Protein AF-A0A4Y7PSQ2-F1 (afdb_monomer)

Radius of gyration: 41.27 Å; Cα contacts (8 Å, |Δi|>4): 452; chains: 1; bounding box: 144×88×102 Å

Solvent-accessible surface area (backbone atoms only — not comparable to full-atom values): 38102 Å² total; per-residue (Å²): 118,73,95,74,64,55,73,76,58,60,77,71,49,57,69,68,60,55,51,53,49,52,57,55,49,79,69,58,77,57,81,48,98,82,81,48,46,51,44,61,45,79,44,64,47,100,85,70,47,84,40,72,46,73,46,81,52,76,74,52,62,64,61,56,50,34,54,52,29,48,74,69,72,35,56,67,62,32,47,49,54,52,52,51,34,64,67,33,85,92,51,58,57,50,63,66,56,49,46,49,51,35,50,49,30,48,76,69,71,32,56,71,57,26,49,49,53,51,54,50,34,53,73,69,71,47,76,66,60,64,46,59,51,41,50,49,50,42,53,49,39,57,70,66,72,47,56,71,69,54,40,47,51,50,44,48,52,39,62,68,69,39,62,70,85,62,56,45,72,67,57,50,52,51,48,51,47,52,50,44,71,76,32,76,81,60,56,62,65,57,57,50,50,46,49,51,52,52,49,55,66,41,46,80,77,43,93,72,75,86,51,52,69,58,42,32,50,52,26,50,50,25,31,76,70,69,34,58,68,61,17,47,49,43,46,50,55,48,47,54,55,50,56,71,43,97,54,83,68,55,85,62,65,31,48,34,57,33,46,46,51,41,46,58,63,67,54,82,88,58,58,93,80,65,62,77,53,59,61,62,53,49,52,48,29,55,75,39,63,34,67,82,39,39,69,34,52,40,41,52,32,46,43,29,33,77,69,64,36,41,35,60,25,28,45,54,46,50,52,45,64,74,62,55,45,101,74,24,52,84,47,71,64,41,52,45,41,50,49,51,21,53,64,76,43,63,71,72,91,78,73,74,84,51,88,46,53,83,47,53,68,51,74,66,55,50,54,51,46,56,53,51,50,32,53,50,52,65,54,65,70,63,64,78,72,78,88,72,76,88,75,76,84,78,76,60,73,65,63,59,52,52,56,55,53,58,70,59,51,76,56,67,68,48,50,47,51,49,33,48,41,22,45,72,70,68,34,59,71,55,27,50,53,44,54,47,49,33,59,77,64,70,47,82,80,50,73,68,50,52,51,46,53,52,57,34,53,51,52,48,53,52,50,53,52,63,68,29,67,68,55,45,52,64,68,67,51,60,89,86,71,60,51,73,67,54,47,51,49,53,48,53,55,42,55,70,55,32,72,58,54,64,47,44,69,69,56,52,84,40,64,66,50,51,59,69,69,65,64,53,67,68,57,52,51,49,47,53,50,50,52,52,50,48,52,52,49,56,48,52,55,45,53,52,55,65,55,49,47,59,57,51,49,58,61,56,67,77,69,74,82,88,80,90,81,89,83,89,82,90,82,83,88,83,92,84,88,87,86,82,80,83,62,75,66,63,60,54,54,55,55,53,60,63,67,71,72,63,82,83,78,93,76,91,83,85,90,82,89,85,87,83,88,82,88,82,88,84,85,86,86,90,85,84,91,81,81,92,85,88,88,81,85,92,126

pLDDT: mean 73.3, std 22.78, range [29.64, 97.75]

InterPro domains:
  IPR011990 Tetratricopeptide-like helical domain superfamily [G3DSA:1.25.40.10] (219-352)

Structure (mmCIF, N/CA/C/O backbone):
data_AF-A0A4Y7PSQ2-F1
#
_entry.id   AF-A0A4Y7PSQ2-F1
#
loop_
_atom_site.group_PDB
_atom_site.id
_atom_site.type_symbol
_atom_site.label_atom_id
_atom_site.label_alt_id
_atom_site.label_comp_id
_atom_site.label_asym_id
_atom_site.label_entity_id
_atom_site.label_seq_id
_atom_site.pdbx_PDB_ins_code
_atom_site.Cartn_x
_atom_site.Cartn_y
_atom_site.Cartn_z
_atom_site.occupancy
_atom_site.B_iso_or_equiv
_atom_site.auth_seq_id
_atom_site.auth_comp_id
_atom_site.auth_asym_id
_atom_site.auth_atom_id
_atom_site.pdbx_PDB_model_num
ATOM 1 N N . MET A 1 1 ? -46.893 2.521 0.129 1.00 34.84 1 MET A N 1
ATOM 2 C CA . MET A 1 1 ? -48.243 2.500 0.737 1.00 34.84 1 MET A CA 1
ATOM 3 C C . MET A 1 1 ? -48.960 3.846 0.637 1.00 34.84 1 MET A C 1
ATOM 5 O O . MET A 1 1 ? -50.059 3.857 0.112 1.00 34.84 1 MET A O 1
ATOM 9 N N . ILE A 1 2 ? -48.353 4.973 1.037 1.00 39.97 2 ILE A N 1
ATOM 10 C CA . ILE A 1 2 ? -49.036 6.288 1.113 1.00 39.97 2 ILE A CA 1
ATOM 11 C C . ILE A 1 2 ? -49.472 6.859 -0.253 1.00 39.97 2 ILE A C 1
ATOM 13 O O . ILE A 1 2 ? -50.573 7.380 -0.359 1.00 39.97 2 ILE A O 1
ATOM 17 N N . ARG A 1 3 ? -48.705 6.657 -1.338 1.00 35.41 3 ARG A N 1
ATOM 18 C CA . ARG A 1 3 ? -49.096 7.101 -2.700 1.00 35.41 3 ARG A CA 1
ATOM 19 C C . ARG A 1 3 ? -50.411 6.499 -3.238 1.00 35.41 3 ARG A C 1
ATOM 21 O O . ARG A 1 3 ? -50.864 6.920 -4.291 1.00 35.41 3 ARG A O 1
ATOM 28 N N . ARG A 1 4 ? -51.000 5.505 -2.559 1.00 41.00 4 ARG A N 1
ATOM 29 C CA . ARG A 1 4 ? -52.281 4.877 -2.936 1.00 41.00 4 ARG A CA 1
ATOM 30 C C . ARG A 1 4 ? -53.463 5.292 -2.048 1.00 41.00 4 ARG A C 1
ATOM 32 O O . ARG A 1 4 ? -54.566 4.809 -2.279 1.00 41.00 4 ARG A O 1
ATOM 39 N N . PHE A 1 5 ? -53.267 6.153 -1.048 1.00 49.16 5 PHE A N 1
ATOM 40 C CA . PHE A 1 5 ? -54.367 6.638 -0.212 1.00 49.16 5 PHE A CA 1
ATOM 41 C C . PHE A 1 5 ? -55.050 7.836 -0.885 1.00 49.16 5 PHE A C 1
ATOM 43 O O . PHE A 1 5 ? -54.455 8.900 -1.020 1.00 49.16 5 PHE A O 1
ATOM 50 N N . SER A 1 6 ? -56.293 7.645 -1.332 1.00 47.59 6 SER A N 1
ATOM 51 C CA . SER A 1 6 ? -57.113 8.712 -1.918 1.00 47.59 6 SER A CA 1
ATOM 52 C C . SER A 1 6 ? -57.469 9.771 -0.857 1.00 47.59 6 SER A C 1
ATOM 54 O O . SER A 1 6 ? -57.898 9.384 0.237 1.00 47.59 6 SER A O 1
ATOM 56 N N . PRO A 1 7 ? -57.374 11.082 -1.165 1.00 54.84 7 PRO A N 1
ATOM 57 C CA . PRO A 1 7 ? -57.793 12.165 -0.266 1.00 54.84 7 PRO A CA 1
ATOM 58 C C . PRO A 1 7 ? -59.223 11.990 0.273 1.00 54.84 7 PRO A C 1
ATOM 60 O O . PRO A 1 7 ? -59.501 12.282 1.436 1.00 54.84 7 PRO A O 1
ATOM 63 N N . ALA A 1 8 ? -60.117 11.395 -0.525 1.00 60.62 8 ALA A N 1
ATOM 64 C CA . ALA A 1 8 ? -61.506 11.146 -0.142 1.00 60.62 8 ALA A CA 1
ATOM 65 C C . ALA A 1 8 ? -61.660 10.145 1.022 1.00 60.62 8 ALA A C 1
ATOM 67 O O . ALA A 1 8 ? -62.637 10.206 1.768 1.00 60.62 8 ALA A O 1
ATOM 68 N N . LEU A 1 9 ? -60.706 9.225 1.204 1.00 63.91 9 LEU A N 1
ATOM 69 C CA . LEU A 1 9 ? -60.714 8.263 2.313 1.00 63.91 9 LEU A CA 1
ATOM 70 C C . LEU A 1 9 ? -60.176 8.868 3.614 1.00 63.91 9 LEU A C 1
ATOM 72 O O . LEU A 1 9 ? -60.579 8.438 4.692 1.00 63.91 9 LEU A O 1
ATOM 76 N N . TRP A 1 10 ? -59.318 9.890 3.538 1.00 72.06 10 TRP A N 1
ATOM 77 C CA . TRP A 1 10 ? -58.746 10.535 4.722 1.00 72.06 10 TRP A CA 1
ATOM 78 C C . TRP A 1 10 ? -59.802 11.288 5.537 1.00 72.06 10 TRP A C 1
ATOM 80 O O . TRP A 1 10 ? -59.862 11.148 6.758 1.00 72.06 10 TRP A O 1
ATOM 90 N N . HIS A 1 11 ? -60.695 12.028 4.873 1.00 71.00 11 HIS A N 1
ATOM 91 C CA . HIS A 1 11 ? -61.767 12.764 5.554 1.00 71.00 11 HIS A CA 1
ATOM 92 C C . HIS A 1 11 ? -62.831 11.853 6.179 1.00 71.00 11 HIS A C 1
ATOM 94 O O . HIS A 1 11 ? -63.487 12.262 7.136 1.00 71.00 11 HIS A O 1
ATOM 100 N N . LYS A 1 12 ? -62.953 10.608 5.696 1.00 70.88 12 LYS A N 1
ATOM 101 C CA . LYS A 1 12 ? -63.848 9.590 6.266 1.00 70.88 12 LYS A CA 1
ATOM 102 C C . LYS A 1 12 ? -63.277 8.900 7.509 1.00 70.88 12 LYS A C 1
ATOM 104 O O . LYS A 1 12 ? -64.013 8.188 8.187 1.00 70.88 12 LYS A O 1
ATOM 109 N N . LEU A 1 13 ? -61.997 9.099 7.839 1.00 74.69 13 LEU A N 1
ATOM 110 C CA . LEU A 1 13 ? -61.417 8.523 9.050 1.00 74.69 13 LEU A CA 1
ATOM 111 C C . LEU A 1 13 ? -61.869 9.288 10.309 1.00 74.69 13 LEU A C 1
ATOM 113 O O . LEU A 1 13 ? -61.881 10.529 10.313 1.00 74.69 13 LEU A O 1
ATOM 117 N N . PRO A 1 14 ? -62.160 8.577 11.414 1.00 84.94 14 PRO A N 1
ATOM 118 C CA . PRO A 1 14 ? -62.391 9.187 12.719 1.00 84.94 14 PRO A CA 1
ATOM 119 C C . PRO A 1 14 ? -61.250 10.130 13.125 1.00 84.94 14 PRO A C 1
ATOM 121 O O . PRO A 1 14 ? -60.072 9.859 12.873 1.00 84.94 14 PRO A O 1
ATOM 124 N N . GLN A 1 15 ? -61.596 11.250 13.765 1.00 73.12 15 GLN A N 1
ATOM 125 C CA . GLN A 1 15 ? -60.645 12.308 14.131 1.00 73.12 15 GLN A CA 1
ATOM 126 C C . GLN A 1 15 ? -59.513 11.801 15.040 1.00 73.12 15 GLN A C 1
ATOM 128 O O . GLN A 1 15 ? -58.373 12.242 14.895 1.00 73.12 15 GLN A O 1
ATOM 133 N N . SER A 1 16 ? -59.793 10.818 15.900 1.00 72.31 16 SER A N 1
ATOM 134 C CA . SER A 1 16 ? -58.803 10.156 16.757 1.00 72.31 16 SER A CA 1
ATOM 135 C C . SER A 1 16 ? -57.710 9.445 15.952 1.00 72.31 16 SER A C 1
ATOM 137 O O . SER A 1 16 ? -56.528 9.631 16.227 1.00 72.31 16 SER A O 1
ATOM 139 N N . ILE A 1 17 ? -58.076 8.711 14.896 1.00 73.38 17 ILE A N 1
ATOM 140 C CA . ILE A 1 17 ? -57.121 8.005 14.027 1.00 73.38 17 ILE A CA 1
ATOM 141 C C . ILE A 1 17 ? -56.274 9.007 13.240 1.00 73.38 17 ILE A C 1
ATOM 143 O O . ILE A 1 17 ? -55.057 8.842 13.141 1.00 73.38 17 ILE A O 1
ATOM 147 N N . ARG A 1 18 ? -56.891 10.088 12.742 1.00 79.25 18 ARG A N 1
ATOM 148 C CA . ARG A 1 18 ? -56.166 11.172 12.061 1.00 79.25 18 ARG A CA 1
ATOM 149 C C . ARG A 1 18 ? -55.150 11.850 12.983 1.00 79.25 18 ARG A C 1
ATOM 151 O O . ARG A 1 18 ? -54.035 12.127 12.546 1.00 79.25 18 ARG A O 1
ATOM 158 N N . GLN A 1 19 ? -55.492 12.080 14.252 1.00 71.25 19 GLN A N 1
ATOM 159 C CA . GLN A 1 19 ? -54.574 12.656 15.241 1.00 71.25 19 GLN A CA 1
ATOM 160 C C . GLN A 1 19 ? -53.450 11.690 15.640 1.00 71.25 19 GLN A C 1
ATOM 162 O O . GLN A 1 19 ? -52.295 12.109 15.719 1.00 71.25 19 GLN A O 1
ATOM 167 N N . SER A 1 20 ? -53.744 10.398 15.820 1.00 69.62 20 SER A N 1
ATOM 168 C CA . SER A 1 20 ? -52.719 9.378 16.077 1.00 69.62 20 SER A CA 1
ATOM 169 C C . SER A 1 20 ? -51.739 9.254 14.913 1.00 69.62 20 SER A C 1
ATOM 171 O O . SER A 1 20 ? -50.533 9.210 15.140 1.00 69.62 20 SER A O 1
ATOM 173 N N . TRP A 1 21 ? -52.229 9.273 13.670 1.00 72.12 21 TRP A N 1
ATOM 174 C CA . TRP A 1 21 ? -51.368 9.267 12.487 1.00 72.12 21 TRP A CA 1
ATOM 175 C C . TRP A 1 21 ? -50.530 10.547 12.407 1.00 72.12 21 TRP A C 1
ATOM 177 O O . TRP A 1 21 ? -49.313 10.440 12.299 1.00 72.12 21 TRP A O 1
ATOM 187 N N . LYS A 1 22 ? -51.117 11.743 12.580 1.00 64.62 22 LYS A N 1
ATOM 188 C CA . LYS A 1 22 ? -50.345 13.003 12.644 1.00 64.62 22 LYS A CA 1
ATOM 189 C C . LYS A 1 22 ? -49.212 12.944 13.676 1.00 64.62 22 LYS A C 1
ATOM 191 O O . LYS A 1 22 ? -48.108 13.379 13.375 1.00 64.62 22 LYS A O 1
ATOM 196 N N . LYS A 1 23 ? -49.457 12.350 14.849 1.00 65.06 23 LYS A N 1
ATOM 197 C CA . LYS A 1 23 ? -48.454 12.189 15.915 1.00 65.06 23 LYS A CA 1
ATOM 198 C C . LYS A 1 23 ? -47.340 11.195 15.556 1.00 65.06 23 LYS A C 1
ATOM 200 O O . LYS A 1 23 ? -46.196 11.406 15.946 1.00 65.06 23 LYS A O 1
ATOM 205 N N . ILE A 1 24 ? -47.662 10.135 14.812 1.00 63.91 24 ILE A N 1
ATOM 206 C CA . ILE A 1 24 ? -46.686 9.149 14.319 1.00 63.91 24 ILE A CA 1
ATOM 207 C C . ILE A 1 24 ? -45.799 9.762 13.223 1.00 63.91 24 ILE A C 1
ATOM 209 O O . ILE A 1 24 ? -44.593 9.535 13.227 1.00 63.91 24 ILE A O 1
ATOM 213 N N . PHE A 1 25 ? -46.360 10.568 12.314 1.00 57.16 25 PHE A N 1
ATOM 214 C CA . PHE A 1 25 ? -45.588 11.145 11.205 1.00 57.16 25 PHE A CA 1
ATOM 215 C C . PHE A 1 25 ? -44.775 12.379 11.590 1.00 57.16 25 PHE A C 1
ATOM 217 O O . PHE A 1 25 ? -43.663 12.526 11.087 1.00 57.16 25 PHE A O 1
ATOM 224 N N . SER A 1 26 ? -45.250 13.211 12.523 1.00 50.28 26 SER A N 1
ATOM 225 C CA . SER A 1 26 ? -44.472 14.355 13.026 1.00 50.28 26 SER A CA 1
ATOM 226 C C . SER A 1 26 ? -43.214 13.947 13.805 1.00 50.28 26 SER A C 1
ATOM 228 O O . SER A 1 26 ? -42.357 14.783 14.077 1.00 50.28 26 SER A O 1
ATOM 230 N N . SER A 1 27 ? -43.075 12.663 14.154 1.00 44.56 27 SER A N 1
ATOM 231 C CA . SER A 1 27 ? -41.938 12.124 14.907 1.00 44.56 27 SER A CA 1
ATOM 232 C C . SER A 1 27 ? -41.027 11.180 14.105 1.00 44.56 27 SER A C 1
ATOM 234 O O . SER A 1 27 ? -39.998 10.741 14.620 1.00 44.56 27 SER A O 1
ATOM 236 N N . SER A 1 28 ? -41.323 10.905 12.829 1.00 39.31 28 SER A N 1
ATOM 237 C CA . SER A 1 28 ? -40.512 10.014 11.988 1.00 39.31 28 SER A CA 1
ATOM 238 C C . SER A 1 28 ? -39.591 10.782 11.031 1.00 39.31 28 SER A C 1
ATOM 240 O O . SER A 1 28 ? -40.048 11.357 10.048 1.00 39.31 28 SER A O 1
ATOM 242 N N . SER A 1 29 ? -38.277 10.736 11.276 1.00 41.53 29 SER A N 1
ATOM 243 C CA . SER A 1 29 ? -37.246 11.157 10.314 1.00 41.53 29 SER A CA 1
ATOM 244 C C . SER A 1 29 ? -36.746 9.940 9.527 1.00 41.53 29 SER A C 1
ATOM 246 O O . SER A 1 29 ? -36.438 8.900 10.110 1.00 41.53 29 SER A O 1
ATOM 248 N N . VAL A 1 30 ? -36.688 10.035 8.195 1.00 43.31 30 VAL A N 1
ATOM 249 C CA . VAL A 1 30 ? -36.228 8.936 7.326 1.00 43.31 30 VAL A CA 1
ATOM 250 C C . VAL A 1 30 ? -34.866 9.293 6.734 1.00 43.31 30 VAL A C 1
ATOM 252 O O . VAL A 1 30 ? -34.723 10.267 6.000 1.00 43.31 30 VAL A O 1
ATOM 255 N N . LEU A 1 31 ? -33.854 8.485 7.052 1.00 34.06 31 LEU A N 1
ATOM 256 C CA . LEU A 1 31 ? -32.493 8.601 6.526 1.00 34.06 31 LEU A CA 1
ATOM 257 C C . LEU A 1 31 ? -32.436 8.080 5.083 1.00 34.06 31 LEU A C 1
ATOM 259 O O . LEU A 1 31 ? -32.600 6.882 4.846 1.00 34.06 31 LEU A O 1
ATOM 263 N N . TRP A 1 32 ? -32.164 8.961 4.117 1.00 33.78 32 TRP A N 1
ATOM 264 C CA . TRP A 1 32 ? -31.814 8.545 2.758 1.00 33.78 32 TRP A CA 1
ATOM 265 C C . TRP A 1 32 ? -30.307 8.290 2.632 1.00 33.78 32 TRP A C 1
ATOM 267 O O . TRP A 1 32 ? -29.471 8.951 3.251 1.00 33.78 32 TRP A O 1
ATOM 277 N N . LYS A 1 33 ? -29.935 7.288 1.824 1.00 39.91 33 LYS A N 1
ATOM 278 C CA . LYS A 1 33 ? -28.529 6.967 1.531 1.00 39.91 33 LYS A CA 1
ATOM 279 C C . LYS A 1 33 ? -27.855 8.175 0.856 1.00 39.91 33 LYS A C 1
ATOM 281 O O . LYS A 1 33 ? -28.259 8.549 -0.239 1.00 39.91 33 LYS A O 1
ATOM 286 N N . ARG A 1 34 ? -26.767 8.656 1.484 1.00 40.12 34 ARG A N 1
ATOM 287 C CA . ARG A 1 34 ? -25.940 9.865 1.214 1.00 40.12 34 ARG A CA 1
ATOM 288 C C . ARG A 1 34 ? -26.318 11.130 2.009 1.00 40.12 34 ARG A C 1
ATOM 290 O O . ARG A 1 34 ? -26.511 12.185 1.418 1.00 40.12 34 ARG A O 1
ATOM 297 N N . GLY A 1 35 ? -26.335 11.035 3.341 1.00 47.91 35 GLY A N 1
ATOM 298 C CA . GLY A 1 35 ? -26.101 12.180 4.249 1.00 47.91 35 GLY A CA 1
ATOM 299 C C . GLY A 1 35 ? -27.217 13.225 4.364 1.00 47.91 35 GLY A C 1
ATOM 300 O O . GLY A 1 35 ? -27.275 13.960 5.339 1.00 47.91 35 GLY A O 1
ATOM 301 N N . THR A 1 36 ? -28.173 13.243 3.442 1.00 41.03 36 THR A N 1
ATOM 302 C CA . THR A 1 36 ? -29.324 14.144 3.487 1.00 41.03 36 THR A CA 1
ATOM 303 C C . THR A 1 36 ? -30.451 13.520 4.306 1.00 41.03 36 THR A C 1
ATOM 305 O O . THR A 1 36 ? -31.150 12.605 3.867 1.00 41.03 36 THR A O 1
ATOM 308 N N . THR A 1 37 ? -30.649 14.017 5.527 1.00 45.00 37 THR A N 1
ATOM 309 C CA . THR A 1 37 ? -31.934 13.868 6.222 1.00 45.00 37 THR A CA 1
ATOM 310 C C . THR A 1 37 ? -32.905 14.888 5.655 1.00 45.00 37 THR A C 1
ATOM 312 O O . THR A 1 37 ? -32.788 16.080 5.934 1.00 45.00 37 THR A O 1
ATOM 315 N N . VAL A 1 38 ? -33.859 14.408 4.863 1.00 48.38 38 VAL A N 1
ATOM 316 C CA . VAL A 1 38 ? -35.015 15.199 4.449 1.00 48.38 38 VAL A CA 1
ATOM 317 C C . VAL A 1 38 ? -36.065 15.063 5.544 1.00 48.38 38 VAL A C 1
ATOM 319 O O . VAL A 1 38 ? -36.583 13.968 5.774 1.00 48.38 38 VAL A O 1
ATOM 322 N N . ASN A 1 39 ? -36.346 16.157 6.248 1.00 46.81 39 ASN A N 1
ATOM 323 C CA . ASN A 1 39 ? -37.501 16.208 7.132 1.00 46.81 39 ASN A CA 1
ATOM 324 C C . ASN A 1 39 ? -38.714 16.571 6.280 1.00 46.81 39 ASN A C 1
ATOM 326 O O . ASN A 1 39 ? -38.720 17.600 5.605 1.00 46.81 39 ASN A O 1
ATOM 330 N N . TYR A 1 40 ? -39.711 15.694 6.299 1.00 50.62 40 TYR A N 1
ATOM 331 C CA . TYR A 1 40 ? -41.007 15.954 5.697 1.00 50.62 40 TYR A CA 1
ATOM 332 C C . TYR A 1 40 ? -41.922 16.450 6.803 1.00 50.62 40 TYR A C 1
ATOM 334 O O . TYR A 1 40 ? -42.282 15.665 7.681 1.00 50.62 40 TYR A O 1
ATOM 342 N N . ASP A 1 41 ? -42.276 17.730 6.760 1.00 52.94 41 ASP A N 1
ATOM 343 C CA . ASP A 1 41 ? -43.457 18.195 7.477 1.00 52.94 41 ASP A CA 1
ATOM 344 C C . ASP A 1 41 ? -44.640 18.099 6.515 1.00 52.94 41 ASP A C 1
ATOM 346 O O . ASP A 1 41 ? -44.504 18.417 5.336 1.00 52.94 41 ASP A O 1
ATOM 350 N N . TRP A 1 42 ? -45.769 17.564 6.958 1.00 65.12 42 TRP A N 1
ATOM 351 C CA . TRP A 1 42 ? -46.918 17.350 6.076 1.00 65.12 42 TRP A CA 1
ATOM 352 C C . TRP A 1 42 ? -47.999 18.3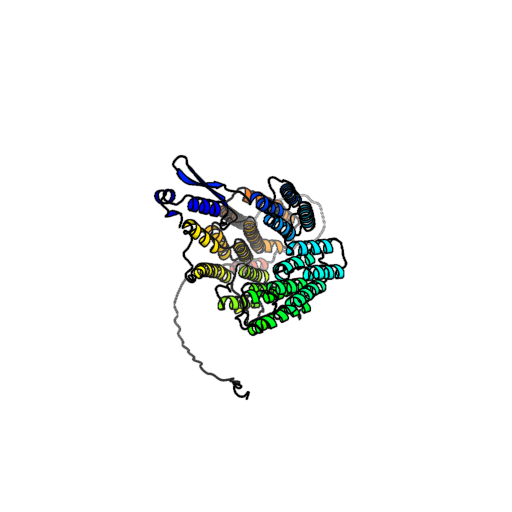44 6.447 1.00 65.12 42 TRP A C 1
ATOM 354 O O . TRP A 1 42 ? -48.679 18.162 7.459 1.00 65.12 42 TRP A O 1
ATOM 364 N N . ASP A 1 43 ? -48.168 19.355 5.603 1.00 60.66 43 ASP A N 1
ATOM 365 C CA . ASP A 1 43 ? -49.218 20.349 5.764 1.00 60.66 43 ASP A CA 1
ATOM 366 C C . ASP A 1 43 ? -50.340 20.123 4.761 1.00 60.66 43 ASP A C 1
ATOM 368 O O . ASP A 1 43 ? -50.164 19.515 3.702 1.00 60.66 43 ASP A O 1
ATOM 372 N N . PHE A 1 44 ? -51.530 20.579 5.129 1.00 61.94 44 PHE A N 1
ATOM 373 C CA . PHE A 1 44 ? -52.642 20.642 4.196 1.00 61.94 44 PHE A CA 1
ATOM 374 C C . PHE A 1 44 ? -52.614 22.009 3.529 1.00 61.94 44 PHE A C 1
ATOM 376 O O . PHE A 1 44 ? -52.608 23.023 4.224 1.00 61.94 44 PHE A O 1
ATOM 383 N N . ASP A 1 45 ? -52.590 22.032 2.198 1.00 70.06 45 ASP A N 1
ATOM 384 C CA . ASP A 1 45 ? -52.789 23.282 1.472 1.00 70.06 45 ASP A CA 1
ATOM 385 C C . ASP A 1 45 ? -54.215 23.817 1.686 1.00 70.06 45 ASP A C 1
ATOM 387 O O . ASP A 1 45 ? -55.081 23.156 2.269 1.00 70.06 45 ASP A O 1
ATOM 391 N N . GLU A 1 46 ? -54.468 25.033 1.209 1.00 57.47 46 GLU A N 1
ATOM 392 C CA . GLU A 1 46 ? -55.756 25.726 1.352 1.00 57.47 46 GLU A CA 1
ATOM 393 C C . GLU A 1 46 ? -56.935 24.937 0.747 1.00 57.47 46 GLU A C 1
ATOM 395 O O . GLU A 1 46 ? -58.087 25.153 1.118 1.00 57.47 46 GLU A O 1
ATOM 400 N N . ASN A 1 47 ? -56.649 23.963 -0.124 1.00 67.56 47 ASN A N 1
ATOM 401 C CA . ASN A 1 47 ? -57.631 23.081 -0.750 1.00 67.56 47 ASN A CA 1
ATOM 402 C C . ASN A 1 47 ? -57.790 21.736 -0.017 1.00 67.56 47 ASN A C 1
ATOM 404 O O . ASN A 1 47 ? -58.513 20.856 -0.486 1.00 67.56 47 ASN A O 1
ATOM 408 N N . GLY A 1 48 ? -57.119 21.546 1.121 1.00 68.00 48 GLY A N 1
ATOM 409 C CA . GLY A 1 48 ? -57.173 20.315 1.902 1.00 68.00 48 GLY A CA 1
ATOM 410 C C . GLY A 1 48 ? -56.366 19.159 1.307 1.00 68.00 48 GLY A C 1
ATOM 411 O O . GLY A 1 48 ? -56.592 18.008 1.694 1.00 68.00 48 GLY A O 1
ATOM 412 N N . ASN A 1 49 ? -55.408 19.420 0.410 1.00 69.25 49 ASN A N 1
ATOM 413 C CA . ASN A 1 49 ? -54.498 18.389 -0.088 1.00 69.25 49 ASN A CA 1
ATOM 414 C C . ASN A 1 49 ? -53.245 18.302 0.783 1.00 69.25 49 ASN A C 1
ATOM 416 O O . ASN A 1 49 ? -52.625 19.309 1.114 1.00 69.25 49 ASN A O 1
ATOM 420 N N . LEU A 1 50 ? -52.855 17.076 1.137 1.00 56.88 50 LEU A N 1
ATOM 421 C CA . LEU A 1 50 ? -51.660 16.813 1.934 1.00 56.88 50 LEU A CA 1
ATOM 422 C C . LEU A 1 50 ? -50.406 17.040 1.070 1.00 56.88 50 LEU A C 1
ATOM 424 O O . LEU A 1 50 ? -50.099 16.215 0.204 1.00 56.88 50 LEU A O 1
ATOM 428 N N . GLN A 1 51 ? -49.679 18.130 1.306 1.00 58.47 51 GLN A N 1
ATOM 429 C CA . GLN A 1 51 ? -48.424 18.434 0.627 1.00 58.47 51 GLN A CA 1
ATOM 430 C C . GLN A 1 51 ? -47.228 18.234 1.571 1.00 58.47 51 GLN A C 1
ATOM 432 O O . GLN A 1 51 ? -47.261 18.666 2.724 1.00 58.47 51 GLN A O 1
ATOM 437 N N . PRO A 1 52 ? -46.154 17.566 1.115 1.00 60.31 52 PRO A N 1
ATOM 438 C CA . PRO A 1 52 ? -44.922 17.498 1.879 1.00 60.31 52 PRO A CA 1
ATOM 439 C C . PRO A 1 52 ? -44.196 18.844 1.789 1.00 60.31 52 PRO A C 1
ATOM 441 O O . PRO A 1 52 ? -43.650 19.190 0.742 1.00 60.31 52 PRO A O 1
ATOM 444 N N . ASN A 1 53 ? -44.124 19.568 2.900 1.00 53.78 53 ASN A N 1
ATOM 445 C CA . ASN A 1 53 ? -43.141 20.620 3.094 1.00 53.78 53 ASN A CA 1
ATOM 446 C C . ASN A 1 53 ? -41.767 19.961 3.264 1.00 53.78 53 ASN A C 1
ATOM 448 O O . ASN A 1 53 ? -41.420 19.387 4.301 1.00 53.78 53 ASN A O 1
ATOM 452 N N . VAL A 1 54 ? -41.004 19.986 2.174 1.00 50.72 54 VAL A N 1
ATOM 453 C CA . VAL A 1 54 ? -39.651 19.443 2.107 1.00 50.72 54 VAL A CA 1
ATOM 454 C C . VAL A 1 54 ? -38.687 20.519 2.582 1.00 50.72 54 VAL A C 1
ATOM 456 O O . VAL A 1 54 ? -38.308 21.404 1.818 1.00 50.72 54 VAL A O 1
ATOM 459 N N . TYR A 1 55 ? -38.252 20.429 3.835 1.00 50.44 55 TYR A N 1
ATOM 460 C CA . TYR A 1 55 ? -37.142 21.249 4.308 1.00 50.44 55 TYR A CA 1
ATOM 461 C C . TYR A 1 55 ? -35.841 20.471 4.116 1.00 50.44 55 TYR A C 1
ATOM 463 O O . TYR A 1 55 ? -35.578 19.469 4.790 1.00 50.44 55 TYR A O 1
ATOM 471 N N . GLU A 1 56 ? -35.006 20.932 3.183 1.00 44.22 56 GLU A N 1
ATOM 472 C CA . GLU A 1 56 ? -33.648 20.421 3.023 1.00 44.22 56 GLU A CA 1
ATOM 473 C C . GLU A 1 56 ? -32.784 20.952 4.176 1.00 44.22 56 GLU A C 1
ATOM 475 O O . GLU A 1 56 ? -32.168 22.016 4.105 1.00 44.22 56 GLU A O 1
ATOM 480 N N . VAL A 1 57 ? -32.747 20.219 5.289 1.00 49.50 57 VAL A N 1
ATOM 481 C CA . VAL A 1 57 ? -31.823 20.532 6.379 1.00 49.50 57 VAL A CA 1
ATOM 482 C C . VAL A 1 57 ? -30.426 20.112 5.924 1.00 49.50 57 VAL A C 1
ATOM 484 O O . VAL A 1 57 ? -30.046 18.947 6.054 1.00 49.50 57 VAL A O 1
ATOM 487 N N . ARG A 1 58 ? -29.645 21.055 5.378 1.00 48.81 58 ARG A N 1
ATOM 488 C CA . ARG A 1 58 ? -28.208 20.880 5.087 1.00 48.81 58 ARG A CA 1
ATOM 489 C C . ARG A 1 58 ? -27.423 20.651 6.389 1.00 48.81 58 ARG A C 1
ATOM 491 O O . ARG A 1 58 ? -26.762 21.556 6.891 1.00 48.81 58 ARG A O 1
ATOM 498 N N . ARG A 1 59 ? -27.478 19.433 6.937 1.00 54.81 59 ARG A N 1
ATOM 499 C CA . ARG A 1 59 ? -26.687 19.013 8.110 1.00 54.81 59 ARG A CA 1
ATOM 500 C C . ARG A 1 59 ? -25.186 18.872 7.799 1.00 54.81 59 ARG A C 1
ATOM 502 O O . ARG A 1 59 ? -24.364 19.024 8.693 1.00 54.81 59 ARG A O 1
ATOM 509 N N . ASP A 1 60 ? -24.814 18.704 6.528 1.00 60.84 60 ASP A N 1
ATOM 510 C CA . ASP A 1 60 ? -23.442 18.358 6.109 1.00 60.84 60 ASP A CA 1
ATOM 511 C C . ASP A 1 60 ? -22.480 19.544 5.912 1.00 60.84 60 ASP A C 1
ATOM 513 O O . ASP A 1 60 ? -21.278 19.338 5.699 1.00 60.84 60 ASP A O 1
ATOM 517 N N . ALA A 1 61 ? -22.971 20.788 5.941 1.00 65.62 61 ALA A N 1
ATOM 518 C CA . ALA A 1 61 ? -22.152 21.961 5.625 1.00 65.62 61 ALA A CA 1
ATOM 519 C C . ALA A 1 61 ? -20.869 22.068 6.483 1.00 65.62 61 ALA A C 1
ATOM 521 O O . ALA A 1 61 ? -19.797 22.249 5.899 1.00 65.62 61 ALA A O 1
ATOM 522 N N . PRO A 1 62 ? -20.902 21.890 7.821 1.00 78.00 62 PRO A N 1
ATOM 523 C CA . PRO A 1 62 ? -19.685 22.007 8.617 1.00 78.00 62 PRO A CA 1
ATOM 524 C C . PRO A 1 62 ? -18.729 20.821 8.421 1.00 78.00 62 PRO A C 1
ATOM 526 O O . PRO A 1 62 ? -17.538 21.042 8.217 1.00 78.00 62 PRO A O 1
ATOM 529 N N . LEU A 1 63 ? -19.203 19.568 8.420 1.00 84.69 63 LEU A N 1
ATOM 530 C CA . LEU A 1 63 ? -18.329 18.382 8.334 1.00 84.69 63 LEU A CA 1
ATOM 531 C C . LEU A 1 63 ? -17.636 18.240 6.976 1.00 84.69 63 LEU A C 1
ATOM 533 O O . LEU A 1 63 ? -16.448 17.912 6.918 1.00 84.69 63 LEU A O 1
ATOM 537 N N . SER A 1 64 ? -18.341 18.516 5.877 1.00 86.81 64 SER A N 1
ATOM 538 C CA . SER A 1 64 ? -17.732 18.524 4.539 1.00 86.81 64 SER A CA 1
ATOM 539 C C . SER A 1 64 ? -16.659 19.612 4.416 1.00 86.81 64 SER A C 1
ATOM 541 O O . SER A 1 64 ? -15.563 19.355 3.907 1.00 86.81 64 SER A O 1
ATOM 543 N N . GLN A 1 65 ? -16.925 20.798 4.972 1.00 89.94 65 GLN A N 1
ATOM 544 C CA . GLN A 1 65 ? -15.969 21.897 5.029 1.00 89.94 65 GLN A CA 1
ATOM 545 C C . GLN A 1 65 ? -14.752 21.555 5.902 1.00 89.94 65 GLN A C 1
ATOM 547 O O . GLN A 1 65 ? -13.625 21.830 5.499 1.00 89.94 65 GLN A O 1
ATOM 552 N N . ILE A 1 66 ? -14.941 20.895 7.048 1.00 87.19 66 ILE A N 1
ATOM 553 C CA . ILE A 1 66 ? -13.851 20.423 7.919 1.00 87.19 66 ILE A CA 1
ATOM 554 C C . ILE A 1 66 ? -12.959 19.416 7.183 1.00 87.19 66 ILE A C 1
ATOM 556 O O . ILE A 1 66 ? -11.737 19.564 7.203 1.00 87.19 66 ILE A O 1
ATOM 560 N N . LYS A 1 67 ? -13.545 18.433 6.482 1.00 88.44 67 LYS A N 1
ATOM 561 C CA . LYS A 1 67 ? -12.793 17.450 5.677 1.00 88.44 67 LYS A CA 1
ATOM 562 C C . LYS A 1 67 ? -11.977 18.130 4.576 1.00 88.44 67 LYS A C 1
ATOM 564 O O . LYS A 1 67 ? -10.800 17.812 4.397 1.00 88.44 67 LYS A O 1
ATOM 569 N N . SER A 1 68 ? -12.573 19.095 3.875 1.00 91.12 68 SER A N 1
ATOM 570 C CA . SER A 1 68 ? -11.881 19.893 2.856 1.00 91.12 68 SER A CA 1
ATOM 571 C C . SER A 1 68 ? -10.728 20.707 3.457 1.00 91.12 68 SER A C 1
ATOM 573 O O . SER A 1 68 ? -9.605 20.654 2.961 1.00 91.12 68 SER A O 1
ATOM 575 N N . LEU A 1 69 ? -10.963 21.398 4.574 1.00 90.56 69 LEU A N 1
ATOM 576 C CA . LEU A 1 69 ? -9.950 22.221 5.236 1.00 90.56 69 LEU A CA 1
ATOM 577 C C . LEU A 1 69 ? -8.782 21.400 5.784 1.00 90.56 69 LEU A C 1
ATOM 579 O O . LEU A 1 69 ? -7.637 21.832 5.670 1.00 90.56 69 LEU A O 1
ATOM 583 N N . LEU A 1 70 ? -9.042 20.218 6.344 1.00 85.56 70 LEU A N 1
ATOM 584 C CA . LEU A 1 70 ? -7.984 19.326 6.820 1.00 85.56 70 LEU A CA 1
ATOM 585 C C . LEU A 1 70 ? -7.191 18.700 5.674 1.00 85.56 70 LEU A C 1
ATOM 587 O O . LEU A 1 70 ? -5.975 18.558 5.798 1.00 85.56 70 LEU A O 1
ATOM 591 N N . SER A 1 71 ? -7.845 18.406 4.548 1.00 86.94 71 SER A N 1
ATOM 592 C CA . SER A 1 71 ? -7.162 17.981 3.319 1.00 86.94 71 SER A CA 1
ATOM 593 C C . SER A 1 71 ? -6.245 19.085 2.779 1.00 86.94 71 SER A C 1
ATOM 595 O O . SER A 1 71 ? -5.123 18.808 2.369 1.00 86.94 71 SER A O 1
ATOM 597 N N . ASN A 1 72 ? -6.669 20.347 2.895 1.00 89.69 72 ASN A N 1
ATOM 598 C CA . ASN A 1 72 ? -5.887 21.534 2.534 1.00 89.69 72 ASN A CA 1
ATOM 599 C C . ASN A 1 72 ? -4.903 21.984 3.633 1.00 89.69 72 ASN A C 1
ATOM 601 O O . ASN A 1 72 ? -4.458 23.127 3.621 1.00 89.69 72 ASN A O 1
ATOM 605 N N . GLN A 1 73 ? -4.601 21.124 4.613 1.00 88.50 73 GLN A N 1
ATOM 606 C CA . GLN A 1 73 ? -3.667 21.392 5.714 1.00 88.50 73 GLN A CA 1
ATOM 607 C C . GLN A 1 73 ? -3.975 22.653 6.551 1.00 88.50 73 GLN A C 1
ATOM 609 O O . GLN A 1 73 ? -3.072 23.229 7.151 1.00 88.50 73 GLN A O 1
ATOM 614 N N . ASN A 1 74 ? -5.250 23.041 6.688 1.00 93.75 74 ASN A N 1
ATOM 615 C CA . ASN A 1 74 ? -5.700 24.189 7.489 1.00 93.75 74 ASN A CA 1
ATOM 616 C C . ASN A 1 74 ? -6.438 23.762 8.782 1.00 93.75 74 ASN A C 1
ATOM 618 O O . ASN A 1 74 ? -7.631 24.048 8.946 1.00 93.75 74 ASN A O 1
ATOM 622 N N . PRO A 1 75 ? -5.766 23.086 9.740 1.00 91.38 75 PRO A N 1
ATOM 623 C CA . PRO A 1 75 ? -6.414 22.523 10.925 1.00 91.38 75 PRO A CA 1
ATOM 624 C C . PRO A 1 75 ? -6.940 23.587 11.891 1.00 91.38 75 PRO A C 1
ATOM 626 O O . PRO A 1 75 ? -7.928 23.340 12.574 1.00 91.38 75 PRO A O 1
ATOM 629 N N . HIS A 1 76 ? -6.326 24.774 11.937 1.00 93.81 76 HIS A N 1
ATOM 630 C CA . HIS A 1 76 ? -6.762 25.864 12.814 1.00 93.81 76 HIS A CA 1
ATOM 631 C C . HIS A 1 76 ? -8.141 26.393 12.428 1.00 93.81 76 HIS A C 1
ATOM 633 O O . HIS A 1 76 ? -9.010 26.512 13.287 1.00 93.81 76 HIS A O 1
ATOM 639 N N . ARG A 1 77 ? -8.369 26.627 11.131 1.00 94.25 77 ARG A N 1
ATOM 640 C CA . ARG A 1 77 ? -9.667 27.077 10.618 1.00 94.25 77 ARG A CA 1
ATOM 641 C C . ARG A 1 77 ? -10.733 25.995 10.775 1.00 94.25 77 ARG A C 1
ATOM 643 O O . ARG A 1 77 ? -11.860 26.298 11.150 1.00 94.25 77 ARG A O 1
ATOM 650 N N . ALA A 1 78 ? -10.369 24.732 10.537 1.00 94.25 78 ALA A N 1
ATOM 651 C CA . ALA A 1 78 ? -11.256 23.602 10.800 1.00 94.25 78 ALA A CA 1
ATOM 652 C C . ALA A 1 78 ? -11.651 23.530 12.287 1.00 94.25 78 ALA A C 1
ATOM 654 O O . ALA A 1 78 ? -12.829 23.380 12.602 1.00 94.25 78 ALA A O 1
ATOM 655 N N . LEU A 1 79 ? -10.684 23.687 13.201 1.00 95.12 79 LEU A N 1
ATOM 656 C CA . LEU A 1 79 ? -10.926 23.715 14.645 1.00 95.12 79 LEU A CA 1
ATOM 657 C C . LEU A 1 79 ? -11.838 24.880 15.029 1.00 95.12 79 LEU A C 1
ATOM 659 O O . LEU A 1 79 ? -12.777 24.685 15.789 1.00 95.12 79 LEU A O 1
ATOM 663 N N . GLU A 1 80 ? -11.581 26.073 14.504 1.00 95.69 80 GLU A N 1
ATOM 664 C CA . GLU A 1 80 ? -12.379 27.260 14.793 1.00 95.69 80 GLU A CA 1
ATOM 665 C C . GLU A 1 80 ? -13.839 27.090 14.361 1.00 95.69 80 GLU A C 1
ATOM 667 O O . GLU A 1 80 ? -14.740 27.411 15.131 1.00 95.69 80 GLU A O 1
ATOM 672 N N . ILE A 1 81 ? -14.085 26.526 13.175 1.00 94.19 81 ILE A N 1
ATOM 673 C CA . ILE A 1 81 ? -15.443 26.232 12.697 1.00 94.19 81 ILE A CA 1
ATOM 674 C C . ILE A 1 81 ? -16.147 25.251 13.637 1.00 94.19 81 ILE A C 1
ATOM 676 O O . ILE A 1 81 ? -17.293 25.489 14.013 1.00 94.19 81 ILE A O 1
ATOM 680 N N . VAL A 1 82 ? -15.459 24.184 14.058 1.00 94.75 82 VAL A N 1
ATOM 681 C CA . VAL A 1 82 ? -16.014 23.196 14.996 1.00 94.75 82 VAL A CA 1
ATOM 682 C C . VAL A 1 82 ? -16.321 23.828 16.347 1.00 94.75 82 VAL A C 1
ATOM 684 O O . VAL A 1 82 ? -17.418 23.649 16.861 1.00 94.75 82 VAL A O 1
ATOM 687 N N . LEU A 1 83 ? -15.388 24.591 16.918 1.00 95.25 83 LEU A N 1
ATOM 688 C CA . LEU A 1 83 ? -15.584 25.230 18.219 1.00 95.25 83 LEU A CA 1
ATOM 689 C C . LEU A 1 83 ? -16.714 26.265 18.175 1.00 95.25 83 LEU A C 1
ATOM 691 O O . LEU A 1 83 ? -17.561 26.259 19.062 1.00 95.25 83 LEU A O 1
ATOM 695 N N . ARG A 1 84 ? -16.791 27.085 17.119 1.00 94.50 84 ARG A N 1
ATOM 696 C CA . ARG A 1 84 ? -17.904 28.027 16.923 1.00 94.50 84 ARG A CA 1
ATOM 697 C C . ARG A 1 84 ? -19.245 27.304 16.837 1.00 94.50 84 ARG A C 1
ATOM 699 O O . ARG A 1 84 ? -20.211 27.755 17.434 1.00 94.50 84 ARG A O 1
ATOM 706 N N . ALA A 1 85 ? -19.305 26.181 16.127 1.00 93.56 85 ALA A N 1
ATOM 707 C CA . ALA A 1 85 ? -20.538 25.416 15.980 1.00 93.56 85 ALA A CA 1
ATOM 708 C C . ALA A 1 85 ? -20.921 24.630 17.255 1.00 93.56 85 ALA A C 1
ATOM 710 O O . ALA A 1 85 ? -22.093 24.360 17.490 1.00 93.56 85 ALA A O 1
ATOM 711 N N . ILE A 1 86 ? -19.951 24.300 18.113 1.00 94.06 86 ILE A N 1
ATOM 712 C CA . ILE A 1 86 ? -20.205 23.740 19.450 1.00 94.06 86 ILE A CA 1
ATOM 713 C C . ILE A 1 86 ? -20.738 24.811 20.414 1.00 94.06 86 ILE A C 1
ATOM 715 O O . ILE A 1 86 ? -21.548 24.495 21.286 1.00 94.06 86 ILE A O 1
ATOM 719 N N . ASP A 1 87 ? -20.282 26.054 20.264 1.00 93.94 87 ASP A N 1
ATOM 720 C CA . ASP A 1 87 ? -20.623 27.169 21.152 1.00 93.94 87 ASP A CA 1
ATOM 721 C C . ASP A 1 87 ? -21.921 27.881 20.773 1.00 93.94 87 ASP A C 1
ATOM 723 O O . ASP A 1 87 ? -22.570 28.467 21.638 1.00 93.94 87 ASP A O 1
ATOM 727 N N . ASP A 1 88 ? -22.311 27.825 19.501 1.00 92.50 88 ASP A N 1
ATOM 728 C CA . ASP A 1 88 ? -23.534 28.441 19.003 1.00 92.50 88 ASP A CA 1
ATOM 729 C C . ASP A 1 88 ? -24.773 27.638 19.460 1.00 92.50 88 ASP A C 1
ATOM 731 O O . ASP A 1 88 ? -25.011 26.525 18.973 1.00 92.50 88 ASP A O 1
ATOM 735 N N . PRO A 1 89 ? -25.613 28.179 20.366 1.00 86.25 89 PRO A N 1
ATOM 736 C CA . PRO A 1 89 ? -26.798 27.478 20.850 1.00 86.25 89 PRO A CA 1
ATOM 737 C C . PRO A 1 89 ? -27.842 27.263 19.747 1.00 86.25 89 PRO A C 1
ATOM 739 O O . PRO A 1 89 ? -28.664 26.356 19.871 1.00 86.25 89 PRO A O 1
ATOM 742 N N . THR A 1 90 ? -27.804 28.062 18.675 1.00 88.50 90 THR A N 1
ATOM 743 C CA . THR A 1 90 ? -28.724 27.953 17.534 1.00 88.50 90 THR A CA 1
ATOM 744 C C . THR A 1 90 ? -28.286 26.887 16.531 1.00 88.50 90 THR A C 1
ATOM 746 O O . THR A 1 90 ? -29.111 26.370 15.780 1.00 88.50 90 THR A O 1
ATOM 749 N N . LYS A 1 91 ? -27.001 26.510 16.548 1.00 84.38 91 LYS A N 1
ATOM 750 C CA . LYS A 1 91 ? -26.389 25.538 15.630 1.00 84.38 91 LYS A CA 1
ATOM 751 C C . LYS A 1 91 ? -25.702 24.400 16.372 1.00 84.38 91 LYS A C 1
ATOM 753 O O . LYS A 1 91 ? -24.656 23.931 15.927 1.00 84.38 91 LYS A O 1
ATOM 758 N N . ARG A 1 92 ? -26.284 23.953 17.490 1.00 79.38 92 ARG A N 1
ATOM 759 C CA . ARG A 1 92 ? -25.729 22.850 18.283 1.00 79.38 92 ARG A CA 1
ATOM 760 C C . ARG A 1 92 ? -25.409 21.668 17.374 1.00 79.38 92 ARG A C 1
ATOM 762 O O . ARG A 1 92 ? -26.320 21.061 16.808 1.00 79.38 92 ARG A O 1
ATOM 769 N N . LEU A 1 93 ? -24.120 21.341 17.263 1.00 87.69 93 LEU A N 1
ATOM 770 C CA . LEU A 1 93 ? -23.701 20.086 16.651 1.00 87.69 93 LEU A CA 1
ATOM 771 C C . LEU A 1 93 ? -24.433 18.940 17.345 1.00 87.69 93 LEU A C 1
ATOM 773 O O . LEU A 1 93 ? -24.501 18.898 18.579 1.00 87.69 93 LEU A O 1
ATOM 777 N N . SER A 1 94 ? -24.949 17.995 16.563 1.00 89.56 94 SER A N 1
ATOM 778 C CA . SER A 1 94 ? -25.413 16.749 17.157 1.00 89.56 94 SER A CA 1
ATOM 779 C C . SER A 1 94 ? -24.226 16.036 17.815 1.00 89.56 94 SER A C 1
ATOM 781 O O . SER A 1 94 ? -23.075 16.214 17.406 1.00 89.56 94 SER A O 1
ATOM 783 N N . ALA A 1 95 ? -24.488 15.207 18.829 1.00 87.00 95 ALA A N 1
ATOM 784 C CA . ALA A 1 95 ? -23.435 14.402 19.450 1.00 87.00 95 ALA A CA 1
ATOM 785 C C . ALA A 1 95 ? -22.685 13.558 18.399 1.00 87.00 95 ALA A C 1
ATOM 787 O O . ALA A 1 95 ? -21.467 13.451 18.451 1.00 87.00 95 ALA A O 1
ATOM 788 N N . ILE A 1 96 ? -23.399 13.058 17.385 1.00 88.38 96 ILE A N 1
ATOM 789 C CA . ILE A 1 96 ? -22.835 12.282 16.274 1.00 88.38 96 ILE A CA 1
ATOM 790 C C . ILE A 1 96 ? -21.882 13.136 15.426 1.00 88.38 96 ILE A C 1
ATOM 792 O O . ILE A 1 96 ? -20.772 12.699 15.130 1.00 88.38 96 ILE A O 1
ATOM 796 N N . ASP A 1 97 ? -22.268 14.365 15.078 1.00 89.88 97 ASP A N 1
ATOM 797 C CA . ASP A 1 97 ? -21.405 15.263 14.297 1.00 89.88 97 ASP A CA 1
ATOM 798 C C . ASP A 1 97 ? -20.163 15.666 15.098 1.00 89.88 97 ASP A C 1
ATOM 800 O O . ASP A 1 97 ? -19.071 15.824 14.550 1.00 89.88 97 ASP A O 1
ATOM 804 N N . ALA A 1 98 ? -20.321 15.837 16.411 1.00 91.06 98 ALA A N 1
ATOM 805 C CA . ALA A 1 98 ? -19.235 16.182 17.314 1.00 91.06 98 ALA A CA 1
ATOM 806 C C . ALA A 1 98 ? -18.233 15.025 17.445 1.00 91.06 98 ALA A C 1
ATOM 808 O O . ALA A 1 98 ? -17.019 15.242 17.398 1.00 91.06 98 ALA A O 1
ATOM 809 N N . GLU A 1 99 ? -18.739 13.795 17.546 1.00 90.31 99 GLU A N 1
ATOM 810 C CA . GLU A 1 99 ? -17.944 12.571 17.487 1.00 90.31 99 GLU A CA 1
ATOM 811 C C . GLU A 1 99 ? -17.198 12.441 16.160 1.00 90.31 99 GLU A C 1
ATOM 813 O O . GLU A 1 99 ? -15.995 12.171 16.159 1.00 90.31 99 GLU A O 1
ATOM 818 N N . GLU A 1 100 ? -17.878 12.681 15.036 1.00 91.38 100 GLU A N 1
ATOM 819 C CA . GLU A 1 100 ? -17.257 12.633 13.715 1.00 91.38 100 GLU A CA 1
ATOM 820 C C . GLU A 1 100 ? -16.181 13.716 13.566 1.00 91.38 100 GLU A C 1
ATOM 822 O O . GLU A 1 100 ? -15.100 13.434 13.055 1.00 91.38 100 GLU A O 1
ATOM 827 N N . ALA A 1 101 ? -16.407 14.931 14.070 1.00 92.38 101 ALA A N 1
ATOM 828 C CA . ALA A 1 101 ? -15.402 15.990 14.056 1.00 92.38 101 ALA A CA 1
ATOM 829 C C . ALA A 1 101 ? -14.145 15.596 14.851 1.00 92.38 101 ALA A C 1
ATOM 831 O O . ALA A 1 101 ? -13.025 15.767 14.362 1.00 92.38 101 ALA A O 1
ATOM 832 N N . VAL A 1 102 ? -14.316 15.033 16.053 1.00 93.19 102 VAL A N 1
ATOM 833 C CA . VAL A 1 102 ? -13.205 14.513 16.864 1.00 93.19 102 VAL A CA 1
ATOM 834 C C . VAL A 1 102 ? -12.462 13.409 16.111 1.00 93.19 102 VAL A C 1
ATOM 836 O O . VAL A 1 102 ? -11.244 13.499 15.965 1.00 93.19 102 VAL A O 1
ATOM 839 N N . ASP A 1 103 ? -13.175 12.409 15.593 1.00 88.69 103 ASP A N 1
ATOM 840 C CA . ASP A 1 103 ? -12.609 11.300 14.818 1.00 88.69 103 ASP A CA 1
ATOM 841 C C . ASP A 1 103 ? -11.858 11.790 13.566 1.00 88.69 103 ASP A C 1
ATOM 843 O O . ASP A 1 103 ? -10.768 11.310 13.261 1.00 88.69 103 ASP A O 1
ATOM 847 N N . ILE A 1 104 ? -12.362 12.815 12.878 1.00 90.44 104 ILE A N 1
ATOM 848 C CA . ILE A 1 104 ? -11.677 13.439 11.744 1.00 90.44 104 ILE A CA 1
ATOM 849 C C . ILE A 1 104 ? -10.342 14.071 12.185 1.00 90.44 104 ILE A C 1
ATOM 851 O O . ILE A 1 104 ? -9.310 13.775 11.580 1.00 90.44 104 ILE A O 1
ATOM 855 N N . PHE A 1 105 ? -10.307 14.898 13.239 1.00 92.12 105 PHE A N 1
ATOM 856 C CA . PHE A 1 105 ? -9.036 15.473 13.724 1.00 92.12 105 PHE A CA 1
ATOM 857 C C . PHE A 1 105 ? -8.033 14.384 14.099 1.00 92.12 105 PHE A C 1
ATOM 859 O O . PHE A 1 105 ? -6.851 14.456 13.761 1.00 92.12 105 PHE A O 1
ATOM 866 N N . LEU A 1 106 ? -8.529 13.351 14.762 1.00 87.31 106 LEU A N 1
ATOM 867 C CA . LEU A 1 106 ? -7.780 12.179 15.168 1.00 87.31 106 LEU A CA 1
ATOM 868 C C . LEU A 1 106 ? -7.193 11.399 13.978 1.00 87.31 106 LEU A C 1
ATOM 870 O O . LEU A 1 106 ? -6.013 11.057 14.006 1.00 87.31 106 LEU A O 1
ATOM 874 N N . ARG A 1 107 ? -7.956 11.185 12.898 1.00 85.31 107 ARG A N 1
ATOM 875 C CA . ARG A 1 107 ? -7.477 10.564 11.644 1.00 85.31 107 ARG A CA 1
ATOM 876 C C . ARG A 1 107 ? -6.427 11.396 10.911 1.00 85.31 107 ARG A C 1
ATOM 878 O O . ARG A 1 107 ? -5.581 10.831 10.230 1.00 85.31 107 ARG A O 1
ATOM 885 N N . HIS A 1 108 ? -6.468 12.718 11.058 1.00 87.44 108 HIS A N 1
ATOM 886 C CA . HIS A 1 108 ? -5.456 13.635 10.522 1.00 87.44 108 HIS A CA 1
ATOM 887 C C . HIS A 1 108 ? -4.289 13.881 11.496 1.00 87.44 108 HIS A C 1
ATOM 889 O O . HIS A 1 108 ? -3.526 14.833 11.316 1.00 87.44 108 HIS A O 1
ATOM 895 N N . TYR A 1 109 ? -4.145 13.054 12.540 1.00 86.81 109 TYR A N 1
ATOM 896 C CA . TYR A 1 109 ? -3.071 13.151 13.535 1.00 86.81 109 TYR A CA 1
ATOM 897 C C . TYR A 1 109 ? -3.027 14.500 14.274 1.00 86.81 109 TYR A C 1
ATOM 899 O O . TYR A 1 109 ? -1.995 14.934 14.785 1.00 86.81 109 TYR A O 1
ATOM 907 N N . ARG A 1 110 ? -4.172 15.184 14.361 1.00 90.31 110 ARG A N 1
ATOM 908 C CA . ARG A 1 110 ? -4.363 16.466 15.053 1.00 90.31 110 ARG A CA 1
ATOM 909 C C . ARG A 1 110 ? -4.881 16.229 16.469 1.00 90.31 110 ARG A C 1
ATOM 911 O O . ARG A 1 110 ? -5.983 16.618 16.852 1.00 90.31 110 ARG A O 1
ATOM 918 N N . VAL A 1 111 ? -4.060 15.540 17.264 1.00 89.19 111 VAL A N 1
ATOM 919 C CA . VAL A 1 111 ? -4.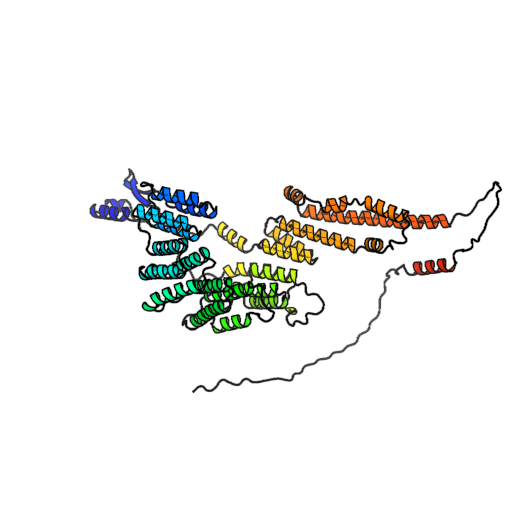395 15.140 18.642 1.00 89.19 111 VAL A CA 1
ATOM 920 C C . VAL A 1 111 ? -4.672 16.357 19.533 1.00 89.19 111 VAL A C 1
ATOM 922 O O . VAL A 1 111 ? -5.559 16.315 20.386 1.00 89.19 111 VAL A O 1
ATOM 925 N N . LYS A 1 112 ? -3.941 17.467 19.345 1.00 91.31 112 LYS A N 1
ATOM 926 C CA . LYS A 1 112 ? -4.101 18.677 20.170 1.00 91.31 112 LYS A CA 1
ATOM 927 C C . LYS A 1 112 ? -5.484 19.299 19.974 1.00 91.31 112 LYS A C 1
ATOM 929 O O . LYS A 1 112 ? -6.127 19.690 20.946 1.00 91.31 112 LYS A O 1
ATOM 934 N N . GLU A 1 113 ? -5.917 19.367 18.726 1.00 94.31 113 GLU A N 1
ATOM 935 C CA . GLU A 1 113 ? -7.197 19.887 18.267 1.00 94.31 113 GLU A CA 1
ATOM 936 C C . GLU A 1 113 ? -8.331 18.984 18.756 1.00 94.31 113 GLU A C 1
ATOM 938 O O . GLU A 1 113 ? -9.250 19.475 19.404 1.00 94.31 113 GLU A O 1
ATOM 943 N N . ALA A 1 114 ? -8.209 17.663 18.582 1.00 93.94 114 ALA A N 1
ATOM 944 C CA . ALA A 1 114 ? -9.183 16.694 19.085 1.00 93.94 114 ALA A CA 1
ATOM 945 C C . ALA A 1 114 ? -9.391 16.800 20.607 1.00 93.94 114 ALA A C 1
ATOM 947 O O . ALA A 1 114 ? -10.523 16.810 21.091 1.00 93.94 114 ALA A O 1
ATOM 948 N N . ILE A 1 115 ? -8.306 16.960 21.377 1.00 93.56 115 ILE A N 1
ATOM 949 C CA . ILE A 1 115 ? -8.377 17.172 22.831 1.00 93.56 115 ILE A CA 1
ATOM 950 C C . ILE A 1 115 ? -9.123 18.471 23.171 1.00 93.56 115 ILE A C 1
ATOM 952 O O . ILE A 1 115 ? -9.902 18.484 24.127 1.00 93.56 115 ILE A O 1
ATOM 956 N N . ARG A 1 116 ? -8.890 19.557 22.418 1.00 95.06 116 ARG A N 1
ATOM 957 C CA . ARG A 1 116 ? -9.581 20.844 22.617 1.00 95.06 116 ARG A CA 1
ATOM 958 C C . ARG A 1 116 ? -11.072 20.728 22.319 1.00 95.06 116 ARG A C 1
ATOM 960 O O . ARG A 1 116 ? -11.865 21.159 23.150 1.00 95.06 116 ARG A O 1
ATOM 967 N N . VAL A 1 117 ? -11.435 20.104 21.197 1.00 94.88 117 VAL A N 1
ATOM 968 C CA . VAL A 1 117 ? -12.834 19.842 20.827 1.00 94.88 117 VAL A CA 1
ATOM 969 C C . VAL A 1 117 ? -13.521 19.033 21.923 1.00 94.88 117 VAL A C 1
ATOM 971 O O . VAL A 1 117 ? -14.537 19.465 22.453 1.00 94.88 117 VAL A O 1
ATOM 974 N N . ASN A 1 118 ? -12.915 17.932 22.373 1.00 95.06 118 ASN A N 1
ATOM 975 C CA . ASN A 1 118 ? -13.473 17.123 23.455 1.00 95.06 118 ASN A CA 1
ATOM 976 C C . ASN A 1 118 ? -13.598 17.886 24.780 1.00 95.06 118 ASN A C 1
ATOM 978 O O . ASN A 1 118 ? -14.602 17.756 25.472 1.00 95.06 118 ASN A O 1
ATOM 982 N N . LYS A 1 119 ? -12.608 18.711 25.147 1.00 95.44 119 LYS A N 1
ATOM 983 C CA . LYS A 1 119 ? -12.710 19.560 26.343 1.00 95.44 119 LYS A CA 1
ATOM 984 C C . LYS A 1 119 ? -13.905 20.513 26.235 1.00 95.44 119 LYS A C 1
ATOM 986 O O . LYS A 1 119 ? -14.600 20.703 27.228 1.00 95.44 119 LYS A O 1
ATOM 991 N N . ARG A 1 120 ? -14.145 21.086 25.052 1.00 95.69 120 ARG A N 1
ATOM 992 C CA . ARG A 1 120 ? -15.268 22.001 24.820 1.00 95.69 120 ARG A CA 1
ATOM 993 C C . ARG A 1 120 ? -16.619 21.286 24.843 1.00 95.69 120 ARG A C 1
ATOM 995 O O . ARG A 1 120 ? -17.550 21.786 25.460 1.00 95.69 120 ARG A O 1
ATOM 1002 N N . LEU A 1 121 ? -16.701 20.088 24.268 1.00 94.62 121 LEU A N 1
ATOM 1003 C CA . LEU A 1 121 ? -17.903 19.246 24.321 1.00 94.62 121 LEU A CA 1
ATOM 1004 C C . LEU A 1 121 ? -18.284 18.891 25.762 1.00 94.62 121 LEU A C 1
ATOM 1006 O O . LEU A 1 121 ? -19.432 19.086 26.153 1.00 94.62 121 LEU A O 1
ATOM 1010 N N . LEU A 1 122 ? -17.304 18.494 26.581 1.00 93.94 122 LEU A N 1
ATOM 1011 C CA . LEU A 1 122 ? -17.522 18.227 28.005 1.00 93.94 122 LEU A CA 1
ATOM 1012 C C . LEU A 1 122 ? -17.983 19.479 28.773 1.00 93.94 122 LEU A C 1
ATOM 1014 O O . LEU A 1 122 ? -18.847 19.375 29.640 1.00 93.94 122 LEU A O 1
ATOM 1018 N N . GLN A 1 123 ? -17.461 20.668 28.442 1.00 95.62 123 GLN A N 1
ATOM 1019 C CA . GLN A 1 123 ? -17.926 21.937 29.030 1.00 95.62 123 GLN A CA 1
ATOM 1020 C C . GLN A 1 123 ? -19.394 22.229 28.694 1.00 95.62 123 GLN A C 1
ATOM 1022 O O . GLN A 1 123 ? -20.127 22.720 29.550 1.00 95.62 123 GLN A O 1
ATOM 1027 N N . ASN A 1 124 ? -19.836 21.867 27.489 1.00 94.62 124 ASN A N 1
ATOM 1028 C CA . ASN A 1 124 ? -21.218 22.038 27.039 1.00 94.62 124 ASN A CA 1
ATOM 1029 C C . ASN A 1 124 ? -22.127 20.855 27.420 1.00 94.62 124 ASN A C 1
ATOM 1031 O O . ASN A 1 124 ? -23.251 20.769 26.929 1.00 94.62 124 ASN A O 1
ATOM 1035 N N . LYS A 1 125 ? -21.664 19.960 28.310 1.00 95.06 125 LYS A N 1
ATOM 1036 C CA . LYS A 1 125 ? -22.383 18.755 28.766 1.00 95.06 125 LYS A CA 1
ATOM 1037 C C . LYS A 1 125 ? -22.796 17.818 27.619 1.00 95.06 125 LYS A C 1
ATOM 1039 O O . LYS A 1 125 ? -23.788 17.104 27.730 1.00 95.06 125 LYS A O 1
ATOM 1044 N N . VAL A 1 126 ? -22.045 17.824 26.518 1.00 93.88 126 VAL A N 1
ATOM 1045 C CA . VAL A 1 126 ? -22.217 16.872 25.417 1.00 93.88 126 VAL A CA 1
ATOM 1046 C C . VAL A 1 126 ? -21.313 15.678 25.693 1.00 93.88 126 VAL A C 1
ATOM 1048 O O . VAL A 1 126 ? -20.086 15.777 25.616 1.00 93.88 126 VAL A O 1
ATOM 1051 N N . GLU A 1 127 ? -21.921 14.551 26.050 1.00 91.25 127 GLU A N 1
ATOM 1052 C CA . GLU A 1 127 ? -21.199 13.301 26.255 1.00 91.25 127 GLU A CA 1
ATOM 1053 C C . GLU A 1 127 ? -20.805 12.691 24.906 1.00 91.25 127 GLU A C 1
ATOM 1055 O O . GLU A 1 127 ? -21.631 12.527 24.011 1.00 91.25 127 GLU A O 1
ATOM 1060 N N . ILE A 1 128 ? -19.520 12.371 24.765 1.00 92.00 128 ILE A N 1
ATOM 1061 C CA . ILE A 1 128 ? -18.966 11.641 23.617 1.00 92.00 128 ILE A CA 1
ATOM 1062 C C . ILE A 1 128 ? -18.955 10.150 23.961 1.00 92.00 128 ILE A C 1
ATOM 1064 O O . ILE A 1 1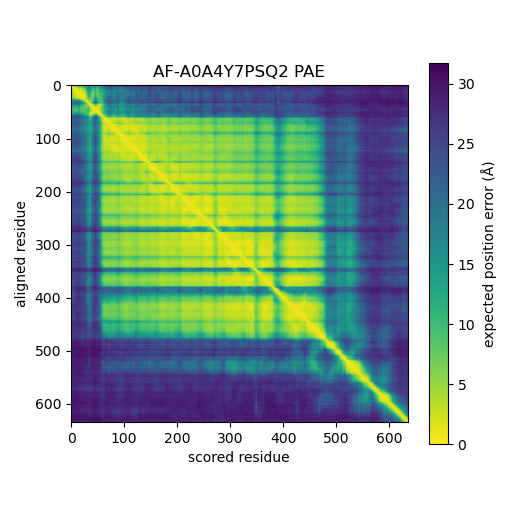28 ? -18.710 9.810 25.122 1.00 92.00 128 ILE A O 1
ATOM 1068 N N . CYS A 1 129 ? -19.136 9.260 22.984 1.00 89.31 129 CYS A N 1
ATOM 1069 C CA . CYS A 1 129 ? -19.039 7.821 23.197 1.00 89.31 129 CYS A CA 1
ATOM 1070 C C . CYS A 1 129 ? -17.748 7.405 23.929 1.00 89.31 129 CYS A C 1
ATOM 1072 O O . CYS A 1 129 ? -16.651 7.929 23.691 1.00 89.31 129 CYS A O 1
ATOM 1074 N N . SER A 1 130 ? -17.889 6.414 24.814 1.00 83.88 130 SER A N 1
ATOM 1075 C CA . SER A 1 130 ? -16.827 5.825 25.649 1.00 83.88 130 SER A CA 1
ATOM 1076 C C . SER A 1 130 ? -15.559 5.505 24.846 1.00 83.88 130 SER A C 1
ATOM 1078 O O . SER A 1 130 ? -14.445 5.792 25.278 1.00 83.88 130 SER A O 1
ATOM 1080 N N . ARG A 1 131 ? -15.736 5.006 23.621 1.00 85.94 131 ARG A N 1
ATOM 1081 C CA . ARG A 1 131 ? -14.692 4.719 22.630 1.00 85.94 131 ARG A CA 1
ATOM 1082 C C . ARG A 1 131 ? -13.806 5.919 22.290 1.00 85.94 131 ARG A C 1
ATOM 1084 O O . ARG A 1 131 ? -12.583 5.799 22.289 1.00 85.94 131 ARG A O 1
ATOM 1091 N N . LEU A 1 132 ? -14.398 7.076 21.994 1.00 87.62 132 LEU A N 1
ATOM 1092 C CA . LEU A 1 132 ? -13.640 8.286 21.666 1.00 87.62 132 LEU A CA 1
ATOM 1093 C C . LEU A 1 132 ? -13.031 8.918 22.917 1.00 87.62 132 LEU A C 1
ATOM 1095 O O . LEU A 1 132 ? -11.905 9.409 22.861 1.00 87.62 132 LEU A O 1
ATOM 1099 N N . GLN A 1 133 ? -13.719 8.848 24.059 1.00 87.88 133 GLN A N 1
ATOM 1100 C CA . GLN A 1 133 ? -13.152 9.286 25.336 1.00 87.88 133 GLN A CA 1
ATOM 1101 C C . GLN A 1 133 ? -11.899 8.483 25.703 1.00 87.88 133 GLN A C 1
ATOM 1103 O O . GLN A 1 133 ? -10.881 9.069 26.071 1.00 87.88 133 GLN A O 1
ATOM 1108 N N . ALA A 1 134 ? -11.954 7.160 25.538 1.00 82.69 134 ALA A N 1
ATOM 1109 C CA . ALA A 1 134 ? -10.842 6.234 25.709 1.00 82.69 134 ALA A CA 1
ATOM 1110 C C . ALA A 1 134 ? -9.640 6.636 24.846 1.00 82.69 134 ALA A C 1
ATOM 1112 O O . ALA A 1 134 ? -8.534 6.873 25.331 1.00 82.69 134 ALA A O 1
ATOM 1113 N N . ILE A 1 135 ? -9.895 6.794 23.555 1.00 84.88 135 ILE A N 1
ATOM 1114 C CA . ILE A 1 135 ? -8.934 7.234 22.552 1.00 84.88 135 ILE A CA 1
ATOM 1115 C C . ILE A 1 135 ? -8.283 8.578 22.928 1.00 84.88 135 ILE A C 1
ATOM 1117 O O . ILE A 1 135 ? -7.057 8.701 22.923 1.00 84.88 135 ILE A O 1
ATOM 1121 N N . ILE A 1 136 ? -9.083 9.580 23.296 1.00 89.50 136 ILE A N 1
ATOM 1122 C CA . ILE A 1 136 ? -8.597 10.908 23.688 1.00 89.50 136 ILE A CA 1
ATOM 1123 C C . ILE A 1 136 ? -7.812 10.839 25.000 1.00 89.50 136 ILE A C 1
ATOM 1125 O O . ILE A 1 136 ? -6.832 11.566 25.159 1.00 89.50 136 ILE A O 1
ATOM 1129 N N . GLY A 1 137 ? -8.214 9.975 25.933 1.00 87.44 137 GLY A N 1
ATOM 1130 C CA . GLY A 1 137 ? -7.497 9.713 27.178 1.00 87.44 137 GLY A CA 1
ATOM 1131 C C . GLY A 1 137 ? -6.082 9.205 26.918 1.00 87.44 137 GLY A C 1
ATOM 1132 O O . GLY A 1 137 ? -5.119 9.783 27.420 1.00 87.44 137 GLY A O 1
ATOM 1133 N N . VAL A 1 138 ? -5.941 8.203 26.050 1.00 83.06 138 VAL A N 1
ATOM 1134 C CA . VAL A 1 138 ? -4.627 7.683 25.645 1.00 83.06 138 VAL A CA 1
ATOM 1135 C C . VAL A 1 138 ? -3.825 8.742 24.895 1.00 83.06 138 VAL A C 1
ATOM 1137 O O . VAL A 1 138 ? -2.652 8.949 25.185 1.00 83.06 138 VAL A O 1
ATOM 1140 N N . ALA A 1 139 ? -4.455 9.482 23.983 1.00 85.12 139 ALA A N 1
ATOM 1141 C CA . ALA A 1 139 ? -3.782 10.536 23.234 1.00 85.12 139 ALA A CA 1
ATOM 1142 C C . ALA A 1 139 ? -3.276 11.676 24.148 1.00 85.12 139 ALA A C 1
ATOM 1144 O O . ALA A 1 139 ? -2.199 12.229 23.919 1.00 85.12 139 ALA A O 1
ATOM 1145 N N . LYS A 1 140 ? -4.011 11.995 25.226 1.00 88.75 140 LYS A N 1
ATOM 1146 C CA . LYS A 1 140 ? -3.554 12.896 26.298 1.00 88.75 140 LYS A CA 1
ATOM 1147 C C . LYS A 1 140 ? -2.360 12.314 27.053 1.00 88.75 140 LYS A C 1
ATOM 1149 O O . LYS A 1 140 ? -1.401 13.048 27.269 1.00 88.75 140 LYS A O 1
ATOM 1154 N N . ALA A 1 141 ? -2.413 11.035 27.431 1.00 85.19 141 ALA A N 1
ATOM 1155 C CA . ALA A 1 141 ? -1.332 10.364 28.157 1.00 85.19 141 ALA A CA 1
ATOM 1156 C C . ALA A 1 141 ? -0.032 10.341 27.341 1.00 85.19 141 ALA A C 1
ATOM 1158 O O . ALA A 1 141 ? 1.023 10.695 27.860 1.00 85.19 141 ALA A O 1
ATOM 1159 N N . ILE A 1 142 ? -0.122 10.027 26.043 1.00 82.94 142 ILE A N 1
ATOM 1160 C CA . ILE A 1 142 ? 1.032 10.053 25.138 1.00 82.94 142 ILE A CA 1
ATOM 1161 C C . ILE A 1 142 ? 1.596 11.473 25.016 1.00 82.94 142 ILE A C 1
ATOM 1163 O O . ILE A 1 142 ? 2.804 11.672 25.094 1.00 82.94 142 ILE A O 1
ATOM 1167 N N . ARG A 1 143 ? 0.729 12.482 24.857 1.00 84.56 143 ARG A N 1
ATOM 1168 C CA . ARG A 1 143 ? 1.162 13.880 24.726 1.00 84.56 143 ARG A CA 1
ATOM 1169 C C . ARG A 1 143 ? 1.790 14.439 26.004 1.00 84.56 143 ARG A C 1
ATOM 1171 O O . ARG A 1 143 ? 2.602 15.350 25.915 1.00 84.56 143 ARG A O 1
ATOM 1178 N N . ALA A 1 144 ? 1.412 13.932 27.172 1.00 87.12 144 ALA A N 1
ATOM 1179 C CA . ALA A 1 144 ? 1.979 14.345 28.453 1.00 87.12 144 ALA A CA 1
ATOM 1180 C C . ALA A 1 144 ? 3.391 13.772 28.708 1.00 87.12 144 ALA A C 1
ATOM 1182 O O . ALA A 1 144 ? 3.818 13.745 29.858 1.00 87.12 144 ALA A O 1
ATOM 1183 N N . GLU A 1 145 ? 4.079 13.286 27.662 1.00 76.56 145 GLU A N 1
ATOM 1184 C CA . GLU A 1 145 ? 5.433 12.704 27.705 1.00 76.56 145 GLU A CA 1
ATOM 1185 C C . GLU A 1 145 ? 5.589 11.644 28.799 1.00 76.56 145 GLU A C 1
ATOM 1187 O O . GLU A 1 145 ? 6.634 11.476 29.429 1.00 76.56 145 GLU A O 1
ATOM 1192 N N . GLN A 1 146 ? 4.510 10.907 29.056 1.00 75.38 146 GLN A N 1
ATOM 1193 C CA . GLN A 1 146 ? 4.552 9.858 30.048 1.00 75.38 146 GLN A CA 1
ATOM 1194 C C . GLN A 1 146 ? 5.474 8.731 29.586 1.00 75.38 146 GLN A C 1
ATOM 1196 O O . GLN A 1 146 ? 5.555 8.401 28.401 1.00 75.38 146 GLN A O 1
ATOM 1201 N N . THR A 1 147 ? 6.127 8.079 30.549 1.00 86.44 147 THR A N 1
ATOM 1202 C CA . THR A 1 147 ? 6.915 6.881 30.263 1.00 86.44 147 THR A CA 1
ATOM 1203 C C . THR A 1 147 ? 6.041 5.839 29.549 1.00 86.44 147 THR A C 1
ATOM 1205 O O . THR A 1 147 ? 4.871 5.679 29.912 1.00 86.44 147 THR A O 1
ATOM 1208 N N . PRO A 1 148 ? 6.573 5.076 28.574 1.00 85.00 148 PRO A N 1
ATOM 1209 C CA . PRO A 1 148 ? 5.787 4.096 27.822 1.00 85.00 148 PRO A CA 1
ATOM 1210 C C . PRO A 1 148 ? 4.979 3.142 28.712 1.00 85.00 148 PRO A C 1
ATOM 1212 O O . PRO A 1 148 ? 3.825 2.846 28.425 1.00 85.00 148 PRO A O 1
ATOM 1215 N N . ARG A 1 149 ? 5.537 2.732 29.860 1.00 87.81 149 ARG A N 1
ATOM 1216 C CA . ARG A 1 149 ? 4.837 1.909 30.861 1.00 87.81 149 ARG A CA 1
ATOM 1217 C C . ARG A 1 149 ? 3.568 2.570 31.407 1.00 87.81 149 ARG A C 1
ATOM 1219 O O . ARG A 1 149 ? 2.565 1.885 31.585 1.00 87.81 149 ARG A O 1
ATOM 1226 N N . ARG A 1 150 ? 3.595 3.880 31.675 1.00 87.69 150 ARG A N 1
ATOM 1227 C CA . ARG A 1 150 ? 2.411 4.624 32.130 1.00 87.69 150 ARG A CA 1
ATOM 1228 C C . ARG A 1 150 ? 1.350 4.685 31.038 1.00 87.69 150 ARG A C 1
ATOM 1230 O O . ARG A 1 150 ? 0.202 4.390 31.339 1.00 87.69 150 ARG A O 1
ATOM 1237 N N . VAL A 1 151 ? 1.745 4.920 29.783 1.00 86.00 151 VAL A N 1
ATOM 1238 C CA . VAL A 1 151 ? 0.816 4.877 28.641 1.00 86.00 151 VAL A CA 1
ATOM 1239 C C . VAL A 1 151 ? 0.125 3.514 28.554 1.00 86.00 151 VAL A C 1
ATOM 1241 O O . VAL A 1 151 ? -1.095 3.462 28.468 1.00 86.00 151 VAL A O 1
ATOM 1244 N N . VAL A 1 152 ? 0.868 2.405 28.644 1.00 88.19 152 VAL A N 1
ATOM 1245 C CA . VAL A 1 152 ? 0.281 1.050 28.600 1.00 88.19 152 VAL A CA 1
ATOM 1246 C C . VAL A 1 152 ? -0.672 0.798 29.781 1.00 88.19 152 VAL A C 1
ATOM 1248 O O . VAL A 1 152 ? -1.728 0.191 29.597 1.00 88.19 152 VAL A O 1
ATOM 1251 N N . ASN A 1 153 ? -0.344 1.287 30.981 1.00 90.06 153 ASN A N 1
ATOM 1252 C CA . ASN A 1 153 ? -1.215 1.170 32.156 1.00 90.06 153 ASN A CA 1
ATOM 1253 C C . ASN A 1 153 ? -2.483 2.031 32.034 1.00 90.06 153 ASN A C 1
ATOM 1255 O O . ASN A 1 153 ? -3.561 1.592 32.425 1.00 90.06 153 ASN A O 1
ATOM 1259 N N . ASP A 1 154 ? -2.384 3.235 31.476 1.00 87.25 154 ASP A N 1
ATOM 1260 C CA . ASP A 1 154 ? -3.541 4.104 31.257 1.00 87.25 154 ASP A CA 1
ATOM 1261 C C . ASP A 1 154 ? -4.444 3.548 30.152 1.00 87.25 154 ASP A C 1
ATOM 1263 O O . ASP A 1 154 ? -5.663 3.516 30.315 1.00 87.25 154 ASP A O 1
ATOM 1267 N N . VAL A 1 155 ? -3.859 3.003 29.079 1.00 85.88 155 VAL A N 1
ATOM 1268 C CA . VAL A 1 155 ? -4.595 2.238 28.065 1.00 85.88 155 VAL A CA 1
ATOM 1269 C C . VAL A 1 155 ? -5.316 1.056 28.714 1.00 85.88 155 VAL A C 1
ATOM 1271 O O . VAL A 1 155 ? -6.494 0.850 28.457 1.00 85.88 155 VAL A O 1
ATOM 1274 N N . GLU A 1 156 ? -4.662 0.298 29.595 1.00 88.56 156 GLU A N 1
ATOM 1275 C CA . GLU A 1 156 ? -5.297 -0.819 30.303 1.00 88.56 156 GLU A CA 1
ATOM 1276 C C . GLU A 1 156 ? -6.471 -0.369 31.179 1.00 88.56 156 GLU A C 1
ATOM 1278 O O . GLU A 1 156 ? -7.543 -0.972 31.113 1.00 88.56 156 GLU A O 1
ATOM 1283 N N . LYS A 1 157 ? -6.317 0.713 31.949 1.00 90.44 157 LYS A N 1
ATOM 1284 C CA . LYS A 1 157 ? -7.417 1.288 32.742 1.00 90.44 157 LYS A CA 1
ATOM 1285 C C . LYS A 1 157 ? -8.597 1.675 31.858 1.00 90.44 157 LYS A C 1
ATOM 1287 O O . LYS A 1 157 ? -9.744 1.424 32.202 1.00 90.44 157 LYS A O 1
ATOM 1292 N N . ILE A 1 158 ? -8.311 2.252 30.699 1.00 87.12 158 ILE A N 1
ATOM 1293 C CA . ILE A 1 158 ? -9.318 2.663 29.724 1.00 87.12 158 ILE A CA 1
ATOM 1294 C C . ILE A 1 158 ? -10.025 1.451 29.098 1.00 87.12 158 ILE A C 1
ATOM 1296 O O . ILE A 1 158 ? -11.247 1.445 28.947 1.00 87.12 158 ILE A O 1
ATOM 1300 N N . LEU A 1 159 ? -9.273 0.403 28.759 1.00 86.19 159 LEU A N 1
ATOM 1301 C CA . LEU A 1 159 ? -9.816 -0.837 28.204 1.00 86.19 159 LEU A CA 1
ATOM 1302 C C . LEU A 1 159 ? -10.624 -1.643 29.229 1.00 86.19 159 LEU A C 1
ATOM 1304 O O . LEU A 1 159 ? -11.542 -2.362 28.846 1.00 86.19 159 LEU A O 1
ATOM 1308 N N . THR A 1 160 ? -10.280 -1.542 30.512 1.00 89.88 160 THR A N 1
ATOM 1309 C CA . THR A 1 160 ? -10.999 -2.204 31.613 1.00 89.88 160 THR A CA 1
ATOM 1310 C C . THR A 1 160 ? -12.243 -1.436 32.052 1.00 89.88 160 THR A C 1
ATOM 1312 O O . THR A 1 160 ? -13.216 -2.071 32.451 1.00 89.88 160 THR A O 1
ATOM 1315 N N . SER A 1 161 ? -12.244 -0.101 31.959 1.00 89.69 161 SER A N 1
ATOM 1316 C CA . SER A 1 161 ? -13.403 0.734 32.302 1.00 89.69 161 SER A CA 1
ATOM 1317 C C . SER A 1 161 ? -14.459 0.797 31.197 1.00 89.69 161 SER A C 1
ATOM 1319 O O . SER A 1 161 ? -15.647 0.932 31.488 1.00 89.69 161 SER A O 1
ATOM 1321 N N . SER A 1 162 ? -14.051 0.687 29.931 1.00 86.06 162 SER A N 1
ATOM 1322 C CA . SER A 1 162 ? -14.971 0.723 28.792 1.00 86.06 162 SER A CA 1
ATOM 1323 C C . SER A 1 162 ? -15.750 -0.586 28.672 1.00 86.06 162 SER A C 1
ATOM 1325 O O . SER A 1 162 ? -15.190 -1.672 28.849 1.00 86.06 162 SER A O 1
ATOM 1327 N N . LYS A 1 163 ? -17.036 -0.516 28.296 1.00 85.69 163 LYS A N 1
ATOM 1328 C CA . LYS A 1 163 ? -17.770 -1.728 27.915 1.00 85.69 163 LYS A CA 1
ATOM 1329 C C . LYS A 1 163 ? -17.056 -2.346 26.710 1.00 85.69 163 LYS A C 1
ATOM 1331 O O . LYS A 1 163 ? -16.803 -1.649 25.730 1.00 85.69 163 LYS A O 1
ATOM 1336 N N . PRO A 1 164 ? -16.736 -3.648 26.728 1.00 80.81 164 PRO A N 1
ATOM 1337 C CA . PRO A 1 164 ? -16.022 -4.267 25.615 1.00 80.81 164 PRO A CA 1
ATOM 1338 C C . PRO A 1 164 ? -16.751 -4.187 24.278 1.00 80.81 164 PRO A C 1
ATOM 1340 O O . PRO A 1 164 ? -16.104 -4.229 23.244 1.00 80.81 164 PRO A O 1
ATOM 1343 N N . GLU A 1 165 ? -18.072 -4.051 24.254 1.00 83.75 165 GLU A N 1
ATOM 1344 C CA . GLU A 1 165 ? -18.822 -3.834 23.008 1.00 83.75 165 GLU A CA 1
ATOM 1345 C C . GLU A 1 165 ? -18.472 -2.499 22.336 1.00 83.75 165 GLU A C 1
ATOM 1347 O O . GLU A 1 165 ? -18.437 -2.429 21.110 1.00 83.75 165 GLU A O 1
ATOM 1352 N N . ASP A 1 166 ? -18.090 -1.488 23.118 1.00 84.00 166 ASP A N 1
ATOM 1353 C CA . ASP A 1 166 ? -17.824 -0.138 22.621 1.00 84.00 166 ASP A CA 1
ATOM 1354 C C . ASP A 1 166 ? -16.424 -0.001 22.000 1.00 84.00 166 ASP A C 1
ATOM 1356 O O . ASP A 1 166 ? -16.186 0.881 21.173 1.00 84.00 166 ASP A O 1
ATOM 1360 N N . PHE A 1 167 ? -15.475 -0.862 22.391 1.00 87.31 167 PHE A N 1
ATOM 1361 C CA . PHE A 1 167 ? -14.076 -0.778 21.958 1.00 87.31 167 PHE A CA 1
ATOM 1362 C C . PHE A 1 167 ? -13.698 -1.905 20.988 1.00 87.31 167 PHE A C 1
ATOM 1364 O O . PHE A 1 167 ? -13.089 -2.916 21.361 1.00 87.31 167 PHE A O 1
ATOM 1371 N N . ASP A 1 168 ? -14.093 -1.740 19.728 1.00 89.62 168 ASP A N 1
ATOM 1372 C CA . ASP A 1 168 ? -13.837 -2.690 18.645 1.00 89.62 168 ASP A CA 1
ATOM 1373 C C . ASP A 1 168 ? -12.362 -2.725 18.187 1.00 89.62 168 ASP A C 1
ATOM 1375 O O . ASP A 1 168 ? -11.515 -1.921 18.582 1.00 89.62 168 ASP A O 1
ATOM 1379 N N . GLU A 1 169 ? -12.037 -3.692 17.326 1.00 92.44 169 GLU A N 1
ATOM 1380 C CA . GLU A 1 169 ? -10.684 -3.845 16.780 1.00 92.44 169 GLU A CA 1
ATOM 1381 C C . GLU A 1 169 ? -10.241 -2.635 15.945 1.00 92.44 169 GLU A C 1
ATOM 1383 O O . GLU A 1 169 ? -9.059 -2.299 15.922 1.00 92.44 169 GLU A O 1
ATOM 1388 N N . ARG A 1 170 ? -11.179 -1.937 15.291 1.00 90.12 170 ARG A N 1
ATOM 1389 C CA . ARG A 1 170 ? -10.876 -0.711 14.538 1.00 90.12 170 ARG A CA 1
ATOM 1390 C C . ARG A 1 170 ? -10.417 0.407 15.466 1.00 90.12 170 ARG A C 1
ATOM 1392 O O . ARG A 1 170 ? -9.479 1.125 15.128 1.00 90.12 170 ARG A O 1
ATOM 1399 N N . SER A 1 171 ? -11.035 0.523 16.637 1.00 88.25 171 SER A N 1
ATOM 1400 C CA . SER A 1 171 ? -10.645 1.483 17.672 1.00 88.25 171 SER A CA 1
ATOM 1401 C C . SER A 1 171 ? -9.276 1.153 18.248 1.00 88.25 171 SER A C 1
ATOM 1403 O O . SER A 1 171 ? -8.458 2.055 18.413 1.00 88.25 171 SER A O 1
ATOM 1405 N N . LEU A 1 172 ? -8.981 -0.136 18.464 1.00 91.94 172 LEU A N 1
ATOM 1406 C CA . LEU A 1 172 ? -7.636 -0.568 18.841 1.00 91.94 172 LEU A CA 1
ATOM 1407 C C . LEU A 1 172 ? -6.610 -0.244 17.750 1.00 91.94 172 LEU A C 1
ATOM 1409 O O . LEU A 1 172 ? -5.554 0.301 18.048 1.00 91.94 172 LEU A O 1
ATOM 1413 N N . MET A 1 173 ? -6.906 -0.561 16.490 1.00 92.31 173 MET A N 1
ATOM 1414 C CA . MET A 1 173 ? -6.023 -0.268 15.362 1.00 92.31 173 MET A CA 1
ATOM 1415 C C . MET A 1 173 ? -5.703 1.225 15.284 1.00 92.31 173 MET A C 1
ATOM 1417 O O . MET A 1 173 ? -4.548 1.617 15.130 1.00 92.31 173 MET A O 1
ATOM 1421 N N . TRP A 1 174 ? -6.733 2.061 15.405 1.00 87.25 174 TRP A N 1
ATOM 1422 C CA . TRP A 1 174 ? -6.575 3.505 15.433 1.00 87.25 174 TRP A CA 1
ATOM 1423 C C . TRP A 1 174 ? -5.699 3.939 16.619 1.00 87.25 174 TRP A C 1
ATOM 1425 O O . TRP A 1 174 ? -4.746 4.693 16.431 1.00 87.25 174 TRP A O 1
ATOM 1435 N N . LEU A 1 175 ? -5.945 3.382 17.812 1.00 88.62 175 LEU A N 1
ATOM 1436 C CA . LEU A 1 175 ? -5.167 3.666 19.017 1.00 88.62 175 LEU A CA 1
ATOM 1437 C C . LEU A 1 175 ? -3.684 3.348 18.820 1.00 88.62 175 LEU A C 1
ATOM 1439 O O . LEU A 1 175 ? -2.825 4.172 19.126 1.00 88.62 175 LEU A O 1
ATOM 1443 N N . LEU A 1 176 ? -3.387 2.164 18.283 1.00 91.12 176 LEU A N 1
ATOM 1444 C CA . LEU A 1 176 ? -2.023 1.715 18.029 1.00 91.12 176 LEU A CA 1
ATOM 1445 C C . LEU A 1 176 ? -1.322 2.602 17.000 1.00 91.12 176 LEU A C 1
ATOM 1447 O O . LEU A 1 176 ? -0.160 2.936 17.197 1.00 91.12 176 LEU A O 1
ATOM 1451 N N . ARG A 1 177 ? -2.017 3.042 15.943 1.00 88.69 177 ARG A N 1
ATOM 1452 C CA . ARG A 1 177 ? -1.462 4.010 14.980 1.00 88.69 177 ARG A CA 1
ATOM 1453 C C . ARG A 1 177 ? -1.109 5.327 15.657 1.00 88.69 177 ARG A C 1
ATOM 1455 O O . ARG A 1 177 ? 0.010 5.795 15.506 1.00 88.69 177 ARG A O 1
ATOM 1462 N N . CYS A 1 178 ? -1.994 5.862 16.494 1.00 82.50 178 CYS A N 1
ATOM 1463 C CA . CYS A 1 178 ? -1.691 7.083 17.238 1.00 82.50 178 CYS A CA 1
ATOM 1464 C C . CYS A 1 178 ? -0.511 6.933 18.193 1.00 82.50 178 CYS A C 1
ATOM 1466 O O . CYS A 1 178 ? 0.265 7.874 18.330 1.00 82.50 178 CYS A O 1
ATOM 1468 N N . VAL A 1 179 ? -0.345 5.764 18.815 1.00 84.88 179 VAL A N 1
ATOM 1469 C CA . VAL A 1 179 ? 0.850 5.451 19.608 1.00 84.88 179 VAL A CA 1
ATOM 1470 C C . VAL A 1 179 ? 2.107 5.454 18.727 1.00 84.88 179 VAL A C 1
ATOM 1472 O O . VAL A 1 179 ? 3.100 6.066 19.115 1.00 84.88 179 VAL A O 1
ATOM 1475 N N . THR A 1 180 ? 2.065 4.827 17.545 1.00 87.38 180 THR A N 1
ATOM 1476 C CA . THR A 1 180 ? 3.182 4.821 16.581 1.00 87.38 180 THR A CA 1
ATOM 1477 C C . THR A 1 180 ? 3.568 6.228 16.139 1.00 87.38 180 THR A C 1
ATOM 1479 O O . THR A 1 180 ? 4.748 6.565 16.136 1.00 87.38 180 THR A O 1
ATOM 1482 N N . ASP A 1 181 ? 2.585 7.051 15.779 1.00 82.88 181 ASP A N 1
ATOM 1483 C CA . ASP A 1 181 ? 2.831 8.364 15.181 1.00 82.88 181 ASP A CA 1
ATOM 1484 C C . ASP A 1 181 ? 3.269 9.400 16.216 1.00 82.88 181 ASP A C 1
ATOM 1486 O O . ASP A 1 181 ? 4.135 10.230 15.950 1.00 82.88 181 ASP A O 1
ATOM 1490 N N . ALA A 1 182 ? 2.693 9.351 17.419 1.00 79.06 182 ALA A N 1
ATOM 1491 C CA . ALA A 1 182 ? 3.048 10.280 18.483 1.00 79.06 182 ALA A CA 1
ATOM 1492 C C . ALA A 1 182 ? 4.406 9.959 19.117 1.00 79.06 182 ALA A C 1
ATOM 1494 O O . ALA A 1 182 ? 5.051 10.849 19.667 1.00 79.06 182 ALA A O 1
ATOM 1495 N N . HIS A 1 183 ? 4.844 8.702 19.050 1.00 77.88 183 HIS A N 1
ATOM 1496 C CA . HIS A 1 183 ? 6.111 8.288 19.623 1.00 77.88 183 HIS A CA 1
ATOM 1497 C C . HIS A 1 183 ? 6.772 7.243 18.709 1.00 77.88 183 HIS A C 1
ATOM 1499 O O . HIS A 1 183 ? 6.763 6.055 19.026 1.00 77.88 183 HIS A O 1
ATOM 1505 N N . PRO A 1 184 ? 7.405 7.659 17.593 1.00 76.50 184 PRO A N 1
ATOM 1506 C CA . PRO A 1 184 ? 8.056 6.734 16.655 1.00 76.50 184 PRO A CA 1
ATOM 1507 C C . PRO A 1 184 ? 9.203 5.939 17.299 1.00 76.50 184 PRO A C 1
ATOM 1509 O O . PRO A 1 184 ? 9.578 4.875 16.816 1.00 76.50 184 PRO A O 1
ATOM 1512 N N . VAL A 1 185 ? 9.736 6.434 18.423 1.00 68.62 185 VAL A N 1
ATOM 1513 C CA . VAL A 1 185 ? 10.754 5.763 19.253 1.00 68.62 185 VAL A CA 1
ATOM 1514 C C . VAL A 1 185 ? 10.140 4.708 20.184 1.00 68.62 185 VAL A C 1
ATOM 1516 O O . VAL A 1 185 ? 10.857 3.923 20.803 1.00 68.62 185 VAL A O 1
ATOM 1519 N N . LEU A 1 186 ? 8.812 4.681 20.338 1.00 76.69 186 LEU A N 1
ATOM 1520 C CA . LEU A 1 186 ? 8.167 3.769 21.270 1.00 76.69 186 LEU A CA 1
ATOM 1521 C C . LEU A 1 186 ? 8.325 2.359 20.728 1.00 76.69 186 LEU A C 1
ATOM 1523 O O . LEU A 1 186 ? 7.836 2.014 19.654 1.00 76.69 186 LEU A O 1
ATOM 1527 N N . ALA A 1 187 ? 9.076 1.570 21.483 1.00 82.75 187 ALA A N 1
ATOM 1528 C CA . ALA A 1 187 ? 9.499 0.258 21.057 1.00 82.75 187 ALA A CA 1
ATOM 1529 C C . ALA A 1 187 ? 8.255 -0.602 20.718 1.00 82.75 187 ALA A C 1
ATOM 1531 O O . ALA A 1 187 ? 7.303 -0.615 21.509 1.00 82.75 187 ALA A O 1
ATOM 1532 N N . PRO A 1 188 ? 8.224 -1.314 19.573 1.00 91.56 188 PRO A N 1
ATOM 1533 C CA . PRO A 1 188 ? 7.089 -2.150 19.159 1.00 91.56 188 PRO A CA 1
ATOM 1534 C C . PRO A 1 188 ? 6.572 -3.111 20.240 1.00 91.56 188 PRO A C 1
ATOM 1536 O O . PRO A 1 188 ? 5.399 -3.481 20.240 1.00 91.56 188 PRO A O 1
ATOM 1539 N N . GLN A 1 189 ? 7.439 -3.475 21.190 1.00 91.25 189 GLN A N 1
ATOM 1540 C CA . GLN A 1 189 ? 7.129 -4.245 22.392 1.00 91.25 189 GLN A CA 1
ATOM 1541 C C . GLN A 1 189 ? 5.922 -3.677 23.149 1.00 91.25 189 GLN A C 1
ATOM 1543 O O . GLN A 1 189 ? 5.020 -4.427 23.500 1.00 91.25 189 GLN A O 1
ATOM 1548 N N . TYR A 1 190 ? 5.850 -2.361 23.349 1.00 90.31 190 TYR A N 1
ATOM 1549 C CA . TYR A 1 190 ? 4.764 -1.749 24.117 1.00 90.31 190 TYR A CA 1
ATOM 1550 C C . TYR A 1 190 ? 3.418 -1.823 23.389 1.00 90.31 190 TYR A C 1
ATOM 1552 O O . TYR A 1 190 ? 2.377 -1.987 24.021 1.00 90.31 190 TYR A O 1
ATOM 1560 N N . GLN A 1 191 ? 3.421 -1.732 22.058 1.00 91.00 191 GLN A N 1
ATOM 1561 C CA . GLN A 1 191 ? 2.206 -1.923 21.264 1.00 91.00 191 GLN A CA 1
ATOM 1562 C C . GLN A 1 191 ? 1.728 -3.373 21.321 1.00 91.00 191 GLN A C 1
ATOM 1564 O O . GLN A 1 191 ? 0.529 -3.637 21.419 1.00 91.00 191 GLN A O 1
ATOM 1569 N N . GLU A 1 192 ? 2.669 -4.315 21.300 1.00 94.06 192 GLU A N 1
ATOM 1570 C CA . GLU A 1 192 ? 2.377 -5.731 21.492 1.00 94.06 192 GLU A CA 1
ATOM 1571 C C . GLU A 1 192 ? 1.838 -6.003 22.907 1.00 94.06 192 GLU A C 1
ATOM 1573 O O . GLU A 1 192 ? 0.913 -6.798 23.055 1.00 94.06 192 GLU A O 1
ATOM 1578 N N . ASP A 1 193 ? 2.330 -5.305 23.933 1.00 92.94 193 ASP A N 1
ATOM 1579 C CA . ASP A 1 193 ? 1.813 -5.403 25.302 1.00 92.94 193 ASP A CA 1
ATOM 1580 C C . ASP A 1 193 ? 0.385 -4.851 25.423 1.00 92.94 193 ASP A C 1
ATOM 1582 O O . ASP A 1 193 ? -0.468 -5.491 26.045 1.00 92.94 193 ASP A O 1
ATOM 1586 N N . ILE A 1 194 ? 0.086 -3.717 24.774 1.00 91.69 194 ILE A N 1
ATOM 1587 C CA . ILE A 1 194 ? -1.285 -3.188 24.667 1.00 91.69 194 ILE A CA 1
ATOM 1588 C C . ILE A 1 194 ? -2.200 -4.231 24.017 1.00 91.69 194 ILE A C 1
ATOM 1590 O O . ILE A 1 194 ? -3.278 -4.523 24.541 1.00 91.69 194 ILE A O 1
ATOM 1594 N N . LEU A 1 195 ? -1.762 -4.833 22.907 1.00 94.00 195 LEU A N 1
ATOM 1595 C CA . LEU A 1 195 ? -2.532 -5.871 22.231 1.00 94.00 195 LEU A CA 1
ATOM 1596 C C . LEU A 1 195 ? -2.734 -7.102 23.124 1.00 94.00 195 LEU A C 1
ATOM 1598 O O . LEU A 1 195 ? -3.855 -7.593 23.219 1.00 94.00 195 LEU A O 1
ATOM 1602 N N . LYS A 1 196 ? -1.690 -7.598 23.799 1.00 93.69 196 LYS A N 1
ATOM 1603 C CA . LYS A 1 196 ? -1.784 -8.751 24.712 1.00 93.69 196 LYS A CA 1
ATOM 1604 C C . LYS A 1 196 ? -2.804 -8.506 25.815 1.00 93.69 196 LYS A C 1
ATOM 1606 O O . LYS A 1 196 ? -3.630 -9.378 26.075 1.00 93.69 196 LYS A O 1
ATOM 1611 N N . ARG A 1 197 ? -2.791 -7.316 26.423 1.00 91.62 197 ARG A N 1
ATOM 1612 C CA . ARG A 1 197 ? -3.767 -6.924 27.451 1.00 91.62 197 ARG A CA 1
ATOM 1613 C C . ARG A 1 197 ? -5.181 -6.870 26.882 1.00 91.62 197 ARG A C 1
ATOM 1615 O O . ARG A 1 197 ? -6.093 -7.451 27.464 1.00 91.62 197 ARG A O 1
ATOM 1622 N N . TRP A 1 198 ? -5.366 -6.258 25.714 1.00 91.69 198 TRP A N 1
ATOM 1623 C CA . TRP A 1 198 ? -6.674 -6.215 25.061 1.00 91.69 198 TRP A CA 1
ATOM 1624 C C . TRP A 1 198 ? -7.205 -7.612 24.702 1.00 91.69 198 TRP A C 1
ATOM 1626 O O . TRP A 1 198 ? -8.362 -7.929 24.980 1.00 91.69 198 TRP A O 1
ATOM 1636 N N . VAL A 1 199 ? -6.350 -8.483 24.158 1.00 93.19 199 VAL A N 1
ATOM 1637 C CA . VAL A 1 199 ? -6.688 -9.882 23.864 1.00 93.19 199 VAL A CA 1
ATOM 1638 C C . VAL A 1 199 ? -7.018 -10.640 25.146 1.00 93.19 199 VAL A C 1
ATOM 1640 O O . VAL A 1 199 ? -7.995 -11.378 25.150 1.00 93.19 199 VAL A O 1
ATOM 1643 N N . ALA A 1 200 ? -6.282 -10.442 26.244 1.00 92.19 200 ALA A N 1
ATOM 1644 C CA . ALA A 1 200 ? -6.575 -11.078 27.530 1.00 92.19 200 ALA A CA 1
ATOM 1645 C C . ALA A 1 200 ? -7.939 -10.648 28.097 1.00 92.19 200 ALA A C 1
ATOM 1647 O O . ALA A 1 200 ? -8.697 -11.486 28.591 1.00 92.19 200 ALA A O 1
ATOM 1648 N N . LEU A 1 201 ? -8.292 -9.363 27.977 1.00 89.88 201 LEU A N 1
ATOM 1649 C CA . LEU A 1 201 ? -9.610 -8.850 28.369 1.00 89.88 201 LEU A CA 1
ATOM 1650 C C . LEU A 1 201 ? -10.737 -9.459 27.526 1.00 89.88 201 LEU A C 1
ATOM 1652 O O . LEU A 1 201 ? -11.802 -9.783 28.053 1.00 89.88 201 LEU A O 1
ATOM 1656 N N . ARG A 1 202 ? -10.497 -9.652 26.225 1.00 89.94 202 ARG A N 1
ATOM 1657 C CA . ARG A 1 202 ? -11.459 -10.250 25.292 1.00 89.94 202 ARG A CA 1
ATOM 1658 C C . ARG A 1 202 ? -11.568 -11.772 25.426 1.00 89.94 202 ARG A C 1
ATOM 1660 O O . ARG A 1 202 ? -12.673 -12.296 25.335 1.00 89.94 202 ARG A O 1
ATOM 1667 N N . ALA A 1 203 ? -10.463 -12.468 25.683 1.00 89.81 203 ALA A N 1
ATOM 1668 C CA . ALA A 1 203 ? -10.408 -13.925 25.811 1.00 89.81 203 ALA A CA 1
ATOM 1669 C C . ALA A 1 203 ? -11.289 -14.440 26.958 1.00 89.81 203 ALA A C 1
ATOM 1671 O O . ALA A 1 203 ? -11.930 -15.478 26.821 1.00 89.81 203 ALA A O 1
ATOM 1672 N N . LYS A 1 204 ? -11.410 -13.669 28.050 1.00 89.44 204 LYS A N 1
ATOM 1673 C CA . LYS A 1 204 ? -12.330 -13.970 29.163 1.00 89.44 204 LYS A CA 1
ATOM 1674 C C . LYS A 1 204 ? -13.804 -14.065 28.741 1.00 89.44 204 LYS A C 1
ATOM 1676 O O . LYS A 1 204 ? -14.606 -14.601 29.494 1.00 89.44 204 LYS A O 1
ATOM 1681 N N . ARG A 1 205 ? -14.175 -13.530 27.573 1.00 81.69 205 ARG A N 1
ATOM 1682 C CA . ARG A 1 205 ? -15.560 -13.456 27.079 1.00 81.69 205 ARG A CA 1
ATOM 1683 C C . ARG A 1 205 ? -15.823 -14.329 25.849 1.00 81.69 205 ARG A C 1
ATOM 1685 O O . ARG A 1 205 ? -16.903 -14.247 25.274 1.00 81.69 205 ARG A O 1
ATOM 1692 N N . GLY A 1 206 ? -14.851 -15.140 25.431 1.00 87.50 206 GLY A N 1
ATOM 1693 C CA . GLY A 1 206 ? -14.969 -16.038 24.285 1.00 87.50 206 GLY A CA 1
ATOM 1694 C C . GLY A 1 206 ? -13.767 -15.986 23.344 1.00 87.50 206 GLY A C 1
ATOM 1695 O O . GLY A 1 206 ? -12.753 -15.338 23.605 1.00 87.50 206 GLY A O 1
ATOM 1696 N N . LEU A 1 207 ? -13.886 -16.691 22.217 1.00 73.00 207 LEU A N 1
ATOM 1697 C CA . LEU A 1 207 ? -12.838 -16.806 21.201 1.00 73.00 207 LEU A CA 1
ATOM 1698 C C . LEU A 1 207 ? -12.718 -15.512 20.384 1.00 73.00 207 LEU A C 1
ATOM 1700 O O . LEU A 1 207 ? -13.199 -15.421 19.255 1.00 73.00 207 LEU A O 1
ATOM 1704 N N . PHE A 1 208 ? -12.048 -14.506 20.944 1.00 87.94 208 PHE A N 1
ATOM 1705 C CA . PHE A 1 208 ? -11.638 -13.337 20.177 1.00 87.94 208 PHE A CA 1
ATOM 1706 C C . PHE A 1 208 ? -10.536 -13.709 19.174 1.00 87.94 208 PHE A C 1
ATOM 1708 O O . PHE A 1 208 ? -9.547 -14.365 19.517 1.00 87.94 208 PHE A O 1
ATOM 1715 N N . ARG A 1 209 ? -10.708 -13.285 17.918 1.00 89.94 209 ARG A N 1
ATOM 1716 C CA . ARG A 1 209 ? -9.762 -13.529 16.827 1.00 89.94 209 ARG A CA 1
ATOM 1717 C C . ARG A 1 209 ? -9.210 -12.202 16.330 1.00 89.94 209 ARG A C 1
ATOM 1719 O O . ARG A 1 209 ? -9.972 -11.326 15.949 1.00 89.94 209 ARG A O 1
ATOM 1726 N N . ILE A 1 210 ? -7.885 -12.103 16.309 1.00 94.56 210 ILE A N 1
ATOM 1727 C CA . ILE A 1 210 ? -7.167 -10.973 15.715 1.00 94.56 210 ILE A CA 1
ATOM 1728 C C . ILE A 1 210 ? -7.408 -10.983 14.200 1.00 94.56 210 ILE A C 1
ATOM 1730 O O . ILE A 1 210 ? -7.217 -12.024 13.564 1.00 94.56 210 ILE A O 1
ATOM 1734 N N . SER A 1 211 ? -7.821 -9.853 13.626 1.00 95.12 211 SER A N 1
ATOM 1735 C CA . SER A 1 211 ? -8.022 -9.728 12.183 1.00 95.12 211 SER A CA 1
ATOM 1736 C C . SER A 1 211 ? -6.691 -9.714 11.417 1.00 95.12 211 SER A C 1
ATOM 1738 O O . SER A 1 211 ? -5.654 -9.315 11.961 1.00 95.12 211 SER A O 1
ATOM 1740 N N . PRO A 1 212 ? -6.708 -10.075 10.120 1.00 96.38 212 PRO A N 1
ATOM 1741 C CA . PRO A 1 212 ? -5.540 -9.933 9.254 1.00 96.38 212 PRO A CA 1
ATOM 1742 C C . PRO A 1 212 ? -4.997 -8.496 9.205 1.00 96.38 212 PRO A C 1
ATOM 1744 O O . PRO A 1 212 ? -3.786 -8.314 9.124 1.00 96.38 212 PRO A O 1
ATOM 1747 N N . ASP A 1 213 ? -5.861 -7.478 9.313 1.00 95.56 213 ASP A N 1
ATOM 1748 C CA . ASP A 1 213 ? -5.453 -6.067 9.274 1.00 95.56 213 ASP A CA 1
ATOM 1749 C C . ASP A 1 213 ? -4.549 -5.716 10.468 1.00 95.56 213 ASP A C 1
ATOM 1751 O O . ASP A 1 213 ? -3.535 -5.032 10.310 1.00 95.56 213 ASP A O 1
ATOM 1755 N N . LEU A 1 214 ? -4.869 -6.228 11.662 1.00 95.69 214 LEU A N 1
ATOM 1756 C CA . LEU A 1 214 ? -4.049 -6.042 12.861 1.00 95.69 214 LEU A CA 1
ATOM 1757 C C . LEU A 1 214 ? -2.723 -6.790 12.771 1.00 95.69 214 LEU A C 1
ATOM 1759 O O . LEU A 1 214 ? -1.688 -6.227 13.124 1.00 95.69 214 LEU A O 1
ATOM 1763 N N . VAL A 1 215 ? -2.714 -7.999 12.208 1.00 97.06 215 VAL A N 1
ATOM 1764 C CA . VAL A 1 215 ? -1.458 -8.703 11.908 1.00 97.06 215 VAL A CA 1
ATOM 1765 C C . VAL A 1 215 ? -0.588 -7.884 10.945 1.00 97.06 215 VAL A C 1
ATOM 1767 O O . VAL A 1 215 ? 0.599 -7.703 11.212 1.00 97.06 215 VAL A O 1
ATOM 1770 N N . VAL A 1 216 ? -1.160 -7.355 9.856 1.00 96.75 216 VAL A N 1
ATOM 1771 C CA . VAL A 1 216 ? -0.458 -6.493 8.883 1.00 96.75 216 VAL A CA 1
ATOM 1772 C C . VAL A 1 216 ? 0.185 -5.287 9.573 1.00 96.75 216 VAL A C 1
ATOM 1774 O O . VAL A 1 216 ? 1.349 -4.976 9.308 1.00 96.75 216 VAL A O 1
ATOM 1777 N N . HIS A 1 217 ? -0.534 -4.638 10.493 1.00 95.25 217 HIS A N 1
ATOM 1778 C CA . HIS A 1 217 ? -0.011 -3.523 11.289 1.00 95.25 217 HIS A CA 1
ATOM 1779 C C . HIS A 1 217 ? 1.215 -3.931 12.116 1.00 95.25 217 HIS A C 1
ATOM 1781 O O . HIS A 1 217 ? 2.256 -3.280 12.029 1.00 95.25 217 HIS A O 1
ATOM 1787 N N . PHE A 1 218 ? 1.148 -5.051 12.842 1.00 96.00 218 PHE A N 1
ATOM 1788 C CA . PHE A 1 218 ? 2.281 -5.535 13.639 1.00 96.00 218 PHE A CA 1
ATOM 1789 C C . PHE A 1 218 ? 3.477 -5.965 12.789 1.00 96.00 218 PHE A C 1
ATOM 1791 O O . PHE A 1 218 ? 4.611 -5.633 13.134 1.00 96.00 218 PHE A O 1
ATOM 1798 N N . ILE A 1 219 ? 3.251 -6.644 11.661 1.00 96.44 219 ILE A N 1
ATOM 1799 C CA . ILE A 1 219 ? 4.321 -6.966 10.705 1.00 96.44 219 ILE A CA 1
ATOM 1800 C C . ILE A 1 219 ? 5.015 -5.679 10.248 1.00 96.44 219 ILE A C 1
ATOM 1802 O O . ILE A 1 219 ? 6.243 -5.614 10.252 1.00 96.44 219 ILE A O 1
ATOM 1806 N N . THR A 1 220 ? 4.238 -4.647 9.909 1.00 94.75 220 THR A N 1
ATOM 1807 C CA . THR A 1 220 ? 4.758 -3.359 9.431 1.00 94.75 220 THR A CA 1
ATOM 1808 C C . THR A 1 220 ? 5.595 -2.659 10.499 1.00 94.75 220 THR A C 1
ATOM 1810 O O . THR A 1 220 ? 6.711 -2.236 10.217 1.00 94.75 220 THR A O 1
ATOM 1813 N N . ILE A 1 221 ? 5.112 -2.575 11.738 1.00 94.25 221 ILE A N 1
ATOM 1814 C CA . ILE A 1 221 ? 5.833 -1.885 12.818 1.00 94.25 221 ILE A CA 1
ATOM 1815 C C . ILE A 1 221 ? 7.116 -2.618 13.203 1.00 94.25 221 ILE A C 1
ATOM 1817 O O . ILE A 1 221 ? 8.166 -1.993 13.356 1.00 94.25 221 ILE A O 1
ATOM 1821 N N . TRP A 1 222 ? 7.066 -3.946 13.318 1.00 94.62 222 TRP A N 1
ATOM 1822 C CA . TRP A 1 222 ? 8.261 -4.733 13.615 1.00 94.62 222 TRP A CA 1
ATOM 1823 C C . TRP A 1 222 ? 9.289 -4.680 12.483 1.00 94.62 222 TRP A C 1
ATOM 1825 O O . TRP A 1 222 ? 10.492 -4.659 12.754 1.00 94.62 222 TRP A O 1
ATOM 1835 N N . ALA A 1 223 ? 8.829 -4.596 11.234 1.00 93.12 223 ALA A N 1
ATOM 1836 C CA . ALA A 1 223 ? 9.696 -4.341 10.096 1.00 93.12 223 ALA A CA 1
ATOM 1837 C C . ALA A 1 223 ? 10.327 -2.947 10.159 1.00 93.12 223 ALA A C 1
ATOM 1839 O O . ALA A 1 223 ? 11.541 -2.835 10.057 1.00 93.12 223 ALA A O 1
ATOM 1840 N N . VAL A 1 224 ? 9.562 -1.882 10.418 1.00 91.81 224 VAL A N 1
ATOM 1841 C CA . VAL A 1 224 ? 10.113 -0.520 10.577 1.00 91.81 224 VAL A CA 1
ATOM 1842 C C . VAL A 1 224 ? 11.181 -0.475 11.678 1.00 91.81 224 VAL A C 1
ATOM 1844 O O . VAL A 1 224 ? 12.239 0.123 11.487 1.00 91.81 224 VAL A O 1
ATOM 1847 N N . ALA A 1 225 ? 10.975 -1.207 12.776 1.00 92.00 225 ALA A N 1
ATOM 1848 C CA . ALA A 1 225 ? 11.955 -1.380 13.850 1.00 92.00 225 ALA A CA 1
ATOM 1849 C C . ALA A 1 225 ? 13.129 -2.326 13.511 1.00 92.00 225 ALA A C 1
ATOM 1851 O O . ALA A 1 225 ? 13.912 -2.679 14.392 1.00 92.00 225 ALA A O 1
ATOM 1852 N N . LYS A 1 226 ? 13.255 -2.762 12.250 1.00 92.12 226 LYS A N 1
ATOM 1853 C CA . LYS A 1 226 ? 14.293 -3.665 11.723 1.00 92.12 226 LYS A CA 1
ATOM 1854 C C . LYS A 1 226 ? 14.376 -5.022 12.437 1.00 92.12 226 LYS A C 1
ATOM 1856 O O . LYS A 1 226 ? 15.404 -5.691 12.375 1.00 92.12 226 LYS A O 1
ATOM 1861 N N . ASN A 1 227 ? 13.297 -5.477 13.075 1.00 92.62 227 ASN A N 1
ATOM 1862 C CA . ASN A 1 227 ? 13.235 -6.777 13.743 1.00 92.62 227 ASN A CA 1
ATOM 1863 C C . ASN A 1 227 ? 12.406 -7.772 12.917 1.00 92.62 227 ASN A C 1
ATOM 1865 O O . ASN A 1 227 ? 11.246 -8.078 13.213 1.00 92.62 227 ASN A O 1
ATOM 1869 N N . MET A 1 228 ? 13.029 -8.311 11.866 1.00 92.06 228 MET A N 1
ATOM 1870 C CA . MET A 1 228 ? 12.361 -9.220 10.926 1.00 92.06 228 MET A CA 1
ATOM 1871 C C . MET A 1 228 ? 11.961 -10.559 11.544 1.00 92.06 228 MET A C 1
ATOM 1873 O O . MET A 1 228 ? 10.987 -11.166 11.096 1.00 92.06 228 MET A O 1
ATOM 1877 N N . LYS A 1 229 ? 12.651 -10.998 12.605 1.00 92.81 229 LYS A N 1
ATOM 1878 C CA . LYS A 1 229 ? 12.270 -12.188 13.376 1.00 92.81 229 LYS A CA 1
ATOM 1879 C C . LYS A 1 229 ? 10.926 -11.969 14.066 1.00 92.81 229 LYS A C 1
ATOM 1881 O O . LYS A 1 229 ? 10.056 -12.832 13.990 1.00 92.81 229 LYS A O 1
ATOM 1886 N N . ALA A 1 230 ? 10.720 -10.809 14.691 1.00 94.44 230 ALA A N 1
ATOM 1887 C CA . ALA A 1 230 ? 9.442 -10.473 15.311 1.00 94.44 230 ALA A CA 1
ATOM 1888 C C . ALA A 1 230 ? 8.319 -10.315 14.278 1.00 94.44 230 ALA A C 1
ATOM 1890 O O . ALA A 1 230 ? 7.245 -10.878 14.482 1.00 94.44 230 ALA A O 1
ATOM 1891 N N . ALA A 1 231 ? 8.584 -9.654 13.147 1.00 95.19 231 ALA A N 1
ATOM 1892 C CA . ALA A 1 231 ? 7.628 -9.570 12.042 1.00 95.19 231 ALA A CA 1
ATOM 1893 C C . ALA A 1 231 ? 7.236 -10.968 11.518 1.00 95.19 231 ALA A C 1
ATOM 1895 O O . ALA A 1 231 ? 6.057 -11.250 11.315 1.00 95.19 231 ALA A O 1
ATOM 1896 N N . TYR A 1 232 ? 8.201 -11.884 11.383 1.00 95.12 232 TYR A N 1
ATOM 1897 C CA . TYR A 1 232 ? 7.932 -13.260 10.961 1.00 95.12 232 TYR A CA 1
ATOM 1898 C C . TYR A 1 232 ? 7.109 -14.042 11.990 1.00 95.12 232 TYR A C 1
ATOM 1900 O O . TYR A 1 232 ? 6.216 -14.790 11.608 1.00 95.12 232 TYR A O 1
ATOM 1908 N N . ARG A 1 233 ? 7.324 -13.835 13.300 1.00 96.38 233 ARG A N 1
ATOM 1909 C CA . ARG A 1 233 ? 6.468 -14.447 14.338 1.00 96.38 233 ARG A CA 1
ATOM 1910 C C . ARG A 1 233 ? 5.000 -14.054 14.175 1.00 96.38 233 ARG A C 1
ATOM 1912 O O . ARG A 1 233 ? 4.138 -14.912 14.334 1.00 96.38 233 ARG A O 1
ATOM 1919 N N . TRP A 1 234 ? 4.715 -12.799 13.827 1.00 97.25 234 TRP A N 1
ATOM 1920 C CA . TRP A 1 234 ? 3.348 -12.347 13.543 1.00 97.25 234 TRP A CA 1
ATOM 1921 C C . TRP A 1 234 ? 2.763 -13.005 12.290 1.00 97.25 234 TRP A C 1
ATOM 1923 O O . TRP A 1 234 ? 1.588 -13.372 12.286 1.00 97.25 234 TRP A O 1
ATOM 1933 N N . LEU A 1 235 ? 3.585 -13.245 11.267 1.00 97.12 235 LEU A N 1
ATOM 1934 C CA . LEU A 1 235 ? 3.172 -14.030 10.105 1.00 97.12 235 LEU A CA 1
ATOM 1935 C C . LEU A 1 235 ? 2.871 -15.493 10.475 1.00 97.12 235 LEU A C 1
ATOM 1937 O O . LEU A 1 235 ? 1.851 -16.031 10.055 1.00 97.12 235 LEU A O 1
ATOM 1941 N N . ILE A 1 236 ? 3.715 -16.127 11.296 1.00 96.88 236 ILE A N 1
ATOM 1942 C CA . ILE A 1 236 ? 3.486 -17.494 11.788 1.00 96.88 236 ILE A CA 1
ATOM 1943 C C . ILE A 1 236 ? 2.218 -17.570 12.640 1.00 96.88 236 ILE A C 1
ATOM 1945 O O . ILE A 1 236 ? 1.442 -18.509 12.478 1.00 96.88 236 ILE A O 1
ATOM 1949 N N . TYR A 1 237 ? 1.976 -16.574 13.494 1.00 96.31 237 TYR A N 1
ATOM 1950 C CA . TYR A 1 237 ? 0.739 -16.460 14.262 1.00 96.31 237 TYR A CA 1
ATOM 1951 C C . TYR A 1 237 ? -0.495 -16.397 13.349 1.00 96.31 237 TYR A C 1
ATOM 1953 O O . TYR A 1 237 ? -1.502 -17.041 13.620 1.00 96.31 237 TYR A O 1
ATOM 1961 N N . HIS A 1 238 ? -0.432 -15.655 12.243 1.00 96.81 238 HIS A N 1
ATOM 1962 C CA . HIS A 1 238 ? -1.520 -15.642 11.261 1.00 96.81 238 HIS A CA 1
ATOM 1963 C C . HIS A 1 238 ? -1.674 -16.987 10.550 1.00 96.81 238 HIS A C 1
ATOM 1965 O O . HIS A 1 238 ? -2.777 -17.517 10.480 1.00 96.81 238 HIS A O 1
ATOM 1971 N N . SER A 1 239 ? -0.567 -17.586 10.116 1.00 96.75 239 SER A N 1
ATOM 1972 C CA . SER A 1 239 ? -0.527 -18.903 9.469 1.00 96.75 239 SER A CA 1
ATOM 1973 C C . SER A 1 239 ? -1.147 -20.015 10.325 1.00 96.75 239 SER A C 1
ATOM 1975 O O . SER A 1 239 ? -1.926 -20.824 9.824 1.00 96.75 239 SER A O 1
ATOM 1977 N N . THR A 1 240 ? -0.843 -20.082 11.628 1.00 96.06 240 THR A N 1
ATOM 1978 C CA . THR A 1 240 ? -1.495 -21.048 12.534 1.00 96.06 240 THR A CA 1
ATOM 1979 C C . THR A 1 240 ? -2.994 -20.783 12.622 1.00 96.06 240 THR A C 1
ATOM 1981 O O . THR A 1 240 ? -3.794 -21.699 12.469 1.00 96.06 240 THR A O 1
ATOM 1984 N N . ARG A 1 241 ? -3.392 -19.515 12.758 1.00 93.56 241 ARG A N 1
ATOM 1985 C CA . ARG A 1 241 ? -4.803 -19.134 12.867 1.00 93.56 241 ARG A CA 1
ATOM 1986 C C . ARG A 1 241 ? -5.614 -19.399 11.612 1.00 93.56 241 ARG A C 1
ATOM 1988 O O . ARG A 1 241 ? -6.793 -19.695 11.755 1.00 93.56 241 ARG A O 1
ATOM 1995 N N . VAL A 1 242 ? -5.047 -19.237 10.418 1.00 95.06 242 VAL A N 1
ATOM 1996 C CA . VAL A 1 242 ? -5.743 -19.550 9.163 1.00 95.06 242 VAL A CA 1
ATOM 1997 C C . VAL A 1 242 ? -5.981 -21.054 9.062 1.00 95.06 242 VAL A C 1
ATOM 1999 O O . VAL A 1 242 ? -7.098 -21.454 8.757 1.00 95.06 242 VAL A O 1
ATOM 2002 N N . ARG A 1 243 ? -4.994 -21.880 9.430 1.00 93.75 243 ARG A N 1
ATOM 2003 C CA . ARG A 1 243 ? -5.126 -23.347 9.443 1.00 93.75 243 ARG A CA 1
ATOM 2004 C C . ARG A 1 243 ? -6.156 -23.862 10.437 1.00 93.75 243 ARG A C 1
ATOM 2006 O O . ARG A 1 243 ? -6.887 -24.795 10.133 1.00 93.75 243 ARG A O 1
ATOM 2013 N N . ASP A 1 244 ? -6.256 -23.220 11.596 1.00 92.75 244 ASP A N 1
ATOM 2014 C CA . ASP A 1 244 ? -7.240 -23.591 12.617 1.00 92.75 244 ASP A CA 1
ATOM 2015 C C . ASP A 1 244 ? -8.685 -23.228 12.211 1.00 92.75 244 ASP A C 1
ATOM 2017 O O . ASP A 1 244 ? -9.647 -23.555 12.919 1.00 92.75 244 ASP A O 1
ATOM 2021 N N . ARG A 1 245 ? -8.890 -22.511 11.094 1.00 88.00 245 ARG A N 1
ATOM 2022 C CA . ARG A 1 245 ? -10.235 -22.183 10.610 1.00 88.00 245 ARG A CA 1
ATOM 2023 C C . ARG A 1 245 ? -10.844 -23.399 9.923 1.00 88.00 245 ARG A C 1
ATOM 2025 O O . ARG A 1 245 ? -10.330 -23.910 8.942 1.00 88.00 245 ARG A O 1
ATOM 2032 N N . ARG A 1 246 ? -12.054 -23.757 10.354 1.00 89.12 246 ARG A N 1
ATOM 2033 C CA . ARG A 1 246 ? -12.951 -24.675 9.625 1.00 89.12 246 ARG A CA 1
ATOM 2034 C C . ARG A 1 246 ? -13.604 -24.035 8.388 1.00 89.12 246 ARG A C 1
ATOM 2036 O O . ARG A 1 246 ? -14.535 -24.600 7.830 1.00 89.12 246 ARG A O 1
ATOM 2043 N N . ILE A 1 247 ? -13.192 -22.822 8.024 1.00 89.06 247 ILE A N 1
ATOM 2044 C CA . ILE A 1 247 ? -13.791 -22.009 6.961 1.00 89.06 247 ILE A CA 1
ATOM 2045 C C . ILE A 1 247 ? -12.717 -21.818 5.887 1.00 89.06 247 ILE A C 1
ATOM 2047 O O . ILE A 1 247 ? -11.563 -21.595 6.266 1.00 89.06 247 ILE A O 1
ATOM 2051 N N . PRO A 1 248 ? -13.076 -21.863 4.590 1.00 91.94 248 PRO A N 1
ATOM 2052 C CA . PRO A 1 248 ? -12.156 -21.538 3.510 1.00 91.94 248 PRO A CA 1
ATOM 2053 C C . PRO A 1 248 ? -11.419 -20.209 3.755 1.00 91.94 248 PRO A C 1
ATOM 2055 O O . PRO A 1 248 ? -12.034 -19.260 4.259 1.00 91.94 248 PRO A O 1
ATOM 2058 N N . PRO A 1 249 ? -10.125 -20.119 3.408 1.00 91.75 249 PRO A N 1
ATOM 2059 C CA . PRO A 1 249 ? -9.356 -18.890 3.553 1.00 91.75 249 PRO A CA 1
ATOM 2060 C C . PRO A 1 249 ? -10.018 -17.716 2.829 1.00 91.75 249 PRO A C 1
ATOM 2062 O O . PRO A 1 249 ? -10.477 -17.833 1.693 1.00 91.75 249 PRO A O 1
ATOM 2065 N N . HIS A 1 250 ? -10.073 -16.567 3.495 1.00 92.75 250 HIS A N 1
ATOM 2066 C CA . HIS A 1 250 ? -10.587 -15.339 2.902 1.00 92.75 250 HIS A CA 1
ATOM 2067 C C . HIS A 1 250 ? -9.490 -14.723 2.022 1.00 92.75 250 HIS A C 1
ATOM 2069 O O . HIS A 1 250 ? -8.332 -14.719 2.434 1.00 92.75 250 HIS A O 1
ATOM 2075 N N . PRO A 1 251 ? -9.812 -14.052 0.901 1.00 91.75 251 PRO A N 1
ATOM 2076 C CA . PRO A 1 251 ? -8.822 -13.314 0.103 1.00 91.75 251 PRO A CA 1
ATOM 2077 C C . PRO A 1 251 ? -7.913 -12.342 0.892 1.00 91.75 251 PRO A C 1
ATOM 2079 O O . PRO A 1 251 ? -6.774 -12.095 0.516 1.00 91.75 251 PRO A O 1
ATOM 2082 N N . LYS A 1 252 ? -8.374 -11.824 2.042 1.00 94.00 252 LYS A N 1
ATOM 2083 C CA . LYS A 1 252 ? -7.605 -10.925 2.916 1.00 94.00 252 LYS A CA 1
ATOM 2084 C C . LYS A 1 252 ? -6.541 -11.657 3.729 1.00 94.00 252 LYS A C 1
ATOM 2086 O O . LYS A 1 252 ? -5.642 -11.017 4.267 1.00 94.00 252 LYS A O 1
ATOM 2091 N N . ASP A 1 253 ? -6.625 -12.981 3.824 1.00 96.00 253 ASP A N 1
ATOM 2092 C CA . ASP A 1 253 ? -5.625 -13.788 4.508 1.00 96.00 253 ASP A CA 1
ATOM 2093 C C . ASP A 1 253 ? -4.282 -13.774 3.756 1.00 96.00 253 ASP A C 1
ATOM 2095 O O . ASP A 1 253 ? -3.267 -14.068 4.379 1.00 96.00 253 ASP A O 1
ATOM 2099 N N . ALA A 1 254 ? -4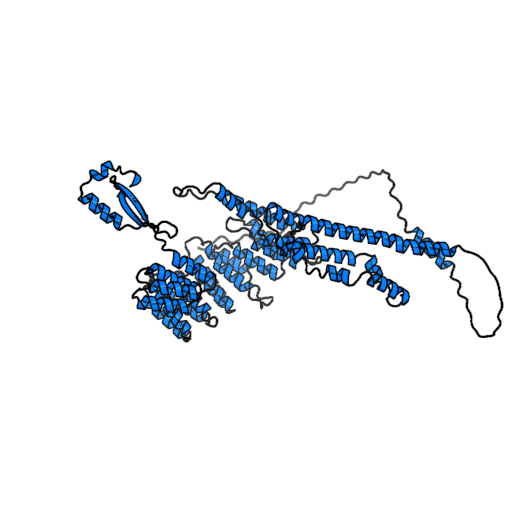.234 -13.344 2.485 1.00 96.38 254 ALA A N 1
ATOM 2100 C CA . ALA A 1 254 ? -2.991 -13.112 1.741 1.00 96.38 254 ALA A CA 1
ATOM 2101 C C . ALA A 1 254 ? -2.229 -11.848 2.195 1.00 96.38 254 ALA A C 1
ATOM 2103 O O . ALA A 1 254 ? -1.001 -11.791 2.087 1.00 96.38 254 ALA A O 1
ATOM 2104 N N . TYR A 1 255 ? -2.918 -10.845 2.756 1.00 96.62 255 TYR A N 1
ATOM 2105 C CA . TYR A 1 255 ? -2.327 -9.530 3.042 1.00 96.62 255 TYR A CA 1
ATOM 2106 C C . TYR A 1 255 ? -1.134 -9.576 4.013 1.00 96.62 255 TYR A C 1
ATOM 2108 O O . TYR A 1 255 ? -0.131 -8.910 3.728 1.00 96.62 255 TYR A O 1
ATOM 2116 N N . PRO A 1 256 ? -1.162 -10.348 5.121 1.00 97.75 256 PRO A N 1
ATOM 2117 C CA . PRO A 1 256 ? -0.000 -10.495 5.997 1.00 97.75 256 PRO A CA 1
ATOM 2118 C C . PRO A 1 256 ? 1.250 -11.018 5.279 1.00 97.75 256 PRO A C 1
ATOM 2120 O O . PRO A 1 256 ? 2.340 -10.492 5.510 1.00 97.75 256 PRO A O 1
ATOM 2123 N N . TYR A 1 257 ? 1.108 -11.986 4.365 1.00 97.50 257 TYR A N 1
ATOM 2124 C CA . TYR A 1 257 ? 2.227 -12.537 3.587 1.00 97.50 257 TYR A CA 1
ATOM 2125 C C . TYR A 1 257 ? 2.808 -11.484 2.640 1.00 97.50 257 TYR A C 1
ATOM 2127 O O . TYR A 1 257 ? 4.017 -11.243 2.649 1.00 97.50 257 TYR A O 1
ATOM 2135 N N . THR A 1 258 ? 1.947 -10.786 1.893 1.00 96.94 258 THR A N 1
ATOM 2136 C CA . THR A 1 258 ? 2.347 -9.688 0.999 1.00 96.94 258 THR A CA 1
ATOM 2137 C C . THR A 1 258 ? 3.045 -8.564 1.765 1.00 96.94 258 THR A C 1
ATOM 2139 O O . THR A 1 258 ? 4.074 -8.046 1.329 1.00 96.94 258 THR A O 1
ATOM 2142 N N . THR A 1 259 ? 2.524 -8.208 2.940 1.00 96.94 259 THR A N 1
ATOM 2143 C CA . THR A 1 259 ? 3.102 -7.172 3.808 1.00 96.94 259 THR A CA 1
ATOM 2144 C C . THR A 1 259 ? 4.475 -7.585 4.311 1.00 96.94 259 THR A C 1
ATOM 2146 O O . THR A 1 259 ? 5.410 -6.789 4.244 1.00 96.94 259 THR A O 1
ATOM 2149 N N . TYR A 1 260 ? 4.624 -8.835 4.755 1.00 96.50 260 TYR A N 1
ATOM 2150 C CA . TYR A 1 260 ? 5.907 -9.363 5.198 1.00 96.50 260 TYR A CA 1
ATOM 2151 C C . TYR A 1 260 ? 6.942 -9.338 4.070 1.00 96.50 260 TYR A C 1
ATOM 2153 O O . TYR A 1 260 ? 8.035 -8.819 4.277 1.00 96.50 260 TYR A O 1
ATOM 2161 N N . ILE A 1 261 ? 6.595 -9.800 2.863 1.00 95.00 261 ILE A N 1
ATOM 2162 C CA . ILE A 1 261 ? 7.491 -9.747 1.695 1.00 95.00 261 ILE A CA 1
ATOM 2163 C C . ILE A 1 261 ? 7.885 -8.303 1.355 1.00 95.00 261 ILE A C 1
ATOM 2165 O O . ILE A 1 261 ? 9.059 -8.023 1.122 1.00 95.00 261 ILE A O 1
ATOM 2169 N N . ARG A 1 262 ? 6.945 -7.351 1.370 1.00 94.75 262 ARG A N 1
ATOM 2170 C CA . ARG A 1 262 ? 7.263 -5.932 1.130 1.00 94.75 262 ARG A CA 1
ATOM 2171 C C . ARG A 1 262 ? 8.222 -5.384 2.178 1.00 94.75 262 ARG A C 1
ATOM 2173 O O . ARG A 1 262 ? 9.243 -4.806 1.814 1.00 94.75 262 ARG A O 1
ATOM 2180 N N . ALA A 1 263 ? 7.919 -5.604 3.455 1.00 93.25 263 ALA A N 1
ATOM 2181 C CA . ALA A 1 263 ? 8.772 -5.228 4.577 1.00 93.25 263 ALA A CA 1
ATOM 2182 C C . ALA A 1 263 ? 10.191 -5.770 4.387 1.00 93.25 263 ALA A C 1
ATOM 2184 O O . ALA A 1 263 ? 11.163 -5.020 4.373 1.00 93.25 263 ALA A O 1
ATOM 2185 N N . VAL A 1 264 ? 10.286 -7.071 4.126 1.00 90.88 264 VAL A N 1
ATOM 2186 C CA . VAL A 1 264 ? 11.518 -7.772 3.792 1.00 90.88 264 VAL A CA 1
ATOM 2187 C C . VAL A 1 264 ? 12.298 -7.058 2.683 1.00 90.88 264 VAL A C 1
ATOM 2189 O O . VAL A 1 264 ? 13.479 -6.761 2.868 1.00 90.88 264 VAL A O 1
ATOM 2192 N N . ASN A 1 265 ? 11.635 -6.743 1.570 1.00 89.06 265 ASN A N 1
ATOM 2193 C CA . ASN A 1 265 ? 12.250 -6.161 0.378 1.00 89.06 265 ASN A CA 1
ATOM 2194 C C . ASN A 1 265 ? 12.725 -4.713 0.577 1.00 89.06 265 ASN A C 1
ATOM 2196 O O . ASN A 1 265 ? 13.594 -4.256 -0.164 1.00 89.06 265 ASN A O 1
ATOM 2200 N N . HIS A 1 266 ? 12.171 -3.981 1.547 1.00 88.88 266 HIS A N 1
ATOM 2201 C CA . HIS A 1 266 ? 12.581 -2.608 1.856 1.00 88.88 266 HIS A CA 1
ATOM 2202 C C . HIS A 1 266 ? 13.849 -2.521 2.719 1.00 88.88 266 HIS A C 1
ATOM 2204 O O . HIS A 1 266 ? 14.497 -1.472 2.751 1.00 88.88 266 HIS A O 1
ATOM 2210 N N . HIS A 1 267 ? 14.255 -3.603 3.384 1.00 85.44 267 HIS A N 1
ATOM 2211 C CA . HIS A 1 267 ? 15.494 -3.622 4.160 1.00 85.44 267 HIS A CA 1
ATOM 2212 C C . HIS A 1 267 ? 16.723 -3.705 3.239 1.00 85.44 267 HIS A C 1
ATOM 2214 O O . HIS A 1 267 ? 17.036 -4.768 2.712 1.00 85.44 267 HIS A O 1
ATOM 2220 N N . ARG A 1 268 ? 17.409 -2.561 3.055 1.00 67.00 268 ARG A N 1
ATOM 2221 C CA . ARG A 1 268 ? 18.555 -2.366 2.137 1.00 67.00 268 ARG A CA 1
ATOM 2222 C C . ARG A 1 268 ? 19.851 -3.099 2.524 1.00 67.00 268 ARG A C 1
ATOM 2224 O O . ARG A 1 268 ? 20.649 -3.371 1.640 1.00 67.00 268 ARG A O 1
ATOM 2231 N N . ASN A 1 269 ? 20.057 -3.442 3.796 1.00 66.38 269 ASN A N 1
ATOM 2232 C CA . ASN A 1 269 ? 21.320 -4.024 4.287 1.00 66.38 269 ASN A CA 1
ATOM 2233 C C . ASN A 1 269 ? 21.318 -5.558 4.273 1.00 66.38 269 ASN A C 1
ATOM 2235 O O . ASN A 1 269 ? 21.716 -6.182 5.253 1.00 66.38 269 ASN A O 1
ATOM 2239 N N . ARG A 1 270 ? 20.812 -6.182 3.209 1.00 63.41 270 ARG A N 1
ATOM 2240 C CA . ARG A 1 270 ? 20.791 -7.646 3.138 1.00 63.41 270 ARG A CA 1
ATOM 2241 C C . ARG A 1 270 ? 22.093 -8.159 2.552 1.00 63.41 270 ARG A C 1
ATOM 2243 O O . ARG A 1 270 ? 22.441 -7.800 1.428 1.00 63.41 270 ARG A O 1
ATOM 2250 N N . GLY A 1 271 ? 22.768 -9.016 3.313 1.00 63.34 271 GLY A N 1
ATOM 2251 C CA . GLY A 1 271 ? 23.814 -9.871 2.772 1.00 63.34 271 GLY A CA 1
ATOM 2252 C C . GLY A 1 271 ? 23.252 -10.811 1.693 1.00 63.34 271 GLY A C 1
ATOM 2253 O O . GLY A 1 271 ? 22.033 -10.998 1.608 1.00 63.34 271 GLY A O 1
ATOM 2254 N N . PRO A 1 272 ? 24.123 -11.407 0.866 1.00 61.53 272 PRO A N 1
ATOM 2255 C CA . PRO A 1 272 ? 23.729 -12.342 -0.191 1.00 61.53 272 PRO A CA 1
ATOM 2256 C C . PRO A 1 272 ? 22.928 -13.554 0.323 1.00 61.53 272 PRO A C 1
ATOM 2258 O O . PRO A 1 272 ? 22.102 -14.072 -0.427 1.00 61.53 272 PRO A O 1
ATOM 2261 N N . ASP A 1 273 ? 23.091 -13.924 1.599 1.00 55.72 273 ASP A N 1
ATOM 2262 C CA . ASP A 1 273 ? 22.421 -15.068 2.240 1.00 55.72 273 ASP A CA 1
ATOM 2263 C C . ASP A 1 273 ? 21.072 -14.728 2.899 1.00 55.72 273 ASP A C 1
ATOM 2265 O O . ASP A 1 273 ? 20.260 -15.616 3.149 1.00 55.72 273 ASP A O 1
ATOM 2269 N N . ASP A 1 274 ? 20.755 -13.441 3.099 1.00 55.16 274 ASP A N 1
ATOM 2270 C CA . ASP A 1 274 ? 19.462 -12.974 3.634 1.00 55.16 274 ASP A CA 1
ATOM 2271 C C . ASP A 1 274 ? 18.372 -12.938 2.546 1.00 55.16 274 ASP A C 1
ATOM 2273 O O . ASP A 1 274 ? 17.476 -12.073 2.511 1.00 55.16 274 ASP A O 1
ATOM 2277 N N . LEU A 1 275 ? 18.441 -13.894 1.620 1.00 55.44 275 LEU A N 1
ATOM 2278 C CA . LEU A 1 275 ? 17.353 -14.201 0.717 1.00 55.44 275 LEU A CA 1
ATOM 2279 C C . LEU A 1 275 ? 16.198 -14.675 1.586 1.00 55.44 275 LEU A C 1
ATOM 2281 O O . LEU A 1 275 ? 16.140 -15.817 2.032 1.00 55.44 275 LEU A O 1
ATOM 2285 N N . VAL A 1 276 ? 15.241 -13.777 1.817 1.00 58.03 276 VAL A N 1
ATOM 2286 C CA . VAL A 1 276 ? 13.896 -14.247 2.109 1.00 58.03 276 VAL A CA 1
ATOM 2287 C C . VAL A 1 276 ? 13.493 -15.045 0.905 1.00 58.03 276 VAL A C 1
ATOM 2289 O O . VAL A 1 276 ? 13.262 -14.520 -0.187 1.00 58.03 276 VAL A O 1
ATOM 2292 N N . ASP A 1 277 ? 13.526 -16.336 1.156 1.00 76.94 277 ASP A N 1
ATOM 2293 C CA . ASP A 1 277 ? 13.070 -17.342 0.262 1.00 76.94 277 ASP A CA 1
ATOM 2294 C C . ASP A 1 277 ? 11.562 -17.150 0.165 1.00 76.94 277 ASP A C 1
ATOM 2296 O O . ASP A 1 277 ? 10.779 -17.627 0.990 1.00 76.94 277 ASP A O 1
ATOM 2300 N N . TYR A 1 278 ? 11.146 -16.327 -0.797 1.00 88.38 278 TYR A N 1
ATOM 2301 C CA . TYR A 1 278 ? 9.738 -16.177 -1.108 1.00 88.38 278 TYR A CA 1
ATOM 2302 C C . TYR A 1 278 ? 9.140 -17.539 -1.467 1.00 88.38 278 TYR A C 1
ATOM 2304 O O . TYR A 1 278 ? 7.932 -17.659 -1.334 1.00 88.38 278 TYR A O 1
ATOM 2312 N N . GLN A 1 279 ? 9.944 -18.560 -1.821 1.00 89.50 279 GLN A N 1
ATOM 2313 C CA . GLN A 1 279 ? 9.485 -19.943 -1.947 1.00 89.50 279 GLN A CA 1
ATOM 2314 C C . GLN A 1 279 ? 9.022 -20.478 -0.590 1.00 89.50 279 GLN A C 1
ATOM 2316 O O . GLN A 1 279 ? 7.894 -20.931 -0.507 1.00 89.50 279 GLN A O 1
ATOM 2321 N N . ARG A 1 280 ? 9.760 -20.280 0.515 1.00 92.38 280 ARG A N 1
ATOM 2322 C CA . ARG A 1 280 ? 9.266 -20.636 1.868 1.00 92.38 280 ARG A CA 1
ATOM 2323 C C . ARG A 1 280 ? 7.951 -19.949 2.213 1.00 92.38 280 ARG A C 1
ATOM 2325 O O . ARG A 1 280 ? 7.077 -20.554 2.831 1.00 92.38 280 ARG A O 1
ATOM 2332 N N . ILE A 1 281 ? 7.809 -18.672 1.853 1.00 95.50 281 ILE A N 1
ATOM 2333 C CA . ILE A 1 281 ? 6.558 -17.936 2.080 1.00 95.50 281 ILE A CA 1
ATOM 2334 C C . ILE A 1 281 ? 5.447 -18.471 1.169 1.00 95.50 281 ILE A C 1
ATOM 2336 O O . ILE A 1 281 ? 4.320 -18.625 1.626 1.00 95.50 281 ILE A O 1
ATOM 2340 N N . PHE A 1 282 ? 5.761 -18.808 -0.078 1.00 93.62 282 PHE A N 1
ATOM 2341 C CA . PHE A 1 282 ? 4.840 -19.395 -1.045 1.00 93.62 282 PHE A CA 1
ATOM 2342 C C . PHE A 1 282 ? 4.369 -20.791 -0.611 1.00 93.62 282 PHE A C 1
ATOM 2344 O O . PHE A 1 282 ? 3.170 -21.057 -0.592 1.00 93.62 282 PHE A O 1
ATOM 2351 N N . ASP A 1 283 ? 5.283 -21.649 -0.162 1.00 95.06 283 ASP A N 1
ATOM 2352 C CA . ASP A 1 283 ? 5.006 -22.972 0.396 1.00 95.06 283 ASP A CA 1
ATOM 2353 C C . ASP A 1 283 ? 4.153 -22.869 1.654 1.00 95.06 283 ASP A C 1
ATOM 2355 O O . ASP A 1 283 ? 3.212 -23.638 1.842 1.00 95.06 283 ASP A O 1
ATOM 2359 N N . ARG A 1 284 ? 4.432 -21.875 2.505 1.00 96.06 284 ARG A N 1
ATOM 2360 C CA . ARG A 1 284 ? 3.609 -21.570 3.677 1.00 96.06 284 ARG A CA 1
ATOM 2361 C C . ARG A 1 284 ? 2.198 -21.147 3.266 1.00 96.06 284 ARG A C 1
ATOM 2363 O O . ARG A 1 284 ? 1.248 -21.694 3.808 1.00 96.06 284 ARG A O 1
ATOM 2370 N N . MET A 1 285 ? 2.050 -20.234 2.306 1.00 96.88 285 MET A N 1
ATOM 2371 C CA . MET A 1 285 ? 0.741 -19.834 1.775 1.00 96.88 285 MET A CA 1
ATOM 2372 C C . MET A 1 285 ? -0.025 -21.047 1.235 1.00 96.88 285 MET A C 1
ATOM 2374 O O . MET A 1 285 ? -1.163 -21.276 1.641 1.00 96.88 285 MET A O 1
ATOM 2378 N N . ARG A 1 286 ? 0.631 -21.891 0.425 1.00 95.56 286 ARG A N 1
ATOM 2379 C CA . ARG A 1 286 ? 0.064 -23.139 -0.106 1.00 95.56 286 ARG A CA 1
ATOM 2380 C C . ARG A 1 286 ? -0.374 -24.092 1.007 1.00 95.56 286 ARG A C 1
ATOM 2382 O O . ARG A 1 286 ? -1.478 -24.622 0.953 1.00 95.56 286 ARG A O 1
ATOM 2389 N N . HIS A 1 287 ? 0.470 -24.285 2.016 1.00 95.81 287 HIS A N 1
ATOM 2390 C CA . HIS A 1 287 ? 0.184 -25.117 3.183 1.00 95.81 287 HIS A CA 1
ATOM 2391 C C . HIS A 1 287 ? -0.987 -24.572 4.018 1.00 95.81 287 HIS A C 1
ATOM 2393 O O . HIS A 1 287 ? -1.756 -25.339 4.590 1.00 95.81 287 HIS A O 1
ATOM 2399 N N . ASP A 1 288 ? -1.144 -23.252 4.077 1.00 96.25 288 ASP A N 1
ATOM 2400 C CA . ASP A 1 288 ? -2.236 -22.592 4.792 1.00 96.25 288 ASP A CA 1
ATOM 2401 C C . ASP A 1 288 ? -3.523 -22.487 3.945 1.00 96.25 288 ASP A C 1
ATOM 2403 O O . ASP A 1 288 ? -4.519 -21.933 4.407 1.00 96.25 288 ASP A O 1
ATOM 2407 N N . GLY A 1 289 ? -3.514 -23.001 2.707 1.00 95.81 289 GLY A N 1
ATOM 2408 C CA . GLY A 1 289 ? -4.623 -22.892 1.754 1.00 95.81 289 GLY A CA 1
ATOM 2409 C C . GLY A 1 289 ? -4.858 -21.468 1.232 1.00 95.81 289 GLY A C 1
ATOM 2410 O O . GLY A 1 289 ? -5.886 -21.194 0.615 1.00 95.81 289 GLY A O 1
ATOM 2411 N N . VAL A 1 290 ? -3.931 -20.545 1.491 1.00 96.38 290 VAL A N 1
ATOM 2412 C CA . VAL A 1 290 ? -4.001 -19.151 1.053 1.00 96.38 290 VAL A CA 1
ATOM 2413 C C . VAL A 1 290 ? -3.340 -19.038 -0.313 1.00 96.38 290 VAL A C 1
ATOM 2415 O O . VAL A 1 290 ? -2.185 -19.414 -0.491 1.00 96.38 290 VAL A O 1
ATOM 2418 N N . TYR A 1 291 ? -4.048 -18.478 -1.288 1.00 94.50 291 TYR A N 1
ATOM 2419 C CA . TYR A 1 291 ? -3.483 -18.256 -2.615 1.00 94.50 291 TYR A CA 1
ATOM 2420 C C . TYR A 1 291 ? -2.799 -16.883 -2.701 1.00 94.50 291 TYR A C 1
ATOM 2422 O O . TYR A 1 291 ? -3.353 -15.899 -2.208 1.00 94.50 291 TYR A O 1
ATOM 2430 N N . PRO A 1 292 ? -1.614 -16.787 -3.332 1.00 95.62 292 PRO A N 1
ATOM 2431 C CA . PRO A 1 292 ? -0.977 -15.506 -3.622 1.00 95.62 292 PRO A CA 1
ATOM 2432 C C . PRO A 1 292 ? -1.849 -14.614 -4.510 1.00 95.62 292 PRO A C 1
ATOM 2434 O O . PRO A 1 292 ? -2.337 -15.059 -5.550 1.00 95.62 292 PRO A O 1
ATOM 2437 N N . ASP A 1 293 ? -2.020 -13.355 -4.108 1.00 95.12 293 ASP A N 1
ATOM 2438 C CA . ASP A 1 293 ? -2.741 -12.333 -4.869 1.00 95.12 293 ASP A CA 1
ATOM 2439 C C . ASP A 1 293 ? -1.803 -11.554 -5.814 1.00 95.12 293 ASP A C 1
ATOM 2441 O O . ASP A 1 293 ? -0.576 -11.683 -5.756 1.00 95.12 293 ASP A O 1
ATOM 2445 N N . THR A 1 294 ? -2.360 -10.716 -6.702 1.00 95.62 294 THR A N 1
ATOM 2446 C CA . THR A 1 294 ? -1.551 -9.841 -7.579 1.00 95.62 294 THR A CA 1
ATOM 2447 C C . THR A 1 294 ? -0.568 -8.989 -6.768 1.00 95.62 294 THR A C 1
ATOM 2449 O O . THR A 1 294 ? 0.579 -8.796 -7.170 1.00 95.62 294 THR A O 1
ATOM 2452 N N . ALA A 1 295 ? -0.981 -8.510 -5.590 1.00 96.25 295 ALA A N 1
ATOM 2453 C CA . ALA A 1 295 ? -0.152 -7.678 -4.727 1.00 96.25 295 ALA A CA 1
ATOM 2454 C C . ALA A 1 295 ? 1.089 -8.421 -4.193 1.00 96.25 295 ALA A C 1
ATOM 2456 O O . ALA A 1 295 ? 2.151 -7.795 -4.072 1.00 96.25 295 ALA A O 1
ATOM 2457 N N . PHE A 1 296 ? 0.971 -9.723 -3.908 1.00 96.44 296 PHE A N 1
ATOM 2458 C CA . PHE A 1 296 ? 2.071 -10.615 -3.548 1.00 96.44 296 PHE A CA 1
ATOM 2459 C C . PHE A 1 296 ? 3.060 -10.755 -4.703 1.00 96.44 296 PHE A C 1
ATOM 2461 O O . PHE A 1 296 ? 4.239 -10.439 -4.533 1.00 96.44 296 PHE A O 1
ATOM 2468 N N . PHE A 1 297 ? 2.587 -11.159 -5.889 1.00 96.75 297 PHE A N 1
ATOM 2469 C CA . PHE A 1 297 ? 3.444 -11.318 -7.070 1.00 96.75 297 PHE A CA 1
ATOM 2470 C C . PHE A 1 297 ? 4.168 -10.019 -7.414 1.00 96.75 297 PHE A C 1
ATOM 2472 O O . PHE A 1 297 ? 5.380 -10.028 -7.599 1.00 96.75 297 PHE A O 1
ATOM 2479 N N . ASN A 1 298 ? 3.465 -8.888 -7.383 1.00 97.12 298 ASN A N 1
ATOM 2480 C CA . ASN A 1 298 ? 4.049 -7.565 -7.576 1.00 97.12 298 ASN A CA 1
ATOM 2481 C C . ASN A 1 298 ? 5.182 -7.261 -6.593 1.00 97.12 298 ASN A C 1
ATOM 2483 O O . ASN A 1 298 ? 6.215 -6.717 -6.984 1.00 97.12 298 ASN A O 1
ATOM 2487 N N . ALA A 1 299 ? 5.016 -7.624 -5.319 1.00 95.81 299 ALA A N 1
ATOM 2488 C CA . ALA A 1 299 ? 6.055 -7.426 -4.319 1.00 95.81 299 ALA A CA 1
ATOM 2489 C C . ALA A 1 299 ? 7.296 -8.293 -4.594 1.00 95.81 299 ALA A C 1
ATOM 2491 O O . ALA A 1 299 ? 8.416 -7.803 -4.435 1.00 95.81 299 ALA A O 1
ATOM 2492 N N . VAL A 1 300 ? 7.115 -9.552 -5.014 1.00 95.56 300 VAL A N 1
ATOM 2493 C CA . VAL A 1 300 ? 8.226 -10.468 -5.329 1.00 95.56 300 VAL A CA 1
ATOM 2494 C C . VAL A 1 300 ? 8.914 -10.076 -6.639 1.00 95.56 300 VAL A C 1
ATOM 2496 O O . VAL A 1 300 ? 10.134 -9.931 -6.647 1.00 95.56 300 VAL A O 1
ATOM 2499 N N . ILE A 1 301 ? 8.156 -9.810 -7.709 1.00 96.00 301 ILE A N 1
ATOM 2500 C CA . ILE A 1 301 ? 8.674 -9.335 -9.004 1.00 96.00 301 ILE A CA 1
ATOM 2501 C C . ILE A 1 301 ? 9.519 -8.083 -8.784 1.00 96.00 301 ILE A C 1
ATOM 2503 O O . ILE A 1 301 ? 10.686 -8.057 -9.165 1.00 96.00 301 ILE A O 1
ATOM 2507 N N . GLN A 1 302 ? 8.994 -7.072 -8.085 1.00 94.81 302 GLN A N 1
ATOM 2508 C CA . GLN A 1 302 ? 9.752 -5.852 -7.807 1.00 94.81 302 GLN A CA 1
ATOM 2509 C C . GLN A 1 302 ? 11.048 -6.125 -7.016 1.00 94.81 302 GLN A C 1
ATOM 2511 O O . GLN A 1 302 ? 12.049 -5.434 -7.217 1.00 94.81 302 GLN A O 1
ATOM 2516 N N . SER A 1 303 ? 11.053 -7.123 -6.126 1.00 91.88 303 SER A N 1
ATOM 2517 C CA . SER A 1 303 ? 12.263 -7.550 -5.410 1.00 91.88 303 SER A CA 1
ATOM 2518 C C . SER A 1 303 ? 13.320 -8.112 -6.353 1.00 91.88 303 SER A C 1
ATOM 2520 O O . SER A 1 303 ? 14.472 -7.678 -6.316 1.00 91.88 303 SER A O 1
ATOM 2522 N N . GLU A 1 304 ? 12.930 -9.035 -7.234 1.00 92.38 304 GLU A N 1
ATOM 2523 C CA . GLU A 1 304 ? 13.847 -9.657 -8.193 1.00 92.38 304 GLU A CA 1
ATOM 2524 C C . GLU A 1 304 ? 14.374 -8.632 -9.209 1.00 92.38 304 GLU A C 1
ATOM 2526 O O . GLU A 1 304 ? 15.569 -8.624 -9.509 1.00 92.38 304 GLU A O 1
ATOM 2531 N N . VAL A 1 305 ? 13.541 -7.670 -9.624 1.00 93.06 305 VAL A N 1
ATOM 2532 C CA . VAL A 1 305 ? 13.962 -6.534 -10.461 1.00 93.06 305 VAL A CA 1
ATOM 2533 C C . VAL A 1 305 ? 15.014 -5.671 -9.760 1.00 93.06 305 VAL A C 1
ATOM 2535 O O . VAL A 1 305 ? 16.051 -5.369 -10.348 1.00 93.06 305 VAL A O 1
ATOM 2538 N N . ARG A 1 306 ? 14.819 -5.316 -8.480 1.00 90.00 306 ARG A N 1
ATOM 2539 C CA . ARG A 1 306 ? 15.824 -4.559 -7.700 1.00 90.00 306 ARG A CA 1
ATOM 2540 C C . ARG A 1 306 ? 17.141 -5.319 -7.543 1.00 90.00 306 ARG A C 1
ATOM 2542 O O . ARG A 1 306 ? 18.196 -4.697 -7.465 1.00 90.00 306 ARG A O 1
ATOM 2549 N N . ARG A 1 307 ? 17.080 -6.651 -7.519 1.00 87.25 307 ARG A N 1
ATOM 2550 C CA . ARG A 1 307 ? 18.239 -7.555 -7.471 1.00 87.25 307 ARG A CA 1
ATOM 2551 C C . ARG A 1 307 ? 18.865 -7.818 -8.844 1.00 87.25 307 ARG A C 1
ATOM 2553 O O . ARG A 1 307 ? 19.817 -8.588 -8.916 1.00 87.25 307 ARG A O 1
ATOM 2560 N N . ARG A 1 308 ? 18.347 -7.202 -9.916 1.00 90.25 308 ARG A N 1
ATOM 2561 C CA . ARG A 1 308 ? 18.769 -7.417 -11.313 1.00 90.25 308 ARG A CA 1
ATOM 2562 C C . ARG A 1 308 ? 18.650 -8.879 -11.778 1.00 90.25 308 ARG A C 1
ATOM 2564 O O . ARG A 1 308 ? 19.383 -9.304 -12.662 1.00 90.25 308 ARG A O 1
ATOM 2571 N N . ARG A 1 309 ? 17.721 -9.646 -11.196 1.00 90.19 309 ARG A N 1
ATOM 2572 C CA . ARG A 1 309 ? 17.386 -11.025 -11.597 1.00 90.19 309 ARG A CA 1
ATOM 2573 C C . ARG A 1 309 ? 16.180 -11.006 -12.532 1.00 90.19 309 ARG A C 1
ATOM 2575 O O . ARG A 1 309 ? 15.072 -11.395 -12.163 1.00 90.19 309 ARG A O 1
ATOM 2582 N N . THR A 1 310 ? 16.388 -10.429 -13.713 1.00 92.69 310 THR A N 1
ATOM 2583 C CA . THR A 1 310 ? 15.327 -10.180 -14.699 1.00 92.69 310 THR A CA 1
ATOM 2584 C C . THR A 1 310 ? 14.662 -11.479 -15.153 1.00 92.69 310 THR A C 1
ATOM 2586 O O . THR A 1 310 ? 13.441 -11.544 -15.223 1.00 92.69 310 THR A O 1
ATOM 2589 N N . ASP A 1 311 ? 15.444 -12.535 -15.362 1.00 92.56 311 ASP A N 1
ATOM 2590 C CA . ASP A 1 311 ? 14.976 -13.883 -15.696 1.00 92.56 311 ASP A CA 1
ATOM 2591 C C . ASP A 1 311 ? 13.948 -14.420 -14.684 1.00 92.56 311 ASP A C 1
ATOM 2593 O O . ASP A 1 311 ? 12.846 -14.824 -15.057 1.00 92.56 311 ASP A O 1
ATOM 2597 N N . ARG A 1 312 ? 14.247 -14.329 -13.383 1.00 91.94 312 ARG A N 1
ATOM 2598 C CA . ARG A 1 312 ? 13.319 -14.741 -12.317 1.00 91.94 312 ARG A CA 1
ATOM 2599 C C . ARG A 1 312 ? 12.082 -13.856 -12.237 1.00 91.94 312 ARG A C 1
ATOM 2601 O O . ARG A 1 312 ? 10.995 -14.358 -11.963 1.00 91.94 312 ARG A O 1
ATOM 2608 N N . ALA A 1 313 ? 12.228 -12.551 -12.468 1.00 95.12 313 ALA A N 1
ATOM 2609 C CA . ALA A 1 313 ? 11.093 -11.633 -12.496 1.00 95.12 313 ALA A CA 1
ATOM 2610 C C . ALA A 1 313 ? 10.099 -11.999 -13.615 1.00 95.12 313 ALA A C 1
ATOM 2612 O O . ALA A 1 313 ? 8.892 -12.007 -13.377 1.00 95.12 313 ALA A O 1
ATOM 2613 N N . PHE A 1 314 ? 10.602 -12.359 -14.800 1.00 95.81 314 PHE A N 1
ATOM 2614 C CA . PHE A 1 314 ? 9.772 -12.814 -15.916 1.00 95.81 314 PHE A CA 1
ATOM 2615 C C . PHE A 1 314 ? 9.188 -14.214 -15.701 1.00 95.81 314 PHE A C 1
ATOM 2617 O O . PHE A 1 314 ? 8.022 -14.429 -16.011 1.00 95.81 314 PHE A O 1
ATOM 2624 N N . TRP A 1 315 ? 9.921 -15.133 -15.072 1.00 95.06 315 TRP A N 1
ATOM 2625 C CA . TRP A 1 315 ? 9.362 -16.426 -14.663 1.00 95.06 315 TRP A CA 1
ATOM 2626 C C . TRP A 1 315 ? 8.187 -16.272 -13.677 1.00 95.06 315 TRP A C 1
ATOM 2628 O O . TRP A 1 315 ? 7.139 -16.896 -13.837 1.00 95.06 315 TRP A O 1
ATOM 2638 N N . LEU A 1 316 ? 8.310 -15.383 -12.683 1.00 95.38 316 LEU A N 1
ATOM 2639 C CA . LEU A 1 316 ? 7.209 -15.057 -11.764 1.00 95.38 316 LEU A CA 1
ATOM 2640 C C . LEU A 1 316 ? 6.016 -14.427 -12.492 1.00 95.38 316 LEU A C 1
ATOM 2642 O O . LEU A 1 316 ? 4.865 -14.699 -12.143 1.00 95.38 316 LEU A O 1
ATOM 2646 N N . TYR A 1 317 ? 6.284 -13.592 -13.496 1.00 97.12 317 TYR A N 1
ATOM 2647 C CA . TYR A 1 317 ? 5.250 -13.047 -14.367 1.00 97.12 317 TYR A CA 1
ATOM 2648 C C . TYR A 1 317 ? 4.549 -14.147 -15.172 1.00 97.12 317 TYR A C 1
ATOM 2650 O O . TYR A 1 317 ? 3.323 -14.144 -15.233 1.00 97.12 317 TYR A O 1
ATOM 2658 N N . ASP A 1 318 ? 5.278 -15.127 -15.703 1.00 96.06 318 ASP A N 1
ATOM 2659 C CA . ASP A 1 318 ? 4.691 -16.265 -16.412 1.00 96.06 318 ASP A CA 1
ATOM 2660 C C . ASP A 1 318 ? 3.799 -17.124 -15.512 1.00 96.06 318 ASP A C 1
ATOM 2662 O O . ASP A 1 318 ? 2.729 -17.558 -15.945 1.00 96.06 318 ASP A O 1
ATOM 2666 N N . ILE A 1 319 ? 4.167 -17.305 -14.240 1.00 94.44 319 ILE A N 1
ATOM 2667 C CA . ILE A 1 319 ? 3.297 -17.957 -13.250 1.00 94.44 319 ILE A CA 1
ATOM 2668 C C . ILE A 1 319 ? 2.013 -17.153 -13.044 1.00 94.44 319 ILE A C 1
ATOM 2670 O O . ILE A 1 319 ? 0.925 -17.736 -13.034 1.00 94.44 319 ILE A O 1
ATOM 2674 N N . LEU A 1 320 ? 2.121 -15.831 -12.878 1.00 95.19 320 LEU A N 1
ATOM 2675 C CA . LEU A 1 320 ? 0.962 -14.951 -12.708 1.00 95.19 320 LEU A CA 1
ATOM 2676 C C . LEU A 1 320 ? 0.063 -14.960 -13.956 1.00 95.19 320 LEU A C 1
ATOM 2678 O O . LEU A 1 320 ? -1.158 -15.022 -13.830 1.00 95.19 320 LEU A O 1
ATOM 2682 N N . ARG A 1 321 ? 0.667 -14.953 -15.149 1.00 93.75 321 ARG A N 1
ATOM 2683 C CA . ARG A 1 321 ? -0.003 -15.029 -16.452 1.00 93.75 321 ARG A CA 1
ATOM 2684 C C . ARG A 1 321 ? -0.725 -16.361 -16.649 1.00 93.75 321 ARG A C 1
ATOM 2686 O O . ARG A 1 321 ? -1.865 -16.361 -17.095 1.00 93.75 321 ARG A O 1
ATOM 2693 N N . SER A 1 322 ? -0.098 -17.478 -16.283 1.00 92.38 322 SER A N 1
ATOM 2694 C CA . SER A 1 322 ? -0.659 -18.825 -16.480 1.00 92.38 322 SER A CA 1
ATOM 2695 C C . SER A 1 322 ? -1.773 -19.165 -15.484 1.00 92.38 322 SER A C 1
ATOM 2697 O O . SER A 1 322 ? -2.657 -19.955 -15.794 1.00 92.38 322 SER A O 1
ATOM 2699 N N . ASN A 1 323 ? -1.761 -18.559 -14.292 1.00 87.81 323 ASN A N 1
ATOM 2700 C CA . ASN A 1 323 ? -2.744 -18.801 -13.227 1.00 87.81 323 ASN A CA 1
ATOM 2701 C C . ASN A 1 323 ? -3.761 -17.657 -13.086 1.00 87.81 323 ASN A C 1
ATOM 2703 O O . ASN A 1 323 ? -4.201 -17.340 -11.971 1.00 87.81 323 ASN A O 1
ATOM 2707 N N . PHE A 1 324 ? -4.103 -16.998 -14.196 1.00 84.38 324 PHE A N 1
ATOM 2708 C CA . PHE A 1 324 ? -4.925 -15.798 -14.145 1.00 84.38 324 PHE A CA 1
ATOM 2709 C C . PHE A 1 324 ? -6.339 -16.098 -13.620 1.00 84.38 324 PHE A C 1
ATOM 2711 O O . PHE A 1 324 ? -6.996 -17.063 -14.000 1.00 84.38 324 PHE A O 1
ATOM 2718 N N . THR A 1 325 ? -6.826 -15.241 -12.726 1.00 85.88 325 THR A N 1
ATOM 2719 C CA . THR A 1 325 ? -8.221 -15.234 -12.254 1.00 85.88 325 THR A CA 1
ATOM 2720 C C . THR A 1 325 ? -8.673 -13.791 -12.050 1.00 85.88 325 THR A C 1
ATOM 2722 O O . THR A 1 325 ? -7.849 -12.878 -12.068 1.00 85.88 325 THR A O 1
ATOM 2725 N N . LYS A 1 326 ? -9.968 -13.551 -11.798 1.00 80.81 326 LYS A N 1
ATOM 2726 C CA . LYS A 1 326 ? -10.502 -12.193 -11.556 1.00 80.81 326 LYS A CA 1
ATOM 2727 C C . LYS A 1 326 ? -9.744 -11.418 -10.463 1.00 80.81 326 LYS A C 1
ATOM 2729 O O . LYS A 1 326 ? -9.658 -10.196 -10.528 1.00 80.81 326 LYS A O 1
ATOM 2734 N N . GLU A 1 327 ? -9.187 -12.123 -9.481 1.00 82.31 327 GLU A N 1
ATOM 2735 C CA . GLU A 1 327 ? -8.426 -11.548 -8.362 1.00 82.31 327 GLU A CA 1
ATOM 2736 C C . GLU A 1 327 ? -6.902 -11.578 -8.577 1.00 82.31 327 GLU A C 1
ATOM 2738 O O . GLU A 1 327 ? -6.158 -10.959 -7.818 1.00 82.31 327 GLU A O 1
ATOM 2743 N N . ARG A 1 328 ? -6.430 -12.300 -9.601 1.00 88.44 328 ARG A N 1
ATOM 2744 C CA . ARG A 1 328 ? -5.012 -12.537 -9.899 1.00 88.44 328 ARG A CA 1
ATOM 2745 C C . ARG A 1 328 ? -4.761 -12.247 -11.371 1.00 88.44 328 ARG A C 1
ATOM 2747 O O . ARG A 1 328 ? -4.783 -13.153 -12.196 1.00 88.44 328 ARG A O 1
ATOM 2754 N N . TYR A 1 329 ? -4.581 -10.977 -11.698 1.00 91.25 329 TYR A N 1
ATOM 2755 C CA . TYR A 1 329 ? -4.211 -10.533 -13.039 1.00 91.25 329 TYR A CA 1
ATOM 2756 C C . TYR A 1 329 ? -3.026 -9.565 -12.953 1.00 91.25 329 TYR A C 1
ATOM 2758 O O . TYR A 1 329 ? -2.951 -8.811 -11.976 1.00 91.25 329 TYR A O 1
ATOM 2766 N N . PRO A 1 330 ? -2.103 -9.579 -13.933 1.00 95.94 330 PRO A N 1
ATOM 2767 C CA . PRO A 1 330 ? -1.074 -8.555 -14.055 1.00 95.94 330 PRO A CA 1
ATOM 2768 C C . PRO A 1 330 ? -1.702 -7.166 -14.112 1.00 95.94 330 PRO A C 1
ATOM 2770 O O . PRO A 1 330 ? -2.575 -6.897 -14.940 1.00 95.94 330 PRO A O 1
ATOM 2773 N N . ASP A 1 331 ? -1.274 -6.289 -13.216 1.00 94.75 331 ASP A N 1
ATOM 2774 C CA . ASP A 1 331 ? -1.758 -4.921 -13.150 1.00 94.75 331 ASP A CA 1
ATOM 2775 C C . ASP A 1 331 ? -0.699 -3.933 -13.648 1.00 94.75 331 ASP A C 1
ATOM 2777 O O . ASP A 1 331 ? 0.373 -4.274 -14.155 1.00 94.75 331 ASP A O 1
ATOM 2781 N N . GLU A 1 332 ? -1.032 -2.660 -13.510 1.00 94.88 332 GLU A N 1
ATOM 2782 C CA . GLU A 1 332 ? -0.216 -1.545 -13.964 1.00 94.88 332 GLU A CA 1
ATOM 2783 C C . GLU A 1 332 ? 1.163 -1.531 -13.300 1.00 94.88 332 GLU A C 1
ATOM 2785 O O . GLU A 1 332 ? 2.175 -1.213 -13.929 1.00 94.88 332 GLU A O 1
ATOM 2790 N N . PHE A 1 333 ? 1.205 -1.944 -12.036 1.00 96.25 333 PHE A N 1
ATOM 2791 C CA . PHE A 1 333 ? 2.427 -2.045 -11.264 1.00 96.25 333 PHE A CA 1
ATOM 2792 C C . PHE A 1 333 ? 3.274 -3.248 -11.699 1.00 96.25 333 PHE A C 1
ATOM 2794 O O . PHE A 1 333 ? 4.505 -3.134 -11.732 1.00 96.25 333 PHE A O 1
ATOM 2801 N N . THR A 1 334 ? 2.645 -4.373 -12.072 1.00 97.56 334 THR A N 1
ATOM 2802 C CA . THR A 1 334 ? 3.338 -5.536 -12.650 1.00 97.56 334 THR A CA 1
ATOM 2803 C C . THR A 1 334 ? 4.119 -5.119 -13.893 1.00 97.56 334 THR A C 1
ATOM 2805 O O . THR A 1 334 ? 5.340 -5.275 -13.942 1.00 97.56 334 THR A O 1
ATOM 2808 N N . PHE A 1 335 ? 3.436 -4.517 -14.872 1.00 97.62 335 PHE A N 1
ATOM 2809 C CA . PHE A 1 335 ? 4.058 -4.110 -16.132 1.00 97.62 335 PHE A CA 1
ATOM 2810 C C . PHE A 1 335 ? 5.104 -3.016 -15.936 1.00 97.62 335 PHE A C 1
ATOM 2812 O O . PHE A 1 335 ? 6.191 -3.115 -16.499 1.00 97.62 335 PHE A O 1
ATOM 2819 N N . GLY A 1 336 ? 4.832 -2.016 -15.090 1.00 96.56 336 GLY A N 1
ATOM 2820 C CA . GLY A 1 336 ? 5.819 -0.988 -14.752 1.00 96.56 336 GLY A CA 1
ATOM 2821 C C . GLY A 1 336 ? 7.109 -1.585 -14.179 1.00 96.56 336 GLY A C 1
ATOM 2822 O O . GLY A 1 336 ? 8.205 -1.208 -14.591 1.00 96.56 336 GLY A O 1
ATOM 2823 N N . SER A 1 337 ? 6.993 -2.578 -13.290 1.00 96.69 337 SER A N 1
ATOM 2824 C CA . SER A 1 337 ? 8.152 -3.280 -12.723 1.00 96.69 337 SER A CA 1
ATOM 2825 C C . SER A 1 337 ? 8.932 -4.064 -13.784 1.00 96.69 337 SER A C 1
ATOM 2827 O O . SER A 1 337 ? 10.160 -4.017 -13.786 1.00 96.69 337 SER A O 1
ATOM 2829 N N . LEU A 1 338 ? 8.244 -4.747 -14.705 1.00 97.44 338 LEU A N 1
ATOM 2830 C CA . LEU A 1 338 ? 8.875 -5.530 -15.776 1.00 97.44 338 LEU A CA 1
ATOM 2831 C C . LEU A 1 338 ? 9.539 -4.651 -16.841 1.00 97.44 338 LEU A C 1
ATOM 2833 O O . LEU A 1 338 ? 10.652 -4.951 -17.266 1.00 97.44 338 LEU A O 1
ATOM 2837 N N . PHE A 1 339 ? 8.929 -3.526 -17.224 1.00 96.50 339 PHE A N 1
ATOM 2838 C CA . PHE A 1 339 ? 9.583 -2.569 -18.116 1.00 96.50 339 PHE A CA 1
ATOM 2839 C C . PHE A 1 339 ? 10.846 -1.981 -17.479 1.00 96.50 339 PHE A C 1
ATOM 2841 O O . PHE A 1 339 ? 11.877 -1.895 -18.142 1.00 96.50 339 PHE A O 1
ATOM 2848 N N . HIS A 1 340 ? 10.812 -1.657 -16.181 1.00 94.56 340 HIS A N 1
ATOM 2849 C CA . HIS A 1 340 ? 12.021 -1.263 -15.457 1.00 94.56 340 HIS A CA 1
ATOM 2850 C C . HIS A 1 340 ? 13.060 -2.391 -15.376 1.00 94.56 340 HIS A C 1
ATOM 2852 O O . HIS A 1 340 ? 14.258 -2.112 -15.356 1.00 94.56 340 HIS A O 1
ATOM 2858 N N . ALA A 1 341 ? 12.643 -3.659 -15.345 1.00 95.19 341 ALA A N 1
ATOM 2859 C CA . ALA A 1 341 ? 13.557 -4.799 -15.414 1.00 95.19 341 ALA A CA 1
ATOM 2860 C C . ALA A 1 341 ? 14.302 -4.843 -16.753 1.00 95.19 341 ALA A C 1
ATOM 2862 O O . ALA A 1 341 ? 15.525 -4.973 -16.768 1.00 95.19 341 ALA A O 1
ATOM 2863 N N . LEU A 1 342 ? 13.578 -4.667 -17.862 1.00 94.75 342 LEU A N 1
ATOM 2864 C CA . LEU A 1 342 ? 14.156 -4.599 -19.206 1.00 94.75 342 LEU A CA 1
ATOM 2865 C C . LEU A 1 342 ? 15.058 -3.366 -19.374 1.00 94.75 342 LEU A C 1
ATOM 2867 O O . LEU A 1 342 ? 16.131 -3.460 -19.961 1.00 94.75 342 LEU A O 1
ATOM 2871 N N . GLU A 1 343 ? 14.669 -2.225 -18.802 1.00 92.06 343 GLU A N 1
ATOM 2872 C CA . GLU A 1 343 ? 15.439 -0.977 -18.866 1.00 92.06 343 GLU A CA 1
ATOM 2873 C C . GLU A 1 343 ? 16.787 -1.065 -18.132 1.00 92.06 343 GLU A C 1
ATOM 2875 O O . GLU A 1 343 ? 17.782 -0.489 -18.589 1.00 92.06 343 GLU A O 1
ATOM 2880 N N . ASN A 1 344 ? 16.809 -1.754 -16.987 1.00 89.12 344 ASN A N 1
ATOM 2881 C CA . ASN A 1 344 ? 17.982 -1.894 -16.119 1.00 89.12 344 ASN A CA 1
ATOM 2882 C C . ASN A 1 344 ? 18.832 -3.131 -16.432 1.00 89.12 344 ASN A C 1
ATOM 2884 O O . ASN A 1 344 ? 19.981 -3.210 -15.998 1.00 89.12 344 ASN A O 1
ATOM 2888 N N . GLY A 1 345 ? 18.247 -4.109 -17.117 1.00 75.06 345 GLY A N 1
ATOM 2889 C CA . GLY A 1 345 ? 18.772 -5.460 -17.226 1.00 75.06 345 GLY A CA 1
ATOM 2890 C C . GLY A 1 345 ? 18.761 -5.994 -18.644 1.00 75.06 345 GLY A C 1
ATOM 2891 O O . GLY A 1 345 ? 18.582 -7.201 -18.789 1.00 75.06 345 GLY A O 1
ATOM 2892 N N . ALA A 1 346 ? 18.957 -5.138 -19.661 1.00 62.97 346 ALA A N 1
ATOM 2893 C CA . ALA A 1 346 ? 19.334 -5.609 -20.992 1.00 62.97 346 ALA A CA 1
ATOM 2894 C C . ALA A 1 346 ? 20.398 -6.699 -20.791 1.00 62.97 346 ALA A C 1
ATOM 2896 O O . ALA A 1 346 ? 21.414 -6.408 -20.141 1.00 62.97 346 ALA A O 1
ATOM 2897 N N . PRO A 1 347 ? 20.121 -7.957 -21.189 1.00 56.31 347 PRO A N 1
ATOM 2898 C CA . PRO A 1 347 ? 21.017 -9.061 -20.906 1.00 56.31 347 PRO A CA 1
ATOM 2899 C C . PRO A 1 347 ? 22.365 -8.649 -21.470 1.00 56.31 347 PRO A C 1
ATOM 2901 O O . PRO A 1 347 ? 22.483 -8.421 -22.671 1.00 56.31 347 PRO A O 1
ATOM 2904 N N . ARG A 1 348 ? 23.359 -8.445 -20.596 1.00 55.00 348 ARG A N 1
ATOM 2905 C CA . ARG A 1 348 ? 24.740 -8.239 -21.036 1.00 55.00 348 ARG A CA 1
ATOM 2906 C C . ARG A 1 348 ? 25.038 -9.456 -21.902 1.00 55.00 348 ARG A C 1
ATOM 2908 O O . ARG A 1 348 ? 25.047 -10.566 -21.374 1.00 55.00 348 ARG A O 1
ATOM 2915 N N . SER A 1 349 ? 25.103 -9.249 -23.214 1.00 49.81 349 SER A N 1
ATOM 2916 C CA . SER A 1 349 ? 24.721 -10.223 -24.243 1.00 49.81 349 SER A CA 1
ATOM 2917 C C . SER A 1 349 ? 25.745 -11.341 -24.462 1.00 49.81 349 SER A C 1
ATOM 2919 O O . SER A 1 349 ? 26.029 -11.700 -25.595 1.00 49.81 349 SER A O 1
ATOM 2921 N N . GLY A 1 350 ? 26.330 -11.883 -23.397 1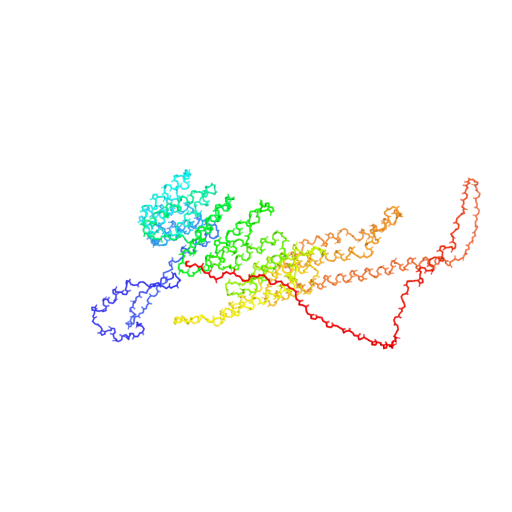.00 54.53 350 GLY A N 1
ATOM 2922 C CA . GLY A 1 350 ? 27.393 -12.878 -23.501 1.00 54.53 350 GLY A CA 1
ATOM 2923 C C . GLY A 1 350 ? 27.089 -14.221 -22.850 1.00 54.53 350 GLY A C 1
ATOM 2924 O O . GLY A 1 350 ? 27.388 -15.240 -23.450 1.00 54.53 350 GLY A O 1
ATOM 2925 N N . TYR A 1 351 ? 26.548 -14.264 -21.624 1.00 52.94 351 TYR A N 1
ATOM 2926 C CA . TYR A 1 351 ? 26.791 -15.454 -20.782 1.00 52.94 351 TYR A CA 1
ATOM 2927 C C . TYR A 1 351 ? 25.709 -15.802 -19.754 1.00 52.94 351 TYR A C 1
ATOM 2929 O O . TYR A 1 351 ? 26.002 -16.449 -18.748 1.00 52.94 351 TYR A O 1
ATOM 2937 N N . SER A 1 352 ? 24.448 -15.408 -19.948 1.00 60.50 352 SER A N 1
ATOM 2938 C CA . SER A 1 352 ? 23.404 -15.953 -19.072 1.00 60.50 352 SER A CA 1
ATOM 2939 C C . SER A 1 352 ? 22.960 -17.323 -19.583 1.00 60.50 352 SER A C 1
ATOM 2941 O O . SER A 1 352 ? 21.923 -17.441 -20.222 1.00 60.50 352 SER A O 1
ATOM 2943 N N . ASN A 1 353 ? 23.707 -18.375 -19.230 1.00 78.19 353 ASN A N 1
ATOM 2944 C CA . ASN A 1 353 ? 23.253 -19.774 -19.311 1.00 78.19 353 ASN A CA 1
ATOM 2945 C C . ASN A 1 353 ? 22.124 -20.067 -18.297 1.00 78.19 353 ASN A C 1
ATOM 2947 O O . ASN A 1 353 ? 21.968 -21.198 -17.839 1.00 78.19 353 ASN A O 1
ATOM 2951 N N . SER A 1 354 ? 21.368 -19.045 -17.871 1.00 81.44 354 SER A N 1
ATOM 2952 C CA . SER A 1 354 ? 20.246 -19.247 -16.967 1.00 81.44 354 SER A CA 1
ATOM 2953 C C . SER A 1 354 ? 19.186 -20.039 -17.724 1.00 81.44 354 SER A C 1
ATOM 2955 O O . SER A 1 354 ? 18.716 -19.571 -18.766 1.00 81.44 354 SER A O 1
ATOM 2957 N N . PRO A 1 355 ? 18.740 -21.194 -17.201 1.00 81.62 355 PRO A N 1
ATOM 2958 C CA . PRO A 1 355 ? 17.664 -21.951 -17.822 1.00 81.62 355 PRO A CA 1
ATOM 2959 C C . PRO A 1 355 ? 16.375 -21.127 -17.915 1.00 81.62 355 PRO A C 1
ATOM 2961 O O . PRO A 1 355 ? 15.511 -21.470 -18.704 1.00 81.62 355 PRO A O 1
ATOM 2964 N N . LEU A 1 356 ? 16.248 -20.020 -17.170 1.00 83.81 356 LEU A N 1
ATOM 2965 C CA . LEU A 1 356 ? 15.088 -19.127 -17.179 1.00 83.81 356 LEU A CA 1
ATOM 2966 C C . LEU A 1 356 ? 15.147 -18.018 -18.245 1.00 83.81 356 LEU A C 1
ATOM 2968 O O . LEU A 1 356 ? 14.215 -17.220 -18.337 1.00 83.81 356 LEU A O 1
ATOM 2972 N N . ALA A 1 357 ? 16.206 -17.942 -19.059 1.00 84.56 357 ALA A N 1
ATOM 2973 C CA . ALA A 1 357 ? 16.358 -16.888 -20.066 1.00 84.56 357 ALA A CA 1
ATOM 2974 C C . ALA A 1 357 ? 15.218 -16.873 -21.106 1.00 84.56 357 ALA A C 1
ATOM 2976 O O . ALA A 1 357 ? 14.844 -15.807 -21.591 1.00 84.56 357 ALA A O 1
ATOM 2977 N N . HIS A 1 358 ? 14.616 -18.033 -21.390 1.00 86.75 358 HIS A N 1
ATOM 2978 C CA . HIS A 1 358 ? 13.507 -18.171 -22.339 1.00 86.75 358 HIS A CA 1
ATOM 2979 C C . HIS A 1 358 ? 12.195 -17.511 -21.876 1.00 86.75 358 HIS A C 1
ATOM 2981 O O . HIS A 1 358 ? 11.317 -17.268 -22.701 1.00 86.75 358 HIS A O 1
ATOM 2987 N N . HIS A 1 359 ? 12.060 -17.181 -20.586 1.00 88.44 359 HIS A N 1
ATOM 2988 C CA . HIS A 1 359 ? 10.893 -16.465 -20.059 1.00 88.44 359 HIS A CA 1
ATOM 2989 C C . HIS A 1 359 ? 10.948 -14.953 -20.320 1.00 88.44 359 HIS A C 1
ATOM 2991 O O . HIS A 1 359 ? 9.941 -14.259 -20.181 1.00 88.44 359 HIS A O 1
ATOM 2997 N N . ILE A 1 360 ? 12.117 -14.405 -20.673 1.00 91.56 360 ILE A N 1
ATOM 2998 C CA . ILE A 1 360 ? 12.274 -12.960 -20.853 1.00 91.56 360 ILE A CA 1
ATOM 2999 C C . ILE A 1 360 ? 11.543 -12.526 -22.124 1.00 91.56 360 ILE A C 1
ATOM 3001 O O . ILE A 1 360 ? 11.926 -12.870 -23.241 1.00 91.56 360 ILE A O 1
ATOM 3005 N N . LEU A 1 361 ? 10.500 -11.715 -21.953 1.00 94.12 361 LEU A N 1
ATOM 3006 C CA . LEU A 1 361 ? 9.763 -11.146 -23.075 1.00 94.12 361 LEU A CA 1
ATOM 3007 C C . LEU A 1 361 ? 10.512 -9.959 -23.681 1.00 94.12 361 LEU A C 1
ATOM 3009 O O . LEU A 1 361 ? 11.094 -9.132 -22.977 1.00 94.12 361 LEU A O 1
ATOM 3013 N N . THR A 1 362 ? 10.423 -9.822 -25.004 1.00 94.56 362 THR A N 1
ATOM 3014 C CA . THR A 1 362 ? 10.879 -8.607 -25.686 1.00 94.56 362 THR A CA 1
ATOM 3015 C C . THR A 1 362 ? 10.017 -7.406 -25.270 1.00 94.56 362 THR A C 1
ATOM 3017 O O . THR A 1 362 ? 8.833 -7.587 -24.966 1.00 94.56 362 THR A O 1
ATOM 3020 N N . PRO A 1 363 ? 10.544 -6.165 -25.310 1.00 96.00 363 PRO A N 1
ATOM 3021 C CA . PRO A 1 363 ? 9.758 -4.963 -25.016 1.00 96.00 363 PRO A CA 1
ATOM 3022 C C . PRO A 1 363 ? 8.433 -4.899 -25.792 1.00 96.00 363 PRO A C 1
ATOM 3024 O O . PRO A 1 363 ? 7.391 -4.575 -25.223 1.00 96.00 363 PRO A O 1
ATOM 3027 N N . ARG A 1 364 ? 8.447 -5.294 -27.075 1.00 96.31 364 ARG A N 1
ATOM 3028 C CA . ARG A 1 364 ? 7.247 -5.375 -27.923 1.00 96.31 364 ARG A CA 1
ATOM 3029 C C . ARG A 1 364 ? 6.266 -6.448 -27.452 1.00 96.31 364 ARG A C 1
ATOM 3031 O O . ARG A 1 364 ? 5.066 -6.195 -27.423 1.00 96.31 364 ARG A O 1
ATOM 3038 N N . ALA A 1 365 ? 6.746 -7.641 -27.091 1.00 96.38 365 ALA A N 1
ATOM 3039 C CA . ALA A 1 365 ? 5.889 -8.706 -26.571 1.00 96.38 365 ALA A CA 1
ATOM 3040 C C . ALA A 1 365 ? 5.236 -8.303 -25.243 1.00 96.38 365 ALA A C 1
ATOM 3042 O O . ALA A 1 365 ? 4.023 -8.422 -25.112 1.00 96.38 365 ALA A O 1
ATOM 3043 N N . LEU A 1 366 ? 6.007 -7.722 -24.319 1.00 97.12 366 LEU A N 1
ATOM 3044 C CA . LEU A 1 366 ? 5.478 -7.211 -23.057 1.00 97.12 366 LEU A CA 1
ATOM 3045 C C . LEU A 1 366 ? 4.438 -6.102 -23.281 1.00 97.12 366 LEU A C 1
ATOM 3047 O O . LEU A 1 366 ? 3.404 -6.087 -22.621 1.00 97.12 366 LEU A O 1
ATOM 3051 N N . PHE A 1 367 ? 4.669 -5.194 -24.234 1.00 97.19 367 PHE A N 1
ATOM 3052 C CA . PHE A 1 367 ? 3.696 -4.153 -24.571 1.00 97.19 367 PHE A CA 1
ATOM 3053 C C . PHE A 1 367 ? 2.401 -4.721 -25.176 1.00 97.19 367 PHE A C 1
ATOM 3055 O O . PHE A 1 367 ? 1.317 -4.242 -24.851 1.00 97.19 367 PHE A O 1
ATOM 3062 N N . ARG A 1 368 ? 2.479 -5.780 -25.996 1.00 96.69 368 ARG A N 1
ATOM 3063 C CA . ARG A 1 368 ? 1.284 -6.505 -26.470 1.00 96.69 368 ARG A CA 1
ATOM 3064 C C . ARG A 1 368 ? 0.506 -7.129 -25.312 1.00 96.69 368 ARG A C 1
ATOM 3066 O O . ARG A 1 368 ? -0.715 -6.995 -25.273 1.00 96.69 368 ARG A O 1
ATOM 3073 N N . ASP A 1 369 ? 1.202 -7.728 -24.347 1.00 96.31 369 ASP A N 1
ATOM 3074 C CA . ASP A 1 369 ? 0.566 -8.289 -23.152 1.00 96.31 369 ASP A CA 1
ATOM 3075 C C . ASP A 1 369 ? -0.184 -7.210 -22.347 1.00 96.31 369 ASP A C 1
ATOM 3077 O O . ASP A 1 369 ? -1.292 -7.468 -21.877 1.00 96.31 369 ASP A O 1
ATOM 3081 N N . VAL A 1 370 ? 0.343 -5.979 -22.245 1.00 96.12 370 VAL A N 1
ATOM 3082 C CA . VAL A 1 370 ? -0.368 -4.856 -21.591 1.00 96.12 370 VAL A CA 1
ATOM 3083 C C . VAL A 1 370 ? -1.747 -4.634 -22.219 1.00 96.12 370 VAL A C 1
ATOM 3085 O O . VAL A 1 370 ? -2.734 -4.480 -21.498 1.00 96.12 370 VAL A O 1
ATOM 3088 N N . HIS A 1 371 ? -1.832 -4.625 -23.552 1.00 94.19 371 HIS A N 1
ATOM 3089 C CA . HIS A 1 371 ? -3.101 -4.472 -24.265 1.00 94.19 371 HIS A CA 1
ATOM 3090 C C . HIS A 1 371 ? -4.027 -5.673 -24.040 1.00 94.19 371 HIS A C 1
ATOM 3092 O O . HIS A 1 371 ? -5.181 -5.487 -23.650 1.00 94.19 371 HIS A O 1
ATOM 3098 N N . LEU A 1 372 ? -3.502 -6.892 -24.190 1.00 93.50 372 LEU A N 1
ATOM 3099 C CA . LEU A 1 372 ? -4.266 -8.126 -24.010 1.00 93.50 372 LEU A CA 1
ATOM 3100 C C . LEU A 1 372 ? -4.907 -8.199 -22.618 1.00 93.50 372 LEU A C 1
ATOM 3102 O O . LEU A 1 372 ? -6.107 -8.431 -22.488 1.00 93.50 372 LEU A O 1
ATOM 3106 N N . PHE A 1 373 ? -4.137 -7.954 -21.556 1.00 90.56 373 PHE A N 1
ATOM 3107 C CA . PHE A 1 373 ? -4.657 -8.036 -20.190 1.00 90.56 373 PHE A CA 1
ATOM 3108 C C . PHE A 1 373 ? -5.673 -6.940 -19.865 1.00 90.56 373 PHE A C 1
ATOM 3110 O O . PHE A 1 373 ? -6.579 -7.154 -19.057 1.00 90.56 373 PHE A O 1
ATOM 3117 N N . ARG A 1 374 ? -5.577 -5.778 -20.514 1.00 89.69 374 ARG A N 1
ATOM 3118 C CA . ARG A 1 374 ? -6.580 -4.713 -20.401 1.00 89.69 374 ARG A CA 1
ATOM 3119 C C . ARG A 1 374 ? -7.897 -5.099 -21.058 1.00 89.69 374 ARG A C 1
ATOM 3121 O O . ARG A 1 374 ? -8.953 -4.910 -20.453 1.00 89.69 374 ARG A O 1
ATOM 3128 N N . GLU A 1 375 ? -7.835 -5.686 -22.246 1.00 90.50 375 GLU A N 1
ATOM 3129 C CA . GLU A 1 375 ? -9.011 -6.216 -22.934 1.00 90.50 375 GLU A CA 1
ATOM 3130 C C . GLU A 1 375 ? -9.660 -7.341 -22.123 1.00 90.50 375 GLU A C 1
ATOM 3132 O O . GLU A 1 375 ? -10.863 -7.293 -21.858 1.00 90.50 375 GLU A O 1
ATOM 3137 N N . LEU A 1 376 ? -8.863 -8.289 -21.620 1.00 88.00 376 LEU A N 1
ATOM 3138 C CA . LEU A 1 376 ? -9.347 -9.366 -20.755 1.00 88.00 376 LEU A CA 1
ATOM 3139 C C . LEU A 1 376 ? -9.988 -8.830 -19.472 1.00 88.00 376 LEU A C 1
ATOM 3141 O O . LEU A 1 376 ? -11.046 -9.322 -19.075 1.00 88.00 376 LEU A O 1
ATOM 3145 N N . LYS A 1 377 ? -9.399 -7.807 -18.837 1.00 86.12 377 LYS A N 1
ATOM 3146 C CA . LYS A 1 377 ? -9.975 -7.151 -17.654 1.00 86.12 377 LYS A CA 1
ATOM 3147 C C . LYS A 1 377 ? -11.326 -6.516 -17.977 1.00 86.12 377 LYS A C 1
ATOM 3149 O O . LYS A 1 377 ? -12.266 -6.683 -17.203 1.00 86.12 377 LYS A O 1
ATOM 3154 N N . ALA A 1 378 ? -11.454 -5.844 -19.119 1.00 86.50 378 ALA A N 1
ATOM 3155 C CA . ALA A 1 378 ? -12.722 -5.258 -19.547 1.00 86.50 378 ALA A CA 1
ATOM 3156 C C . ALA A 1 378 ? -13.790 -6.316 -19.875 1.00 86.50 378 ALA A C 1
ATOM 3158 O O . ALA A 1 378 ? -14.968 -6.100 -19.589 1.00 86.50 378 ALA A O 1
ATOM 3159 N N . GLN A 1 379 ? -13.387 -7.474 -20.407 1.00 84.88 379 GLN A N 1
ATOM 3160 C CA . GLN A 1 379 ? -14.279 -8.606 -20.671 1.00 84.88 379 GLN A CA 1
ATOM 3161 C C . GLN A 1 379 ? -14.705 -9.335 -19.383 1.00 84.88 379 GLN A C 1
ATOM 3163 O O . GLN A 1 379 ? -15.876 -9.664 -19.219 1.00 84.88 379 GLN A O 1
ATOM 3168 N N . HIS A 1 380 ? -13.802 -9.544 -18.420 1.00 72.81 380 HIS A N 1
ATOM 3169 C CA . HIS A 1 380 ? -14.085 -10.276 -17.170 1.00 72.81 380 HIS A CA 1
ATOM 3170 C C . HIS A 1 380 ? -14.889 -9.475 -16.134 1.00 72.81 380 HIS A C 1
ATOM 3172 O O . HIS A 1 380 ? -15.386 -10.033 -15.150 1.00 72.81 380 HIS A O 1
ATOM 3178 N N . VAL A 1 381 ? -15.103 -8.178 -16.365 1.00 58.78 381 VAL A N 1
ATOM 3179 C CA . VAL A 1 381 ? -16.151 -7.409 -15.675 1.00 58.78 381 VAL A CA 1
ATOM 3180 C C . VAL A 1 381 ? -17.564 -7.913 -16.057 1.00 58.78 381 VAL A C 1
ATOM 3182 O O . VAL A 1 381 ? -18.529 -7.570 -15.379 1.00 58.78 381 VAL A O 1
ATOM 3185 N N . ILE A 1 382 ? -17.702 -8.783 -17.069 1.00 51.66 382 ILE A N 1
ATOM 3186 C CA . ILE A 1 382 ? -18.982 -9.238 -17.645 1.00 51.66 382 ILE A CA 1
ATOM 3187 C C . ILE A 1 382 ? -19.398 -10.657 -17.193 1.00 51.66 382 ILE A C 1
ATOM 3189 O O . ILE A 1 382 ? -20.345 -11.212 -17.739 1.00 51.66 382 ILE A O 1
ATOM 3193 N N . LEU A 1 383 ? -18.793 -11.268 -16.165 1.00 49.59 383 LEU A N 1
ATOM 3194 C CA . LEU A 1 383 ? -19.494 -12.398 -15.528 1.00 49.59 383 LEU A CA 1
ATOM 3195 C C . LEU A 1 383 ? -20.709 -11.838 -14.772 1.00 49.59 383 LEU A C 1
ATOM 3197 O O . LEU A 1 383 ? -20.512 -10.997 -13.885 1.00 49.59 383 LEU A O 1
ATOM 3201 N N . PRO A 1 384 ? -21.948 -12.236 -15.130 1.00 48.19 384 PRO A N 1
ATOM 3202 C CA . PRO A 1 384 ? -23.137 -11.665 -14.526 1.00 48.19 384 PRO A CA 1
ATOM 3203 C C . PRO A 1 384 ? -23.080 -11.916 -13.014 1.00 48.19 384 PRO A C 1
ATOM 3205 O O . PRO A 1 384 ? -22.846 -13.053 -12.593 1.00 48.19 384 PRO A O 1
ATOM 3208 N N . PRO A 1 385 ? -23.243 -10.878 -12.174 1.00 54.75 385 PRO A N 1
ATOM 3209 C CA . PRO A 1 385 ? -23.415 -11.103 -10.749 1.00 54.75 385 PRO A CA 1
ATOM 3210 C C . PRO A 1 385 ? -24.637 -12.016 -10.537 1.00 54.75 385 PRO A C 1
ATOM 3212 O O . PRO A 1 385 ? -25.583 -11.946 -11.329 1.00 54.75 385 PRO A O 1
ATOM 3215 N N . PRO A 1 386 ? -24.656 -12.852 -9.481 1.00 61.56 386 PRO A N 1
ATOM 3216 C CA . PRO A 1 386 ? -25.877 -13.553 -9.091 1.00 61.56 386 PRO A CA 1
ATOM 3217 C C . PRO A 1 386 ? -27.026 -12.534 -8.969 1.00 61.56 386 PRO A C 1
ATOM 3219 O O . PRO A 1 386 ? -26.768 -11.405 -8.536 1.00 61.56 386 PRO A O 1
ATOM 3222 N N . PRO A 1 387 ? -28.258 -12.887 -9.388 1.00 59.59 387 PRO A N 1
ATOM 3223 C CA . PRO A 1 387 ? -29.348 -11.936 -9.595 1.00 59.59 387 PRO A CA 1
ATOM 3224 C C . PRO A 1 387 ? -29.555 -11.051 -8.351 1.00 59.59 387 PRO A C 1
ATOM 3226 O O . PRO A 1 387 ? -29.902 -11.568 -7.287 1.00 59.59 387 PRO A O 1
ATOM 3229 N N . PRO A 1 388 ? -29.299 -9.731 -8.445 1.00 68.19 388 PRO A N 1
ATOM 3230 C CA . PRO A 1 388 ? -29.465 -8.823 -7.321 1.00 68.19 388 PRO A CA 1
ATOM 3231 C C . PRO A 1 388 ? -30.954 -8.535 -7.052 1.00 68.19 388 PRO A C 1
ATOM 3233 O O . PRO A 1 388 ? -31.770 -8.594 -7.975 1.00 68.19 388 PRO A O 1
ATOM 3236 N N . PRO A 1 389 ? -31.321 -8.181 -5.804 1.00 70.06 389 PRO A N 1
ATOM 3237 C CA . PRO A 1 389 ? -32.660 -7.690 -5.474 1.00 70.06 389 PRO A CA 1
ATOM 3238 C C . PRO A 1 389 ? -33.048 -6.484 -6.357 1.00 70.06 389 PRO A C 1
ATOM 3240 O O . PRO A 1 389 ? -32.159 -5.770 -6.830 1.00 70.06 389 PRO A O 1
ATOM 3243 N N . PRO A 1 390 ? -34.358 -6.251 -6.589 1.00 68.62 390 PRO A N 1
ATOM 3244 C CA . PRO A 1 390 ? -34.869 -5.335 -7.610 1.00 68.62 390 PRO A CA 1
ATOM 3245 C C . PRO A 1 390 ? -34.192 -3.950 -7.555 1.00 68.62 390 PRO A C 1
ATOM 3247 O O . PRO A 1 390 ? -34.132 -3.341 -6.482 1.00 68.62 390 PRO A O 1
ATOM 3250 N N . PRO A 1 391 ? -33.649 -3.462 -8.687 1.00 71.75 391 PRO A N 1
ATOM 3251 C CA . PRO A 1 391 ? -32.694 -2.363 -8.690 1.00 71.75 391 PRO A CA 1
ATOM 3252 C C . PRO A 1 391 ? -33.351 -0.976 -8.549 1.00 71.75 391 PRO A C 1
ATOM 3254 O O . PRO A 1 391 ? -34.472 -0.764 -9.017 1.00 71.75 391 PRO A O 1
ATOM 3257 N N . PRO A 1 392 ? -32.637 0.009 -7.965 1.00 75.25 392 PRO A N 1
ATOM 3258 C CA . PRO A 1 392 ? -32.927 1.427 -8.185 1.00 75.25 392 PRO A CA 1
ATOM 3259 C C . PRO A 1 392 ? -32.848 1.771 -9.689 1.00 75.25 392 PRO A C 1
ATOM 3261 O O . PRO A 1 392 ? -32.191 1.044 -10.439 1.00 75.25 392 PRO A O 1
ATOM 3264 N N . PRO A 1 393 ? -33.502 2.859 -10.146 1.00 82.06 393 PRO A N 1
ATOM 3265 C CA . PRO A 1 393 ? -33.580 3.213 -11.563 1.00 82.06 393 PRO A CA 1
ATOM 3266 C C . PRO A 1 393 ? -32.189 3.237 -12.219 1.00 82.06 393 PRO A C 1
ATOM 3268 O O . PRO A 1 393 ? -31.240 3.749 -11.615 1.00 82.06 393 PRO A O 1
ATOM 3271 N N . PRO A 1 394 ? -32.046 2.660 -13.427 1.00 79.62 394 PRO A N 1
ATOM 3272 C CA . PRO A 1 394 ? -30.751 2.490 -14.065 1.00 79.62 394 PRO A CA 1
ATOM 3273 C C . PRO A 1 394 ? -30.102 3.855 -14.338 1.00 79.62 394 PRO A C 1
ATOM 3275 O O . PRO A 1 394 ? -30.786 4.779 -14.789 1.00 79.62 394 PRO A O 1
ATOM 3278 N N . PRO A 1 395 ? -28.789 4.008 -14.087 1.00 78.19 395 PRO A N 1
ATOM 3279 C CA . PRO A 1 395 ? -28.069 5.203 -14.500 1.00 78.19 395 PRO A CA 1
ATOM 3280 C C . PRO A 1 395 ? -28.164 5.371 -16.027 1.00 78.19 395 PRO A C 1
ATOM 3282 O O . PRO A 1 395 ? -28.262 4.371 -16.747 1.00 78.19 395 PRO A O 1
ATOM 3285 N N . PRO A 1 396 ? -28.125 6.614 -16.540 1.00 84.75 396 PRO A N 1
ATOM 3286 C CA . PRO A 1 396 ? -28.245 6.872 -17.968 1.00 84.75 396 PRO A CA 1
ATOM 3287 C C . PRO A 1 396 ? -27.177 6.090 -18.760 1.00 84.75 396 PRO A C 1
ATOM 3289 O O . PRO A 1 396 ? -26.029 5.993 -18.307 1.00 84.75 396 PRO A O 1
ATOM 3292 N N . PRO A 1 397 ? -27.507 5.550 -19.951 1.00 78.75 397 PRO A N 1
ATOM 3293 C CA . PRO A 1 397 ? -26.601 4.718 -20.753 1.00 78.75 397 PRO A CA 1
ATOM 3294 C C . PRO A 1 397 ? -25.232 5.354 -21.051 1.00 78.75 397 PRO A C 1
ATOM 3296 O O . PRO A 1 397 ? -24.246 4.640 -21.248 1.00 78.75 397 PRO A O 1
ATOM 3299 N N . SER A 1 398 ? -25.151 6.688 -21.061 1.00 79.00 398 SER A N 1
ATOM 3300 C CA . SER A 1 398 ? -23.910 7.449 -21.240 1.00 79.00 398 SER A CA 1
ATOM 3301 C C . SER A 1 398 ? -22.909 7.232 -20.099 1.00 79.00 398 SER A C 1
ATOM 3303 O O . SER A 1 398 ? -21.740 6.954 -20.363 1.00 79.00 398 SER A O 1
ATOM 3305 N N . ALA A 1 399 ? -23.362 7.241 -18.841 1.00 74.12 399 ALA A N 1
ATOM 3306 C CA . ALA A 1 399 ? -22.492 7.083 -17.673 1.00 74.12 399 ALA A CA 1
ATOM 3307 C C . ALA A 1 399 ? -21.844 5.686 -17.606 1.00 74.12 399 ALA A C 1
ATOM 3309 O O . ALA A 1 399 ? -20.676 5.545 -17.237 1.00 74.12 399 ALA A O 1
ATOM 3310 N N . ILE A 1 400 ? -22.577 4.645 -18.022 1.00 73.62 400 ILE A N 1
ATOM 3311 C CA . ILE A 1 400 ? -22.062 3.267 -18.071 1.00 73.62 400 ILE A CA 1
ATOM 3312 C C . ILE A 1 400 ? -20.984 3.129 -19.159 1.00 73.62 400 ILE A C 1
ATOM 3314 O O . ILE A 1 400 ? -19.956 2.485 -18.938 1.00 73.62 400 ILE A O 1
ATOM 3318 N N . ARG A 1 401 ? -21.192 3.747 -20.332 1.00 76.94 401 ARG A N 1
ATOM 3319 C CA . ARG A 1 401 ? -20.223 3.716 -21.440 1.00 76.94 401 ARG A CA 1
ATOM 3320 C C . ARG A 1 401 ? -18.928 4.445 -21.088 1.00 76.94 401 ARG A C 1
ATOM 3322 O O . ARG A 1 401 ? -17.853 3.942 -21.405 1.00 76.94 401 ARG A O 1
ATOM 3329 N N . GLU A 1 402 ? -19.014 5.583 -20.405 1.00 78.50 402 GLU A N 1
ATOM 3330 C CA . GLU A 1 402 ? -17.829 6.336 -19.984 1.00 78.50 402 GLU A CA 1
ATOM 3331 C C . GLU A 1 402 ? -16.991 5.595 -18.943 1.00 78.50 402 GLU A C 1
ATOM 3333 O O . GLU A 1 402 ? -15.771 5.537 -19.086 1.00 78.50 402 GLU A O 1
ATOM 3338 N N . SER A 1 403 ? -17.618 4.978 -17.934 1.00 74.25 403 SER A N 1
ATOM 3339 C CA . SER A 1 403 ? -16.881 4.186 -16.940 1.00 74.25 403 SER A CA 1
ATOM 3340 C C . SER A 1 403 ? -16.122 3.031 -17.598 1.00 74.25 403 SER A C 1
ATOM 3342 O O . SER A 1 403 ? -14.947 2.834 -17.310 1.00 74.25 403 SER A O 1
ATOM 3344 N N . ARG A 1 404 ? -16.757 2.319 -18.543 1.00 75.75 404 ARG A N 1
ATOM 3345 C CA . ARG A 1 404 ? -16.112 1.223 -19.287 1.00 75.75 404 ARG A CA 1
ATOM 3346 C C . ARG A 1 404 ? -14.942 1.696 -20.142 1.00 75.75 404 ARG A C 1
ATOM 3348 O O . ARG A 1 404 ? -13.934 1.004 -20.230 1.00 75.75 404 ARG A O 1
ATOM 3355 N N . ARG A 1 405 ? -15.063 2.870 -20.771 1.00 80.25 405 ARG A N 1
ATOM 3356 C CA . ARG A 1 405 ? -13.966 3.447 -21.558 1.00 80.25 405 ARG A CA 1
ATOM 3357 C C . ARG A 1 405 ? -12.755 3.750 -20.686 1.00 80.25 405 ARG A C 1
ATOM 3359 O O . ARG A 1 405 ? -11.649 3.476 -21.127 1.00 80.25 405 ARG A O 1
ATOM 3366 N N . ARG A 1 406 ? -12.950 4.258 -19.462 1.00 81.06 406 ARG A N 1
ATOM 3367 C CA . ARG A 1 406 ? -11.840 4.590 -18.549 1.00 81.06 406 ARG A CA 1
ATOM 3368 C C . ARG A 1 406 ? -11.025 3.362 -18.138 1.00 81.06 406 ARG A C 1
ATOM 3370 O O . ARG A 1 406 ? -9.804 3.461 -18.096 1.00 81.06 406 ARG A O 1
ATOM 3377 N N . ASP A 1 407 ? -11.666 2.215 -17.923 1.00 79.12 407 ASP A N 1
ATOM 3378 C CA . ASP A 1 407 ? -10.977 0.977 -17.519 1.00 79.12 407 ASP A CA 1
ATOM 3379 C C . ASP A 1 407 ? -10.104 0.363 -18.634 1.00 79.12 407 ASP A C 1
ATOM 3381 O O . ASP A 1 407 ? -9.187 -0.411 -18.354 1.00 79.12 407 ASP A O 1
ATOM 3385 N N . LEU A 1 408 ? -10.356 0.733 -19.896 1.00 84.38 408 LEU A N 1
ATOM 3386 C CA . LEU A 1 408 ? -9.578 0.301 -21.063 1.00 84.38 408 LEU A CA 1
ATOM 3387 C C . LEU A 1 408 ? -8.325 1.165 -21.317 1.00 84.38 408 LEU A C 1
ATOM 3389 O O . LEU A 1 408 ? -7.435 0.746 -22.059 1.00 84.38 408 LEU A O 1
ATOM 3393 N N . LEU A 1 409 ? -8.224 2.362 -20.723 1.00 91.44 409 LEU A N 1
ATOM 3394 C CA . LEU A 1 409 ? -7.173 3.337 -21.053 1.00 91.44 409 LEU A CA 1
ATOM 3395 C C . LEU A 1 409 ? -5.835 2.992 -20.421 1.00 91.44 409 LEU A C 1
ATOM 3397 O O . LEU A 1 409 ? -5.710 2.956 -19.195 1.00 91.44 409 LEU A O 1
ATOM 3401 N N . ILE A 1 410 ? -4.820 2.735 -21.255 1.00 93.31 410 ILE A N 1
ATOM 3402 C CA . ILE A 1 410 ? -3.380 2.846 -20.937 1.00 93.31 410 ILE A CA 1
ATOM 3403 C C . ILE A 1 410 ? -3.041 3.780 -19.764 1.00 93.31 410 ILE A C 1
ATOM 3405 O O . ILE A 1 410 ? -3.250 4.977 -19.972 1.00 93.31 410 ILE A O 1
ATOM 3409 N N . PRO A 1 411 ? -2.574 3.406 -18.554 1.00 93.56 411 PRO A N 1
ATOM 3410 C CA . PRO A 1 411 ? -2.166 4.443 -17.621 1.00 93.56 411 PRO A CA 1
ATOM 3411 C C . PRO A 1 411 ? -1.005 5.162 -18.271 1.00 93.56 411 PRO A C 1
ATOM 3413 O O . PRO A 1 411 ? -0.060 4.537 -18.765 1.00 93.56 411 PRO A O 1
ATOM 3416 N N . ARG A 1 412 ? -1.082 6.485 -18.247 1.00 93.44 412 ARG A N 1
ATOM 3417 C CA . ARG A 1 412 ? -0.049 7.353 -18.801 1.00 93.44 412 ARG A CA 1
ATOM 3418 C C . ARG A 1 412 ? 1.348 6.958 -18.314 1.00 93.44 412 ARG A C 1
ATOM 3420 O O . ARG A 1 412 ? 2.295 6.990 -19.092 1.00 93.44 412 ARG A O 1
ATOM 3427 N N . ASP A 1 413 ? 1.464 6.547 -17.055 1.00 92.88 413 ASP A N 1
ATOM 3428 C CA . ASP A 1 413 ? 2.739 6.170 -16.452 1.00 92.88 413 ASP A CA 1
ATOM 3429 C C . ASP A 1 413 ? 3.354 4.927 -17.113 1.00 92.88 413 ASP A C 1
ATOM 3431 O O . ASP A 1 413 ? 4.553 4.926 -17.381 1.00 92.88 413 ASP A O 1
ATOM 3435 N N . ILE A 1 414 ? 2.553 3.914 -17.474 1.00 95.25 414 ILE A N 1
ATOM 3436 C CA . ILE A 1 414 ? 3.053 2.734 -18.203 1.00 95.25 414 ILE A CA 1
ATOM 3437 C C . ILE A 1 414 ? 3.497 3.127 -19.607 1.00 95.25 414 ILE A C 1
ATOM 3439 O O . ILE A 1 414 ? 4.577 2.722 -20.029 1.00 95.25 414 ILE A O 1
ATOM 3443 N N . LEU A 1 415 ? 2.697 3.931 -20.318 1.00 95.75 415 LEU A N 1
ATOM 3444 C CA . LEU A 1 415 ? 3.053 4.389 -21.663 1.00 95.75 415 LEU A CA 1
ATOM 3445 C C . LEU A 1 415 ? 4.372 5.173 -21.643 1.00 95.75 415 LEU A C 1
ATOM 3447 O O . LEU A 1 415 ? 5.228 4.952 -22.490 1.00 95.75 415 LEU A O 1
ATOM 3451 N N . ASN A 1 416 ? 4.591 6.016 -20.631 1.00 94.56 416 ASN A N 1
ATOM 3452 C CA . ASN A 1 416 ? 5.849 6.742 -20.456 1.00 94.56 416 ASN A CA 1
ATOM 3453 C C . ASN A 1 416 ? 7.042 5.823 -20.177 1.00 94.56 416 ASN A C 1
ATOM 3455 O O . ASN A 1 416 ? 8.127 6.047 -20.713 1.00 94.56 416 ASN A O 1
ATOM 3459 N N . VAL A 1 417 ? 6.867 4.798 -19.337 1.00 94.12 417 VAL A N 1
ATOM 3460 C CA . VAL A 1 417 ? 7.930 3.819 -19.061 1.00 94.12 417 VAL A CA 1
ATOM 3461 C C . VAL A 1 417 ? 8.245 3.000 -20.321 1.00 94.12 417 VAL A C 1
ATOM 3463 O O . V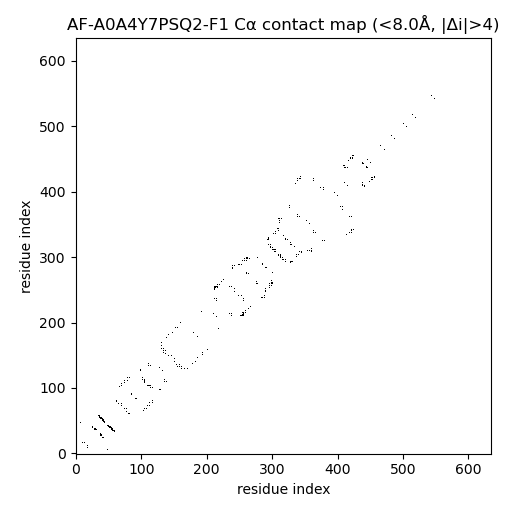AL A 1 417 ? 9.417 2.837 -20.655 1.00 94.12 417 VAL A O 1
ATOM 3466 N N . ALA A 1 418 ? 7.226 2.545 -21.053 1.00 95.94 418 ALA A N 1
ATOM 3467 C CA . ALA A 1 418 ? 7.397 1.810 -22.305 1.00 95.94 418 ALA A CA 1
ATOM 3468 C C . ALA A 1 418 ? 8.087 2.671 -23.376 1.00 95.94 418 ALA A C 1
ATOM 3470 O O . ALA A 1 418 ? 9.039 2.218 -24.005 1.00 95.94 418 ALA A O 1
ATOM 3471 N N . LEU A 1 419 ? 7.671 3.934 -23.530 1.00 95.81 419 LEU A N 1
ATOM 3472 C CA . LEU A 1 419 ? 8.280 4.884 -24.462 1.00 95.81 419 LEU A CA 1
ATOM 3473 C C . LEU A 1 419 ? 9.764 5.097 -24.153 1.00 95.81 419 LEU A C 1
ATOM 3475 O O . LEU A 1 419 ? 10.590 5.000 -25.057 1.00 95.81 419 LEU A O 1
ATOM 3479 N N . ARG A 1 420 ? 10.121 5.308 -22.875 1.00 94.12 420 ARG A N 1
ATOM 3480 C CA . ARG A 1 420 ? 11.530 5.379 -22.444 1.00 94.12 420 ARG A CA 1
ATOM 3481 C C . ARG A 1 420 ? 12.307 4.145 -22.858 1.00 94.12 420 ARG A C 1
ATOM 3483 O O . ARG A 1 420 ? 13.409 4.281 -23.383 1.00 94.12 420 ARG A O 1
ATOM 3490 N N . LEU A 1 421 ? 11.742 2.963 -22.622 1.00 94.69 421 LEU A N 1
ATOM 3491 C CA . LEU A 1 421 ? 12.403 1.708 -22.940 1.00 94.69 421 LEU A CA 1
ATOM 3492 C C . LEU A 1 421 ? 12.660 1.571 -24.444 1.00 94.69 421 LEU A C 1
ATOM 3494 O O . LEU A 1 421 ? 13.804 1.336 -24.819 1.00 94.69 421 LEU A O 1
ATOM 3498 N N . PHE A 1 422 ? 11.640 1.762 -25.286 1.00 95.44 422 PHE A N 1
ATOM 3499 C CA . PHE A 1 422 ? 11.774 1.643 -26.743 1.00 95.44 422 PHE A CA 1
ATOM 3500 C C . PHE A 1 422 ? 12.753 2.668 -27.320 1.00 95.44 422 PHE A C 1
ATOM 3502 O O . PHE A 1 422 ? 13.612 2.334 -28.133 1.00 95.44 422 PHE A O 1
ATOM 3509 N N . VAL A 1 423 ? 12.686 3.911 -26.842 1.00 93.81 423 VAL A N 1
ATOM 3510 C CA . VAL A 1 423 ? 13.597 4.973 -27.275 1.00 93.81 423 VAL A CA 1
ATOM 3511 C C . VAL A 1 423 ? 15.042 4.670 -26.863 1.00 93.81 423 VAL A C 1
ATOM 3513 O O . VAL A 1 423 ? 15.957 4.890 -27.658 1.00 93.81 423 VAL A O 1
ATOM 3516 N N . LYS A 1 424 ? 15.252 4.139 -25.651 1.00 91.12 424 LYS A N 1
ATOM 3517 C CA . LYS A 1 424 ? 16.571 3.737 -25.137 1.00 91.12 424 LYS A CA 1
ATOM 3518 C C . LYS A 1 424 ? 17.124 2.505 -25.855 1.00 91.12 424 LYS A C 1
ATOM 3520 O O . LYS A 1 424 ? 18.332 2.426 -26.043 1.00 91.12 424 LYS A O 1
ATOM 3525 N N . SER A 1 425 ? 16.270 1.561 -26.251 1.00 90.94 425 SER 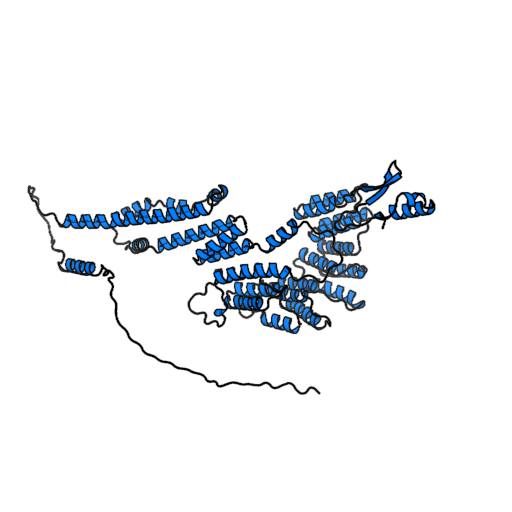A N 1
ATOM 3526 C CA . SER A 1 425 ? 16.674 0.363 -26.994 1.00 90.94 425 SER A CA 1
ATOM 3527 C C . SER A 1 425 ? 16.883 0.609 -28.490 1.00 90.94 425 SER A C 1
ATOM 3529 O O . SER A 1 425 ? 17.269 -0.318 -29.193 1.00 90.94 425 SER A O 1
ATOM 3531 N N . GLY A 1 426 ? 16.603 1.818 -28.991 1.00 91.38 426 GLY A N 1
ATOM 3532 C CA . GLY A 1 426 ? 16.674 2.124 -30.422 1.00 91.38 426 GLY A CA 1
ATOM 3533 C C . GLY A 1 426 ? 15.519 1.547 -31.249 1.00 91.38 426 GLY A C 1
ATOM 3534 O O . GLY A 1 426 ? 15.634 1.450 -32.464 1.00 91.38 426 GLY A O 1
ATOM 3535 N N . ASP A 1 427 ? 14.415 1.144 -30.615 1.00 94.50 427 ASP A N 1
ATOM 3536 C CA . ASP A 1 427 ? 13.252 0.558 -31.287 1.00 94.50 427 ASP A CA 1
ATOM 3537 C C . ASP A 1 427 ? 12.217 1.642 -31.639 1.00 94.50 427 ASP A C 1
ATOM 3539 O O . ASP A 1 427 ? 11.242 1.866 -30.916 1.00 94.50 427 ASP A O 1
ATOM 3543 N N . ASP A 1 428 ? 12.434 2.326 -32.765 1.00 93.00 428 ASP A N 1
ATOM 3544 C CA . ASP A 1 428 ? 11.572 3.433 -33.207 1.00 93.00 428 ASP A CA 1
ATOM 3545 C C . ASP A 1 428 ? 10.156 3.004 -33.548 1.00 93.00 428 ASP A C 1
ATOM 3547 O O . ASP A 1 428 ? 9.202 3.703 -33.214 1.00 93.00 428 ASP A O 1
ATOM 3551 N N . ALA A 1 429 ? 9.996 1.831 -34.159 1.00 94.69 429 ALA A N 1
ATOM 3552 C CA . ALA A 1 429 ? 8.674 1.301 -34.458 1.00 94.69 429 ALA A CA 1
ATOM 3553 C C . ALA A 1 429 ? 7.881 1.066 -33.162 1.00 94.69 429 ALA A C 1
ATOM 3555 O O . ALA A 1 429 ? 6.714 1.447 -33.075 1.00 94.69 429 ALA A O 1
ATOM 3556 N N . GLY A 1 430 ? 8.525 0.512 -32.127 1.00 95.44 430 GLY A N 1
ATOM 3557 C CA . GLY A 1 430 ? 7.931 0.378 -30.797 1.00 95.44 430 GLY A CA 1
ATOM 3558 C C . GLY A 1 430 ? 7.559 1.731 -30.185 1.00 95.44 430 GLY A C 1
ATOM 3559 O O . GLY A 1 430 ? 6.440 1.901 -29.703 1.00 95.44 430 GLY A O 1
ATOM 3560 N N . ALA A 1 431 ? 8.450 2.724 -30.269 1.00 95.38 431 ALA A N 1
ATOM 3561 C CA . ALA A 1 431 ? 8.186 4.075 -29.772 1.00 95.38 431 ALA A CA 1
ATOM 3562 C C . ALA A 1 431 ? 6.996 4.746 -30.487 1.00 95.38 431 ALA A C 1
ATOM 3564 O O . ALA A 1 431 ? 6.122 5.305 -29.822 1.00 95.38 431 ALA A O 1
ATOM 3565 N N . ILE A 1 432 ? 6.908 4.637 -31.817 1.00 95.00 432 ILE A N 1
ATOM 3566 C CA . ILE A 1 432 ? 5.794 5.165 -32.621 1.00 95.00 432 ILE A CA 1
ATOM 3567 C C . ILE A 1 432 ? 4.474 4.488 -32.238 1.00 95.00 432 ILE A C 1
ATOM 3569 O O . ILE A 1 432 ? 3.462 5.170 -32.083 1.00 95.00 432 ILE A O 1
ATOM 3573 N N . VAL A 1 433 ? 4.470 3.168 -32.023 1.00 96.12 433 VAL A N 1
ATOM 3574 C CA . VAL A 1 433 ? 3.275 2.443 -31.557 1.00 96.12 433 VAL A CA 1
ATOM 3575 C C . VAL A 1 433 ? 2.807 2.972 -30.199 1.00 96.12 433 VAL A C 1
ATOM 3577 O O . VAL A 1 433 ? 1.610 3.199 -30.012 1.00 96.12 433 VAL A O 1
ATOM 3580 N N . VAL A 1 434 ? 3.728 3.239 -29.267 1.00 95.88 434 VAL A N 1
ATOM 3581 C CA . VAL A 1 434 ? 3.386 3.826 -27.961 1.00 95.88 434 VAL A CA 1
ATOM 3582 C C . VAL A 1 434 ? 2.844 5.253 -28.105 1.00 95.88 434 VAL A C 1
ATOM 3584 O O . VAL A 1 434 ? 1.839 5.584 -27.476 1.00 95.88 434 VAL A O 1
ATOM 3587 N N . LEU A 1 435 ? 3.446 6.092 -28.954 1.00 94.75 435 LEU A N 1
ATOM 3588 C CA . LEU A 1 435 ? 2.944 7.443 -29.245 1.00 94.75 435 LEU A CA 1
ATOM 3589 C C . LEU A 1 435 ? 1.550 7.410 -29.886 1.00 94.75 435 LEU A C 1
ATOM 3591 O O . LEU A 1 435 ? 0.670 8.188 -29.516 1.00 94.75 435 LEU A O 1
ATOM 3595 N N . ASN A 1 436 ? 1.298 6.458 -30.782 1.00 95.81 436 ASN A N 1
ATOM 3596 C CA . ASN A 1 436 ? -0.031 6.264 -31.344 1.00 95.81 436 ASN A CA 1
ATOM 3597 C C . ASN A 1 436 ? -1.034 5.806 -30.273 1.00 95.81 436 ASN A C 1
ATOM 3599 O O . ASN A 1 436 ? -2.183 6.240 -30.285 1.00 95.81 436 ASN A O 1
ATOM 3603 N N . ALA A 1 437 ? -0.611 5.006 -29.287 1.00 95.00 437 ALA A N 1
ATOM 3604 C CA . ALA A 1 437 ? -1.468 4.638 -28.161 1.00 95.00 437 ALA A CA 1
ATOM 3605 C C . ALA A 1 437 ? -1.905 5.863 -27.331 1.00 95.00 437 ALA A C 1
ATOM 3607 O O . ALA A 1 437 ? -3.066 5.920 -26.922 1.00 95.00 437 ALA A O 1
ATOM 3608 N N . PHE A 1 438 ? -1.043 6.877 -27.148 1.00 94.12 438 PHE A N 1
ATOM 3609 C CA . PHE A 1 438 ? -1.445 8.164 -26.554 1.00 94.12 438 PHE A CA 1
ATOM 3610 C C . PHE A 1 438 ? -2.546 8.852 -27.370 1.00 94.12 438 PHE A C 1
ATOM 3612 O O . PHE A 1 438 ? -3.557 9.279 -26.804 1.00 94.12 438 PHE A O 1
ATOM 3619 N N . LYS A 1 439 ? -2.367 8.919 -28.697 1.00 94.12 439 LYS A N 1
ATOM 3620 C CA . LYS A 1 439 ? -3.306 9.546 -29.640 1.00 94.12 439 LYS A CA 1
ATOM 3621 C C . LYS A 1 439 ? -4.663 8.839 -29.640 1.00 94.12 439 LYS A C 1
ATOM 3623 O O . LYS A 1 439 ? -5.686 9.483 -29.422 1.00 94.12 439 LYS A O 1
ATOM 3628 N N . VAL A 1 440 ? -4.670 7.514 -29.797 1.00 93.50 440 VAL A N 1
ATOM 3629 C CA . VAL A 1 440 ? -5.883 6.674 -29.817 1.00 93.50 440 VAL A CA 1
ATOM 3630 C C . VAL A 1 440 ? -6.668 6.789 -28.510 1.00 93.50 440 VAL A C 1
ATOM 3632 O O . VAL A 1 440 ? -7.896 6.828 -28.519 1.00 93.50 440 VAL A O 1
ATOM 3635 N N . GLN A 1 441 ? -5.973 6.883 -27.378 1.00 93.31 441 GLN A N 1
ATOM 3636 C CA . GLN A 1 441 ? -6.604 7.011 -26.066 1.00 93.31 441 GLN A CA 1
ATOM 3637 C C . GLN A 1 441 ? -6.962 8.454 -25.700 1.00 93.31 441 GLN A C 1
ATOM 3639 O O . GLN A 1 441 ? -7.459 8.699 -24.599 1.00 93.31 441 GLN A O 1
ATOM 3644 N N . THR A 1 442 ? -6.737 9.419 -26.600 1.00 93.75 442 THR A N 1
ATOM 3645 C CA . THR A 1 442 ? -6.950 10.859 -26.370 1.00 93.75 442 THR A CA 1
ATOM 3646 C C . THR A 1 442 ? -6.238 11.374 -25.112 1.00 93.75 442 THR A C 1
ATOM 3648 O O . THR A 1 442 ? -6.674 12.321 -24.456 1.00 93.75 442 THR A O 1
ATOM 3651 N N . LEU A 1 443 ? -5.126 10.734 -24.740 1.00 92.12 443 LEU A N 1
ATOM 3652 C CA . LEU A 1 443 ? -4.342 11.120 -23.579 1.00 92.12 443 LEU A CA 1
ATOM 3653 C C . LEU A 1 443 ? -3.408 12.255 -23.978 1.00 92.12 443 LEU A C 1
ATOM 3655 O O . LEU A 1 443 ? -2.512 12.068 -24.796 1.00 92.12 443 LEU A O 1
ATOM 3659 N N . LYS A 1 444 ? -3.560 13.420 -23.337 1.00 90.69 444 LYS A N 1
ATOM 3660 C CA . LYS A 1 444 ? -2.593 14.514 -23.490 1.00 90.69 444 LYS A CA 1
ATOM 3661 C C . LYS A 1 444 ? -1.192 14.011 -23.121 1.00 90.69 444 LYS A C 1
ATOM 3663 O O . LYS A 1 444 ? -1.007 13.483 -22.018 1.00 90.69 444 LYS A O 1
ATOM 3668 N N . VAL A 1 445 ? -0.244 14.163 -24.036 1.00 88.44 445 VAL A N 1
ATOM 3669 C CA . VAL A 1 445 ? 1.176 13.891 -23.803 1.00 88.44 445 VAL A CA 1
ATOM 3670 C C . VAL A 1 445 ? 1.668 14.876 -22.731 1.00 88.44 445 VAL A C 1
ATOM 3672 O O . VAL A 1 445 ? 1.295 16.050 -22.741 1.00 88.44 445 VAL A O 1
ATOM 3675 N N . ARG A 1 446 ? 2.375 14.387 -21.704 1.00 87.31 446 ARG A N 1
ATOM 3676 C CA . ARG A 1 446 ? 2.963 15.261 -20.671 1.00 87.31 446 ARG A CA 1
ATOM 3677 C C . ARG A 1 446 ? 4.319 15.746 -21.174 1.00 87.31 446 ARG A C 1
ATOM 3679 O O . ARG A 1 446 ? 4.989 14.990 -21.862 1.00 87.31 446 ARG A O 1
ATOM 3686 N N . GLY A 1 447 ? 4.771 16.913 -20.711 1.00 85.88 447 GLY A N 1
ATOM 3687 C CA . GLY A 1 447 ? 6.117 17.406 -21.035 1.00 85.88 447 GLY A CA 1
ATOM 3688 C C . GLY A 1 447 ? 7.232 16.401 -20.705 1.00 85.88 447 GLY A C 1
ATOM 3689 O O . GLY A 1 447 ? 8.247 16.368 -21.388 1.00 85.88 447 GLY A O 1
ATOM 3690 N N . ASP A 1 448 ? 7.026 15.510 -19.727 1.00 87.00 448 ASP A N 1
ATOM 3691 C CA . ASP A 1 448 ? 7.959 14.411 -19.443 1.00 87.00 448 ASP A CA 1
ATOM 3692 C C . ASP A 1 448 ? 8.119 13.447 -20.630 1.00 87.00 448 ASP A C 1
ATOM 3694 O O . ASP A 1 448 ? 9.226 12.999 -20.911 1.00 87.00 448 ASP A O 1
ATOM 3698 N N . SER A 1 449 ? 7.027 13.124 -21.330 1.00 86.88 449 SER A N 1
ATOM 3699 C CA . SER A 1 449 ? 7.012 12.249 -22.507 1.00 86.88 449 SER A CA 1
ATOM 3700 C C . SER A 1 449 ? 7.780 12.875 -23.675 1.00 86.88 449 SER A C 1
ATOM 3702 O O . SER A 1 449 ? 8.571 12.190 -24.318 1.00 86.88 449 SER A O 1
ATOM 3704 N N . ASP A 1 450 ? 7.609 14.180 -23.898 1.00 87.06 450 ASP A N 1
ATOM 3705 C CA . ASP A 1 450 ? 8.327 14.920 -24.943 1.00 87.06 450 ASP A CA 1
ATOM 3706 C C . ASP A 1 450 ? 9.825 14.971 -24.629 1.00 87.06 450 ASP A C 1
ATOM 3708 O O . ASP A 1 450 ? 10.654 14.631 -25.475 1.00 87.06 450 ASP A O 1
ATOM 3712 N N . LYS A 1 451 ? 10.178 15.271 -23.368 1.00 90.69 451 LYS A N 1
ATOM 3713 C CA . LYS A 1 451 ? 11.564 15.233 -22.872 1.00 90.69 451 LYS A CA 1
ATOM 3714 C C . LYS A 1 451 ? 12.209 13.863 -23.115 1.00 90.69 451 LYS A C 1
ATOM 3716 O O . LYS A 1 451 ? 13.377 13.804 -23.489 1.00 90.69 451 LYS A O 1
ATOM 3721 N N . ILE A 1 452 ? 11.467 12.764 -22.948 1.00 89.38 452 ILE A N 1
ATOM 3722 C CA . ILE A 1 452 ? 11.958 11.402 -23.216 1.00 89.38 452 ILE A CA 1
ATOM 3723 C C . ILE A 1 452 ? 12.288 11.199 -24.697 1.00 89.38 452 ILE A C 1
ATOM 3725 O O . ILE A 1 452 ? 13.377 10.712 -25.010 1.00 89.38 452 ILE A O 1
ATOM 3729 N N . VAL A 1 453 ? 11.360 11.543 -25.595 1.00 88.88 453 VAL A N 1
ATOM 3730 C CA . VAL A 1 453 ? 11.532 11.341 -27.043 1.00 88.88 453 VAL A CA 1
ATOM 3731 C C . VAL A 1 453 ? 12.668 12.212 -27.559 1.00 88.88 453 VAL A C 1
ATOM 3733 O O . VAL A 1 453 ? 13.596 11.690 -28.174 1.00 88.88 453 VAL A O 1
ATOM 3736 N N . ILE A 1 454 ? 12.650 13.506 -27.233 1.00 89.44 454 ILE A N 1
ATOM 3737 C CA . ILE A 1 454 ? 13.676 14.465 -27.651 1.00 89.44 454 ILE A CA 1
ATOM 3738 C C . ILE A 1 454 ? 15.047 14.022 -27.132 1.00 89.44 454 ILE A C 1
ATOM 3740 O O . ILE A 1 454 ? 15.964 13.832 -27.925 1.00 89.44 454 ILE A O 1
ATOM 3744 N N . ALA A 1 455 ? 15.197 13.756 -25.829 1.00 90.62 455 ALA A N 1
ATOM 3745 C CA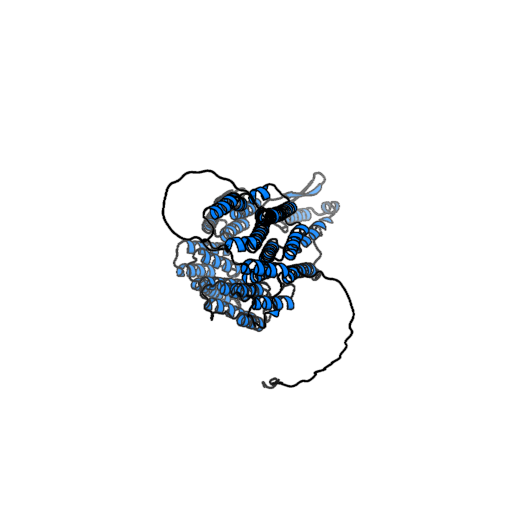 . ALA A 1 455 ? 16.490 13.354 -25.268 1.00 90.62 455 ALA A CA 1
ATOM 3746 C C . ALA A 1 455 ? 17.019 12.034 -25.851 1.00 90.62 455 ALA A C 1
ATOM 3748 O O . ALA A 1 455 ? 18.230 11.804 -25.876 1.00 90.62 455 ALA A O 1
ATOM 3749 N N . GLY A 1 456 ? 16.129 11.140 -26.277 1.00 87.25 456 GLY A N 1
ATOM 3750 C CA . GLY A 1 456 ? 16.506 9.897 -26.932 1.00 87.25 456 GLY A CA 1
ATOM 3751 C C . GLY A 1 456 ? 16.925 10.068 -28.386 1.00 87.25 456 GLY A C 1
ATOM 3752 O O . GLY A 1 456 ? 17.945 9.508 -28.784 1.00 87.25 456 GLY A O 1
ATOM 3753 N N . LEU A 1 457 ? 16.182 10.866 -29.158 1.00 84.31 457 LEU A N 1
ATOM 3754 C CA . LEU A 1 457 ? 16.545 11.227 -30.530 1.00 84.31 457 LEU A CA 1
ATOM 3755 C C . LEU A 1 457 ? 17.895 11.949 -30.554 1.00 84.31 457 LEU A C 1
ATOM 3757 O O . LEU A 1 457 ? 18.789 11.543 -31.290 1.00 84.31 457 LEU A O 1
ATOM 3761 N N . MET A 1 458 ? 18.087 12.930 -29.671 1.00 87.50 458 MET A N 1
ATOM 3762 C CA . MET A 1 458 ? 19.337 13.687 -29.545 1.00 87.50 458 MET A CA 1
ATOM 3763 C C . MET A 1 458 ? 20.525 12.774 -29.236 1.00 87.50 458 MET A C 1
ATOM 3765 O O . MET A 1 458 ? 21.553 12.849 -29.901 1.00 87.50 458 MET A O 1
ATOM 3769 N N . ARG A 1 459 ? 20.372 11.840 -28.285 1.00 87.75 459 ARG A N 1
ATOM 3770 C CA . ARG A 1 459 ? 21.417 10.850 -27.976 1.00 87.75 459 ARG A CA 1
ATOM 3771 C C . ARG A 1 459 ? 21.787 9.985 -29.175 1.00 87.75 459 ARG A C 1
ATOM 3773 O O . ARG A 1 459 ? 22.957 9.653 -29.332 1.00 87.75 459 ARG A O 1
ATOM 3780 N N . ARG A 1 460 ? 20.820 9.619 -30.019 1.00 83.19 460 ARG A N 1
ATOM 3781 C CA . ARG A 1 460 ? 21.100 8.829 -31.222 1.00 83.19 460 ARG A CA 1
ATOM 3782 C C . ARG A 1 460 ? 21.735 9.639 -32.332 1.00 83.19 460 ARG A C 1
ATOM 3784 O O . ARG A 1 460 ? 22.638 9.121 -32.972 1.00 83.19 460 ARG A O 1
ATOM 3791 N N . VAL A 1 461 ? 21.313 10.885 -32.530 1.00 83.94 461 VAL A N 1
ATOM 3792 C CA . VAL A 1 461 ? 21.976 11.801 -33.466 1.00 83.94 461 VAL A CA 1
ATOM 3793 C C . VAL A 1 461 ? 23.436 11.977 -33.058 1.00 83.94 461 VAL A C 1
ATOM 3795 O O . VAL A 1 461 ? 24.317 11.773 -33.883 1.00 83.94 461 VAL A O 1
ATOM 3798 N N . ILE A 1 462 ? 23.706 12.227 -31.773 1.00 87.25 462 ILE A N 1
ATOM 3799 C CA . ILE A 1 462 ? 25.073 12.310 -31.239 1.00 87.25 462 ILE A CA 1
ATOM 3800 C C . ILE A 1 462 ? 25.838 11.001 -31.481 1.00 87.25 462 ILE A C 1
ATOM 3802 O O . ILE A 1 462 ? 26.958 11.041 -31.980 1.00 87.25 462 ILE A O 1
ATOM 3806 N N . ALA A 1 463 ? 25.234 9.842 -31.194 1.00 85.56 463 ALA A N 1
ATOM 3807 C CA . ALA A 1 463 ? 25.873 8.546 -31.425 1.00 85.56 463 ALA A CA 1
ATOM 3808 C C . ALA A 1 463 ? 26.196 8.303 -32.913 1.00 85.56 463 ALA A C 1
ATOM 3810 O O . ALA A 1 463 ? 27.300 7.875 -33.240 1.00 85.56 463 ALA A O 1
ATOM 3811 N N . GLN A 1 464 ? 25.269 8.617 -33.822 1.00 85.25 464 GLN A N 1
ATOM 3812 C CA . GLN A 1 464 ? 25.468 8.481 -35.267 1.00 85.25 464 GLN A CA 1
ATOM 3813 C C . GLN A 1 464 ? 26.526 9.444 -35.802 1.00 85.25 464 GLN A C 1
ATOM 3815 O O . GLN A 1 464 ? 27.322 9.046 -36.647 1.00 85.25 464 GLN A O 1
ATOM 3820 N N . LEU A 1 465 ? 26.557 10.683 -35.302 1.00 83.62 465 LEU A N 1
ATOM 3821 C CA . LEU A 1 465 ? 27.609 11.641 -35.630 1.00 83.62 465 LEU A CA 1
ATOM 3822 C C . LEU A 1 465 ? 28.965 11.118 -35.143 1.00 83.62 465 LEU A C 1
ATOM 3824 O O . LEU A 1 465 ? 29.897 11.043 -35.932 1.00 83.62 465 LEU A O 1
ATOM 3828 N N . SER A 1 466 ? 29.059 10.650 -33.895 1.00 84.50 466 SER A N 1
ATOM 3829 C CA . SER A 1 466 ? 30.312 10.118 -33.334 1.00 84.50 466 SER A CA 1
ATOM 3830 C C . SER A 1 466 ? 30.826 8.852 -34.032 1.00 84.50 466 SER A C 1
ATOM 3832 O O . SER A 1 466 ? 32.028 8.628 -34.086 1.00 84.50 466 SER A O 1
ATOM 3834 N N . ALA A 1 467 ? 29.929 8.035 -34.590 1.00 86.00 467 ALA A N 1
ATOM 3835 C CA . ALA A 1 467 ? 30.284 6.845 -35.360 1.00 86.00 467 ALA A CA 1
ATOM 3836 C C . ALA A 1 467 ? 30.570 7.150 -36.840 1.00 86.00 467 ALA A C 1
ATOM 3838 O O . ALA A 1 467 ? 30.906 6.243 -37.599 1.00 86.00 467 ALA A O 1
ATOM 3839 N N . HIS A 1 468 ? 30.392 8.398 -37.283 1.00 89.44 468 HIS A N 1
ATOM 3840 C CA . HIS A 1 468 ? 30.610 8.756 -38.674 1.00 89.44 468 HIS A CA 1
ATOM 3841 C C . HIS A 1 468 ? 32.118 8.698 -38.994 1.00 89.44 468 HIS A C 1
ATOM 3843 O O . HIS A 1 468 ? 32.894 9.364 -38.303 1.00 89.44 468 HIS A O 1
ATOM 3849 N N . PRO A 1 469 ? 32.548 7.993 -40.062 1.00 87.19 469 PRO A N 1
ATOM 3850 C CA . PRO A 1 469 ? 33.967 7.795 -40.382 1.00 87.19 469 PRO A CA 1
ATOM 3851 C C . PRO A 1 469 ? 34.767 9.092 -40.501 1.00 87.19 469 PRO A C 1
ATOM 3853 O O . PRO A 1 469 ? 35.936 9.127 -40.159 1.00 87.19 469 PRO A O 1
ATOM 3856 N N . PHE A 1 470 ? 34.130 10.180 -40.941 1.00 83.44 470 PHE A N 1
ATOM 3857 C CA . PHE A 1 470 ? 34.756 11.506 -40.984 1.00 83.44 470 PHE A CA 1
ATOM 3858 C C . PHE A 1 470 ? 35.149 12.037 -39.596 1.00 83.44 470 PHE A C 1
ATOM 3860 O O . PHE A 1 470 ? 36.239 12.573 -39.441 1.00 83.44 470 PHE A O 1
ATOM 3867 N N . LEU A 1 471 ? 34.282 11.891 -38.586 1.00 79.12 471 LEU A N 1
ATOM 3868 C CA . LEU A 1 471 ? 34.599 12.340 -37.226 1.00 79.12 471 LEU A CA 1
ATOM 3869 C C . LEU A 1 471 ? 35.623 11.416 -36.561 1.00 79.12 471 LEU A C 1
ATOM 3871 O O . LEU A 1 471 ? 36.456 11.902 -35.806 1.00 79.12 471 LEU A O 1
ATOM 3875 N N . GLN A 1 472 ? 35.608 10.120 -36.887 1.00 80.75 472 GLN A N 1
ATOM 3876 C CA . GLN A 1 472 ? 36.667 9.192 -36.479 1.00 80.75 472 GLN A CA 1
ATOM 3877 C C . GLN A 1 472 ? 38.007 9.554 -37.132 1.00 80.75 472 GLN A C 1
ATOM 3879 O O . GLN A 1 472 ? 38.994 9.719 -36.432 1.00 80.75 472 GLN A O 1
ATOM 3884 N N . ALA A 1 473 ? 38.026 9.819 -38.441 1.00 77.94 473 ALA A N 1
ATOM 3885 C CA . ALA A 1 473 ? 39.225 10.251 -39.158 1.00 77.94 473 ALA A CA 1
ATOM 3886 C C . ALA A 1 473 ? 39.784 11.583 -38.630 1.00 77.94 473 ALA A C 1
ATOM 3888 O O . ALA A 1 473 ? 40.997 11.755 -38.584 1.00 77.94 473 ALA A O 1
ATOM 3889 N N . LEU A 1 474 ? 38.922 12.509 -38.191 1.00 71.56 474 LEU A N 1
ATOM 3890 C CA . LEU A 1 474 ? 39.355 13.735 -37.515 1.00 71.56 474 LEU A CA 1
ATOM 3891 C C . LEU A 1 474 ? 39.956 13.472 -36.125 1.00 71.56 474 LEU A C 1
ATOM 3893 O O . LEU A 1 474 ? 40.859 14.195 -35.719 1.00 71.56 474 LEU A O 1
ATOM 3897 N N . GLN A 1 475 ? 39.470 12.460 -35.401 1.00 74.00 475 GLN A N 1
ATOM 3898 C CA . GLN A 1 475 ? 40.022 12.049 -34.103 1.00 74.00 475 GLN A CA 1
ATOM 3899 C C . GLN A 1 475 ? 41.331 11.258 -34.237 1.00 74.00 475 GLN A C 1
ATOM 3901 O O . GLN A 1 475 ? 42.184 11.357 -33.358 1.00 74.00 475 GLN A O 1
ATOM 3906 N N . ASP A 1 476 ? 41.497 10.516 -35.332 1.00 75.81 476 ASP A N 1
ATOM 3907 C CA . ASP A 1 476 ? 42.676 9.691 -35.617 1.00 75.81 476 ASP A CA 1
ATOM 3908 C C . ASP A 1 476 ? 43.823 10.477 -36.282 1.00 75.81 476 ASP A C 1
ATOM 3910 O O . ASP A 1 476 ? 44.919 9.939 -36.463 1.00 75.81 476 ASP A O 1
ATOM 3914 N N . LEU A 1 477 ? 43.611 11.752 -36.639 1.00 76.31 477 LEU A N 1
ATOM 3915 C CA . LEU A 1 477 ? 44.680 12.619 -37.136 1.00 76.31 477 LEU A CA 1
ATOM 3916 C C . LEU A 1 477 ? 45.764 12.771 -36.052 1.00 76.31 477 LEU A C 1
ATOM 3918 O O . LEU A 1 477 ? 45.471 13.248 -34.951 1.00 76.31 477 LEU A O 1
ATOM 3922 N N . PRO A 1 478 ? 47.029 12.399 -36.332 1.00 66.81 478 PRO A N 1
ATOM 3923 C CA . PRO A 1 478 ? 48.100 12.528 -35.361 1.00 66.81 478 PRO A CA 1
ATOM 3924 C C . PRO A 1 478 ? 48.319 14.012 -35.060 1.00 66.81 478 PRO A C 1
ATOM 3926 O O . PRO A 1 478 ? 48.878 14.753 -35.869 1.00 66.81 478 PRO A O 1
ATOM 3929 N N . LEU A 1 479 ? 47.926 14.424 -33.853 1.00 54.97 479 LEU A N 1
ATOM 3930 C CA . LEU A 1 479 ? 48.072 15.781 -33.302 1.00 54.97 479 LEU A CA 1
ATOM 3931 C C . LEU A 1 479 ? 49.521 16.325 -33.321 1.00 54.97 479 LEU A C 1
ATOM 3933 O O . LEU A 1 479 ? 49.743 17.470 -32.949 1.00 54.97 479 LEU A O 1
ATOM 3937 N N . GLY A 1 480 ? 50.507 15.526 -33.747 1.00 53.16 480 GLY A N 1
ATOM 3938 C CA . GLY A 1 480 ? 51.917 15.899 -33.862 1.00 53.16 480 GLY A CA 1
ATOM 3939 C C . GLY A 1 480 ? 52.443 16.162 -35.280 1.00 53.16 480 GLY A C 1
ATOM 3940 O O . GLY A 1 480 ? 53.625 16.470 -35.398 1.00 53.16 480 GLY A O 1
ATOM 3941 N N . GLN A 1 481 ? 51.640 16.026 -36.347 1.00 49.25 481 GLN A N 1
ATOM 3942 C CA . GLN A 1 481 ? 52.102 16.287 -37.730 1.00 49.25 481 GLN A CA 1
ATOM 3943 C C . GLN A 1 481 ? 51.232 17.249 -38.546 1.00 49.25 481 GLN A C 1
ATOM 3945 O O . GLN A 1 481 ? 51.636 17.637 -39.641 1.00 49.25 481 GLN A O 1
ATOM 3950 N N . ALA A 1 482 ? 50.082 17.686 -38.031 1.00 46.81 482 ALA A N 1
ATOM 3951 C CA . ALA A 1 482 ? 49.394 18.821 -38.632 1.00 46.81 482 ALA A CA 1
ATOM 3952 C C . ALA A 1 482 ? 50.274 20.061 -38.430 1.00 46.81 482 ALA A C 1
ATOM 3954 O O . ALA A 1 482 ? 50.567 20.434 -37.291 1.00 46.81 482 ALA A O 1
ATOM 3955 N N . SER A 1 483 ? 50.734 20.676 -39.525 1.00 52.53 483 SER A N 1
ATOM 3956 C CA . SER A 1 483 ? 51.387 21.981 -39.451 1.00 52.53 483 SER A CA 1
ATOM 3957 C C . SER A 1 483 ? 50.468 22.922 -38.663 1.00 52.53 483 SER A C 1
ATOM 3959 O O . SER A 1 483 ? 49.243 22.811 -38.762 1.00 52.53 483 SER A O 1
ATOM 3961 N N . ALA A 1 484 ? 51.021 23.838 -37.864 1.00 50.03 484 ALA A N 1
ATOM 3962 C CA . ALA A 1 484 ? 50.212 24.784 -37.085 1.00 50.03 484 ALA A CA 1
ATOM 3963 C C . ALA A 1 484 ? 49.168 25.523 -37.955 1.00 50.03 484 ALA A C 1
ATOM 3965 O O . ALA A 1 484 ? 48.108 25.892 -37.470 1.00 50.03 484 ALA A O 1
ATOM 3966 N N . VAL A 1 485 ? 49.428 25.638 -39.263 1.00 51.75 485 VAL A N 1
ATOM 3967 C CA . VAL A 1 485 ? 48.534 26.228 -40.264 1.00 51.75 485 VAL A CA 1
ATOM 3968 C C . VAL A 1 485 ? 47.334 25.328 -40.599 1.00 51.75 485 VAL A C 1
ATOM 3970 O O . VAL A 1 485 ? 46.236 25.842 -40.792 1.00 51.75 485 VAL A O 1
ATOM 3973 N N . ASP A 1 486 ? 47.487 24.002 -40.623 1.00 51.91 486 ASP A N 1
ATOM 3974 C CA . ASP A 1 486 ? 46.377 23.068 -40.874 1.00 51.91 486 ASP A CA 1
ATOM 3975 C C . ASP A 1 486 ? 45.541 22.819 -39.619 1.00 51.91 486 ASP A C 1
ATOM 3977 O O . ASP A 1 486 ? 44.321 22.678 -39.713 1.00 51.91 486 ASP A O 1
ATOM 3981 N N . ALA A 1 487 ? 46.176 22.841 -38.443 1.00 46.88 487 ALA A N 1
ATOM 3982 C CA . ALA A 1 487 ? 45.481 22.819 -37.163 1.00 46.88 487 ALA A CA 1
ATOM 3983 C C . ALA A 1 487 ? 44.675 24.109 -36.950 1.00 46.88 487 ALA A C 1
ATOM 3985 O O . ALA A 1 487 ? 43.503 24.001 -36.625 1.00 46.88 487 ALA A O 1
ATOM 3986 N N . ASP A 1 488 ? 45.220 25.299 -37.234 1.00 46.16 488 ASP A N 1
ATOM 3987 C CA . ASP A 1 488 ? 44.476 26.572 -37.165 1.00 46.16 488 ASP A CA 1
ATOM 3988 C C . ASP A 1 488 ? 43.431 26.717 -38.280 1.00 46.16 488 ASP A C 1
ATOM 3990 O O . ASP A 1 488 ? 42.420 27.398 -38.112 1.00 46.16 488 ASP A O 1
ATOM 3994 N N . ARG A 1 489 ? 43.601 26.057 -39.431 1.00 52.28 489 ARG A N 1
ATOM 3995 C CA . ARG A 1 489 ? 42.570 26.026 -40.479 1.00 52.28 489 ARG A CA 1
ATOM 3996 C C . ARG A 1 489 ? 41.436 25.062 -40.133 1.00 52.28 489 ARG A C 1
ATOM 3998 O O . ARG A 1 489 ? 40.280 25.410 -40.344 1.00 52.28 489 ARG A O 1
ATOM 4005 N N . LEU A 1 490 ? 41.739 23.900 -39.551 1.00 44.59 490 LEU A N 1
ATOM 4006 C CA . LEU A 1 490 ? 40.738 22.969 -39.021 1.00 44.59 490 LEU A CA 1
ATOM 4007 C C . LEU A 1 490 ? 40.073 23.505 -37.749 1.00 44.59 490 LEU A C 1
ATOM 4009 O O . LEU A 1 490 ? 38.872 23.323 -37.598 1.00 44.59 490 LEU A O 1
ATOM 4013 N N . LEU A 1 491 ? 40.805 24.208 -36.882 1.00 43.22 491 LEU A N 1
ATOM 4014 C CA . LEU A 1 491 ? 40.285 24.884 -35.692 1.00 43.22 491 LEU A CA 1
ATOM 4015 C C . LEU A 1 491 ? 39.530 26.165 -36.049 1.00 43.22 491 LEU A C 1
ATOM 4017 O O . LEU A 1 491 ? 38.523 26.414 -35.418 1.00 43.22 491 LEU A O 1
ATOM 4021 N N . SER A 1 492 ? 39.894 26.920 -37.093 1.00 48.78 492 SER A N 1
ATOM 4022 C CA . SER A 1 492 ? 39.075 28.052 -37.572 1.00 48.78 492 SER A CA 1
ATOM 4023 C C . SER A 1 492 ? 37.857 27.609 -38.391 1.00 48.78 492 SER A C 1
ATOM 4025 O O . SER A 1 492 ? 36.853 28.314 -38.438 1.00 48.78 492 SER A O 1
ATOM 4027 N N . GLU A 1 493 ? 37.892 26.431 -39.020 1.00 47.41 493 GLU A N 1
ATOM 4028 C CA . GLU A 1 493 ? 36.705 25.772 -39.583 1.00 47.41 493 GLU A CA 1
ATOM 4029 C C . GLU A 1 493 ? 35.838 25.129 -38.484 1.00 47.41 493 GLU A C 1
ATOM 4031 O O . GLU A 1 493 ? 34.611 25.138 -38.599 1.00 47.41 493 GLU A O 1
ATOM 4036 N N . ALA A 1 494 ? 36.442 24.638 -37.396 1.00 39.06 494 ALA A N 1
ATOM 4037 C CA . ALA A 1 494 ? 35.742 24.175 -36.199 1.00 39.06 494 ALA A CA 1
ATOM 4038 C C . ALA A 1 494 ? 35.205 25.340 -35.350 1.00 39.06 494 ALA A C 1
ATOM 4040 O O . ALA A 1 494 ? 34.122 25.211 -34.813 1.00 39.06 494 ALA A O 1
ATOM 4041 N N . ASP A 1 495 ? 35.848 26.508 -35.327 1.00 38.94 495 ASP A N 1
ATOM 4042 C CA . ASP A 1 495 ? 35.346 27.741 -34.698 1.00 38.94 495 ASP A CA 1
ATOM 4043 C C . ASP A 1 495 ? 34.208 28.370 -35.522 1.00 38.94 495 ASP A C 1
ATOM 4045 O O . ASP A 1 495 ? 33.377 29.107 -34.991 1.00 38.94 495 ASP A O 1
ATOM 4049 N N . LYS A 1 496 ? 34.100 28.045 -36.823 1.00 43.19 496 LYS A N 1
ATOM 4050 C CA . LYS A 1 496 ? 32.873 28.294 -37.611 1.00 43.19 496 LYS A CA 1
ATOM 4051 C C . LYS A 1 496 ? 31.748 27.324 -37.240 1.00 43.19 496 LYS A C 1
ATOM 4053 O O . LYS A 1 496 ? 30.578 27.671 -37.405 1.00 43.19 496 LYS A O 1
ATOM 4058 N N . PHE A 1 497 ? 32.076 26.142 -36.716 1.00 40.22 497 PHE A N 1
ATOM 4059 C CA . PHE A 1 497 ? 31.176 25.336 -35.888 1.00 40.22 497 PHE A CA 1
ATOM 4060 C C . PHE A 1 497 ? 31.228 25.860 -34.453 1.00 40.22 497 PHE A C 1
ATOM 4062 O O . PHE A 1 497 ? 31.617 25.151 -33.534 1.00 40.22 497 PHE A O 1
ATOM 4069 N N . ASP A 1 498 ? 30.828 27.124 -34.300 1.00 37.47 498 ASP A N 1
ATOM 4070 C CA . ASP A 1 498 ? 30.722 27.843 -33.036 1.00 37.47 498 ASP A CA 1
ATOM 4071 C C . ASP A 1 498 ? 30.370 26.874 -31.898 1.00 37.47 498 ASP A C 1
ATOM 4073 O O . ASP A 1 498 ? 29.413 26.096 -32.014 1.00 37.47 498 ASP A O 1
ATOM 4077 N N . ASP A 1 499 ? 31.097 26.942 -30.781 1.00 38.41 499 ASP A N 1
ATOM 4078 C CA . ASP A 1 499 ? 30.691 26.290 -29.539 1.00 38.41 499 ASP A CA 1
ATOM 4079 C C . ASP A 1 499 ? 29.225 26.648 -29.234 1.00 38.41 499 ASP A C 1
ATOM 4081 O O . ASP A 1 499 ? 28.523 25.862 -28.613 1.00 38.41 499 ASP A O 1
ATOM 4085 N N . SER A 1 500 ? 28.680 27.754 -29.766 1.00 41.56 500 SER A N 1
ATOM 4086 C CA . SER A 1 500 ? 27.250 28.068 -29.773 1.00 41.56 500 SER A CA 1
ATOM 4087 C C . SER A 1 500 ? 26.335 27.199 -30.644 1.00 41.56 500 SER A C 1
ATOM 4089 O O . SER A 1 500 ? 25.144 27.264 -30.402 1.00 41.56 500 SER A O 1
ATOM 4091 N N . TRP A 1 501 ? 26.748 26.346 -31.582 1.00 38.31 501 TRP A N 1
ATOM 4092 C CA . TRP A 1 501 ? 25.805 25.431 -32.250 1.00 38.31 501 TRP A CA 1
ATOM 4093 C C . TRP A 1 501 ? 25.482 24.247 -31.346 1.00 38.31 501 TRP A C 1
ATOM 4095 O O . TRP A 1 501 ? 24.323 24.041 -31.007 1.00 38.31 501 TRP A O 1
ATOM 4105 N N . VAL A 1 502 ? 26.500 23.548 -30.837 1.00 38.66 502 VAL A N 1
ATOM 4106 C CA . VAL A 1 502 ? 26.318 22.499 -29.824 1.00 38.66 502 VAL A CA 1
ATOM 4107 C C . VAL A 1 502 ? 25.818 23.114 -28.517 1.00 38.66 502 VAL A C 1
ATOM 4109 O O . VAL A 1 502 ? 24.891 22.581 -27.926 1.00 38.66 502 VAL A O 1
ATOM 4112 N N . THR A 1 503 ? 26.296 24.294 -28.114 1.00 37.97 503 THR A N 1
ATOM 4113 C CA . THR A 1 503 ? 25.833 24.984 -26.901 1.00 37.97 503 THR A CA 1
ATOM 4114 C C . THR A 1 503 ? 24.507 25.732 -27.084 1.00 37.97 503 THR A C 1
ATOM 4116 O O . THR A 1 503 ? 23.847 25.910 -26.082 1.00 37.97 503 THR A O 1
ATOM 4119 N N . ARG A 1 504 ? 24.007 26.115 -28.273 1.00 39.34 504 ARG A N 1
ATOM 4120 C CA . ARG A 1 504 ? 22.600 26.581 -28.474 1.00 39.34 504 ARG A CA 1
ATOM 4121 C C . ARG A 1 504 ? 21.643 25.412 -28.662 1.00 39.34 504 ARG A C 1
ATOM 4123 O O . ARG A 1 504 ? 20.501 25.502 -28.236 1.00 39.34 504 ARG A O 1
ATOM 4130 N N . PHE A 1 505 ? 22.100 24.313 -29.254 1.00 38.62 505 PHE A N 1
ATOM 4131 C CA . PHE A 1 505 ? 21.330 23.075 -29.372 1.00 38.62 505 PHE A CA 1
ATOM 4132 C C . PHE A 1 505 ? 21.230 22.347 -28.015 1.00 38.62 505 PHE A C 1
ATOM 4134 O O . PHE A 1 505 ? 20.208 21.729 -27.722 1.00 38.62 505 PHE A O 1
ATOM 4141 N N . LEU A 1 506 ? 22.248 22.484 -27.149 1.00 38.06 506 LEU A N 1
ATOM 4142 C CA . LEU A 1 506 ? 22.256 22.040 -25.746 1.00 38.06 506 LEU A CA 1
ATOM 4143 C C . LEU A 1 506 ? 21.724 23.102 -24.755 1.00 38.06 506 LEU A C 1
ATOM 4145 O O . LEU A 1 506 ? 21.160 22.705 -23.741 1.00 38.06 506 LEU A O 1
ATOM 4149 N N . LYS A 1 507 ? 21.820 24.417 -25.037 1.00 35.75 507 LYS A N 1
ATOM 4150 C CA . LYS A 1 507 ? 21.095 25.514 -24.338 1.00 35.75 507 LYS A CA 1
ATOM 4151 C C . LYS A 1 507 ? 19.754 25.826 -25.010 1.00 35.75 507 LYS A C 1
ATOM 4153 O O . LYS A 1 507 ? 19.347 26.984 -25.111 1.00 35.75 507 LYS A O 1
ATOM 4158 N N . LEU A 1 508 ? 19.021 24.799 -25.432 1.00 39.31 508 LEU A N 1
ATOM 4159 C CA . LEU A 1 508 ? 17.572 24.935 -25.495 1.00 39.31 508 LEU A CA 1
ATOM 4160 C C . LEU A 1 508 ? 17.049 24.929 -24.053 1.00 39.31 508 LEU A C 1
ATOM 4162 O O . LEU A 1 508 ? 16.482 23.944 -23.585 1.00 39.31 508 LEU A O 1
ATOM 4166 N N . ASP A 1 509 ? 17.173 26.076 -23.382 1.00 35.06 509 ASP A N 1
ATOM 4167 C CA . ASP A 1 509 ? 16.342 26.424 -22.219 1.00 35.06 509 ASP A CA 1
ATOM 4168 C C . ASP A 1 509 ? 14.842 26.498 -22.601 1.00 35.06 509 ASP A C 1
ATOM 4170 O O . ASP A 1 509 ? 13.977 26.727 -21.762 1.00 35.06 509 ASP A O 1
ATOM 4174 N N . SER A 1 510 ? 14.496 26.238 -23.866 1.00 46.19 510 SER A N 1
ATOM 4175 C CA . SER A 1 510 ? 13.173 26.432 -24.443 1.00 46.19 510 SER A CA 1
ATOM 4176 C C . SER A 1 510 ? 12.524 25.166 -25.018 1.00 46.19 510 SER A C 1
ATOM 4178 O O . SER A 1 510 ? 11.581 25.266 -25.801 1.00 46.19 510 SER A O 1
ATOM 4180 N N . VAL A 1 511 ? 12.892 23.956 -24.569 1.00 44.72 511 VAL A N 1
ATOM 4181 C CA . VAL A 1 511 ? 11.946 22.820 -24.706 1.00 44.72 511 VAL A CA 1
ATOM 4182 C C . VAL A 1 511 ? 10.639 23.148 -23.960 1.00 44.72 511 VAL A C 1
ATOM 4184 O O . VAL A 1 511 ? 9.562 22.749 -24.389 1.00 44.72 511 VAL A O 1
ATOM 4187 N N . GLU A 1 512 ? 10.705 23.953 -22.892 1.00 41.88 512 GLU A N 1
ATOM 4188 C CA . GLU A 1 512 ? 9.526 24.478 -22.190 1.00 41.88 512 GLU A CA 1
ATOM 4189 C C . GLU A 1 512 ? 8.803 25.603 -22.955 1.00 41.88 512 GLU A C 1
ATOM 4191 O O . GLU A 1 512 ? 7.594 25.747 -22.791 1.00 41.88 512 GLU A O 1
ATOM 4196 N N . GLU A 1 513 ? 9.483 26.329 -23.850 1.00 42.75 513 GLU A N 1
ATOM 4197 C CA . GLU A 1 513 ? 8.893 27.376 -24.702 1.00 42.75 513 GLU A CA 1
ATOM 4198 C C . GLU A 1 513 ? 8.259 26.790 -25.976 1.00 42.75 513 GLU A C 1
ATOM 4200 O O . GLU A 1 513 ? 7.137 27.130 -26.328 1.00 42.75 513 GLU A O 1
ATOM 4205 N N . ALA A 1 514 ? 8.900 25.817 -26.629 1.00 42.66 514 ALA A N 1
ATOM 4206 C CA . ALA A 1 514 ? 8.321 25.112 -27.777 1.00 42.66 514 ALA A CA 1
ATOM 4207 C C . ALA A 1 514 ? 7.079 24.282 -27.386 1.00 42.66 514 ALA A C 1
ATOM 4209 O O . ALA A 1 514 ? 6.121 24.182 -28.155 1.00 42.66 514 ALA A O 1
ATOM 4210 N N . VAL A 1 515 ? 7.067 23.723 -26.167 1.00 46.25 515 VAL A N 1
ATOM 4211 C CA . VAL A 1 515 ? 5.905 23.018 -25.598 1.00 46.25 515 VAL A CA 1
ATOM 4212 C C . VAL A 1 515 ? 4.839 23.996 -25.076 1.00 46.25 515 VAL A C 1
ATOM 4214 O O . VAL A 1 515 ? 3.649 23.683 -25.162 1.00 46.25 515 VAL A O 1
ATOM 4217 N N . SER A 1 516 ? 5.205 25.187 -24.578 1.00 44.12 516 SER A N 1
ATOM 4218 C CA . SER A 1 516 ? 4.228 26.219 -24.180 1.00 44.12 516 SER A CA 1
ATOM 4219 C C . SER A 1 516 ? 3.570 26.920 -25.375 1.00 44.12 516 SER A C 1
ATOM 4221 O O . SER A 1 516 ? 2.422 27.350 -25.261 1.00 44.12 516 SER A O 1
ATOM 4223 N N . LEU A 1 517 ? 4.235 26.939 -26.535 1.00 40.44 517 LEU A N 1
ATOM 4224 C CA . LEU A 1 517 ? 3.719 27.462 -27.806 1.00 40.44 517 LEU A CA 1
ATOM 4225 C C . LEU A 1 517 ? 2.791 26.491 -28.562 1.00 40.44 517 LEU A C 1
ATOM 4227 O O . LEU A 1 517 ? 2.227 26.859 -29.589 1.00 40.44 517 LEU A O 1
ATOM 4231 N N . GLY A 1 518 ? 2.576 25.270 -28.056 1.00 38.38 518 GLY A N 1
ATOM 4232 C CA . GLY A 1 518 ? 1.596 24.335 -28.623 1.00 38.38 518 GLY A CA 1
ATOM 4233 C C . GLY A 1 518 ? 2.006 23.697 -29.953 1.00 38.38 518 GLY A C 1
ATOM 4234 O O . GLY A 1 518 ? 1.133 23.268 -30.707 1.00 38.38 518 GLY A O 1
ATOM 4235 N N . CYS A 1 519 ? 3.308 23.624 -30.244 1.00 44.59 519 CYS A N 1
ATOM 4236 C CA . CYS A 1 519 ? 3.810 23.001 -31.465 1.00 44.59 519 CYS A CA 1
ATOM 4237 C C . CYS A 1 519 ? 3.407 21.520 -31.556 1.00 44.59 519 CYS A C 1
ATOM 4239 O O . CYS A 1 519 ? 3.546 20.755 -30.599 1.00 44.59 519 CYS A O 1
ATOM 4241 N N . ASP A 1 520 ? 2.918 21.121 -32.731 1.00 51.03 520 ASP A N 1
ATOM 4242 C CA . ASP A 1 520 ? 2.545 19.742 -33.039 1.00 51.03 520 ASP A CA 1
ATOM 4243 C C . ASP A 1 520 ? 3.793 18.832 -32.988 1.00 51.03 520 ASP A C 1
ATOM 4245 O O . ASP A 1 520 ? 4.768 19.095 -33.703 1.00 51.03 520 ASP A O 1
ATOM 4249 N N . PRO A 1 521 ? 3.796 17.753 -32.179 1.00 46.56 521 PRO A N 1
ATOM 4250 C CA . PRO A 1 521 ? 4.900 16.799 -32.120 1.00 46.56 521 PRO A CA 1
ATOM 4251 C C . PRO A 1 521 ? 5.286 16.227 -33.489 1.00 46.56 521 PRO A C 1
ATOM 4253 O O . PRO A 1 521 ? 6.464 15.964 -33.724 1.00 46.56 521 PRO A O 1
ATOM 4256 N N . GLU A 1 522 ? 4.331 16.067 -34.416 1.00 47.66 522 GLU A N 1
ATOM 4257 C CA . GLU A 1 522 ? 4.638 15.614 -35.778 1.00 47.66 522 GLU A CA 1
ATOM 4258 C C . GLU A 1 522 ? 5.444 16.659 -36.563 1.00 47.66 522 GLU A C 1
ATOM 4260 O O . GLU A 1 522 ? 6.339 16.292 -37.323 1.00 47.66 522 GLU A O 1
ATOM 4265 N N . GLN A 1 523 ? 5.181 17.953 -36.364 1.00 51.78 523 GLN A N 1
ATOM 4266 C CA . GLN A 1 523 ? 5.949 19.030 -36.994 1.00 51.78 523 GLN A CA 1
ATOM 4267 C C . GLN A 1 523 ? 7.345 19.149 -36.393 1.00 51.78 523 GLN A C 1
ATOM 4269 O O . GLN A 1 523 ? 8.303 19.332 -37.138 1.00 51.78 523 GLN A O 1
ATOM 4274 N N . LEU A 1 524 ? 7.482 18.980 -35.076 1.00 48.22 524 LEU A N 1
ATOM 4275 C CA . LEU A 1 524 ? 8.787 18.993 -34.417 1.00 48.22 524 LEU A CA 1
ATOM 4276 C C . LEU A 1 524 ? 9.651 17.809 -34.870 1.00 48.22 524 LEU A C 1
ATOM 4278 O O . LEU A 1 524 ? 10.818 17.999 -35.198 1.00 48.22 524 LEU A O 1
ATOM 4282 N N . VAL A 1 525 ? 9.078 16.602 -34.954 1.00 48.22 525 VAL A N 1
ATOM 4283 C CA . VAL A 1 525 ? 9.786 15.423 -35.477 1.00 48.22 525 VAL A CA 1
ATOM 4284 C C . VAL A 1 525 ? 10.162 15.633 -36.941 1.00 48.22 525 VAL A C 1
ATOM 4286 O O . VAL A 1 525 ? 11.325 15.450 -37.276 1.00 48.22 525 VAL A O 1
ATOM 4289 N N . ARG A 1 526 ? 9.238 16.094 -37.799 1.00 53.66 526 ARG A N 1
ATOM 4290 C CA . ARG A 1 526 ? 9.556 16.408 -39.204 1.00 53.66 526 ARG A CA 1
ATOM 4291 C C . ARG A 1 526 ? 10.647 17.464 -39.321 1.00 53.66 526 ARG A C 1
ATOM 4293 O O . ARG A 1 526 ? 11.531 17.299 -40.147 1.00 53.66 526 ARG A O 1
ATOM 4300 N N . HIS A 1 527 ? 10.622 18.503 -38.490 1.00 50.50 527 HIS A N 1
ATOM 4301 C CA . HIS A 1 527 ? 11.636 19.551 -38.498 1.00 50.50 527 HIS A CA 1
ATOM 4302 C C . HIS A 1 527 ? 13.001 19.012 -38.060 1.00 50.50 527 HIS A C 1
ATOM 4304 O O . HIS A 1 527 ? 13.989 19.250 -38.741 1.00 50.50 527 HIS A O 1
ATOM 4310 N N . ILE A 1 528 ? 13.066 18.212 -36.992 1.00 46.81 528 ILE A N 1
ATOM 4311 C CA . ILE A 1 528 ? 14.311 17.568 -36.545 1.00 46.81 528 ILE A CA 1
ATOM 4312 C C . ILE A 1 528 ? 14.844 16.604 -37.615 1.00 46.81 528 ILE A C 1
ATOM 4314 O O . ILE A 1 528 ? 16.041 16.605 -37.895 1.00 46.81 528 ILE A O 1
ATOM 4318 N N . THR A 1 529 ? 13.976 15.808 -38.247 1.00 49.97 529 THR A N 1
ATOM 4319 C CA . THR A 1 529 ? 14.359 14.901 -39.339 1.00 49.97 529 THR A CA 1
ATOM 4320 C C . THR A 1 529 ? 14.846 15.678 -40.559 1.00 49.97 529 THR A C 1
ATOM 4322 O O . THR A 1 529 ? 15.898 15.352 -41.093 1.00 49.97 529 THR A O 1
ATOM 4325 N N . GLN A 1 530 ? 14.151 16.746 -40.952 1.00 54.31 530 GLN A N 1
ATOM 4326 C CA . GLN A 1 530 ? 14.517 17.597 -42.084 1.00 54.31 530 GLN A CA 1
ATOM 4327 C C . GLN A 1 530 ? 15.830 18.347 -41.831 1.00 54.31 530 GLN A C 1
ATOM 4329 O O . GLN A 1 530 ? 16.663 18.432 -42.726 1.00 54.31 530 GLN A O 1
ATOM 4334 N N . VAL A 1 531 ? 16.057 18.842 -40.612 1.00 49.53 531 VAL A N 1
ATOM 4335 C CA . VAL A 1 531 ? 17.326 19.467 -40.208 1.00 49.53 531 VAL A CA 1
ATOM 4336 C C . VAL A 1 531 ? 18.455 18.434 -40.189 1.00 49.53 531 VAL A C 1
ATOM 4338 O O . VAL A 1 531 ? 19.552 18.730 -40.652 1.00 49.53 531 VAL A O 1
ATOM 4341 N N . GLY A 1 532 ? 18.198 17.208 -39.725 1.00 50.47 532 GLY A N 1
ATOM 4342 C CA . GLY A 1 532 ? 19.168 16.111 -39.779 1.00 50.47 532 GLY A CA 1
ATOM 4343 C C . GLY A 1 532 ? 19.509 15.673 -41.210 1.00 50.47 532 GLY A C 1
ATOM 4344 O O . GLY A 1 532 ? 20.675 15.427 -41.519 1.00 50.47 532 GLY A O 1
ATOM 4345 N N . GLU A 1 533 ? 18.516 15.609 -42.098 1.00 49.97 533 GLU A N 1
ATOM 4346 C CA . GLU A 1 533 ? 18.696 15.297 -43.520 1.00 49.97 533 GLU A CA 1
ATOM 4347 C C . GLU A 1 533 ? 19.415 16.419 -44.271 1.00 49.97 533 GLU A C 1
ATOM 4349 O O . GLU A 1 533 ? 20.318 16.138 -45.057 1.00 49.97 533 GLU A O 1
ATOM 4354 N N . GLU A 1 534 ? 19.078 17.680 -43.995 1.00 48.31 534 GLU A N 1
ATOM 4355 C CA . GLU A 1 534 ? 19.746 18.837 -44.588 1.00 48.31 534 GLU A CA 1
ATOM 4356 C C . GLU A 1 534 ? 21.188 18.957 -44.085 1.00 48.31 534 GLU A C 1
ATOM 4358 O O . GLU A 1 534 ? 22.093 19.164 -44.886 1.00 48.31 534 GLU A O 1
ATOM 4363 N N . ALA A 1 535 ? 21.447 18.703 -42.798 1.00 47.38 535 ALA A N 1
ATOM 4364 C CA . ALA A 1 535 ? 22.806 18.612 -42.268 1.00 47.38 535 ALA A CA 1
ATOM 4365 C C . ALA A 1 535 ? 23.609 17.494 -42.959 1.00 47.38 535 ALA A C 1
ATOM 4367 O O . ALA A 1 535 ? 24.744 17.722 -43.379 1.00 47.38 535 ALA A O 1
ATOM 4368 N N . ARG A 1 536 ? 23.009 16.313 -43.175 1.00 45.53 536 ARG A N 1
ATOM 4369 C CA . ARG A 1 536 ? 23.612 15.226 -43.972 1.00 45.53 536 ARG A CA 1
ATOM 4370 C C . ARG A 1 536 ? 23.904 15.649 -45.410 1.00 45.53 536 ARG A C 1
ATOM 4372 O O . ARG A 1 536 ? 24.959 15.312 -45.944 1.00 45.53 536 ARG A O 1
ATOM 4379 N N . ARG A 1 537 ? 22.972 16.361 -46.047 1.00 49.50 537 ARG A N 1
ATOM 4380 C CA . ARG A 1 537 ? 23.066 16.793 -47.445 1.00 49.50 537 ARG A CA 1
ATOM 4381 C C . ARG A 1 537 ? 24.150 17.861 -47.618 1.00 49.50 537 ARG A C 1
ATOM 4383 O O . ARG A 1 537 ? 24.991 17.720 -48.501 1.00 49.50 537 ARG A O 1
ATOM 4390 N N . GLN A 1 538 ? 24.197 18.855 -46.734 1.00 50.38 538 GLN A N 1
ATOM 4391 C CA . GLN A 1 538 ? 25.240 19.886 -46.693 1.00 50.38 538 GLN A CA 1
ATOM 4392 C C . GLN A 1 538 ? 26.620 19.285 -46.408 1.00 50.38 538 GLN A C 1
ATOM 4394 O O . GLN A 1 538 ? 27.603 19.663 -47.047 1.00 50.38 538 GLN A O 1
ATOM 4399 N N . MET A 1 539 ? 26.693 18.295 -45.513 1.00 45.50 539 MET A N 1
ATOM 4400 C CA . MET A 1 539 ? 27.929 17.569 -45.232 1.00 45.50 539 MET A CA 1
ATOM 4401 C C . MET A 1 539 ? 28.401 16.774 -46.459 1.00 45.50 539 MET A C 1
ATOM 4403 O O . MET A 1 539 ? 29.547 16.939 -46.856 1.00 45.50 539 MET A O 1
ATOM 4407 N N . MET A 1 540 ? 27.529 16.019 -47.146 1.00 44.88 540 MET A N 1
ATOM 4408 C CA . MET A 1 540 ? 27.885 15.307 -48.390 1.00 44.88 540 MET A CA 1
ATOM 4409 C C . MET A 1 540 ? 28.323 16.236 -49.528 1.00 44.88 540 MET A C 1
ATOM 4411 O O . MET A 1 540 ? 29.272 15.918 -50.248 1.00 44.88 540 MET A O 1
ATOM 4415 N N . ILE A 1 541 ? 27.636 17.369 -49.713 1.00 49.50 541 ILE A N 1
ATOM 4416 C CA . ILE A 1 541 ? 27.999 18.374 -50.722 1.00 49.50 541 ILE A CA 1
ATOM 4417 C C . ILE A 1 541 ? 29.409 18.898 -50.432 1.00 49.50 541 ILE A C 1
ATOM 4419 O O . ILE A 1 541 ? 30.231 18.967 -51.345 1.00 49.50 541 ILE A O 1
ATOM 4423 N N . ARG A 1 542 ? 29.726 19.165 -49.158 1.00 45.50 542 ARG A N 1
ATOM 4424 C CA . ARG A 1 542 ? 31.044 19.661 -48.747 1.00 45.50 542 ARG A CA 1
ATOM 4425 C C . ARG A 1 542 ? 32.145 18.608 -48.776 1.00 45.50 542 ARG A C 1
ATOM 4427 O O . ARG A 1 542 ? 33.254 18.939 -49.172 1.00 45.50 542 ARG A O 1
ATOM 4434 N N . THR A 1 543 ? 31.864 17.346 -48.450 1.00 45.91 543 THR A N 1
ATOM 4435 C CA . THR A 1 543 ? 32.827 16.243 -48.613 1.00 45.91 543 THR A CA 1
ATOM 4436 C C . THR A 1 543 ? 33.182 16.047 -50.089 1.00 45.91 543 THR A C 1
ATOM 4438 O O . THR A 1 543 ? 34.351 15.863 -50.421 1.00 45.91 543 THR A O 1
ATOM 4441 N N . ARG A 1 544 ? 32.205 16.186 -50.999 1.00 42.09 544 ARG A N 1
ATOM 4442 C CA . ARG A 1 544 ? 32.463 16.182 -52.447 1.00 42.09 544 ARG A CA 1
ATOM 4443 C C . ARG A 1 544 ? 33.294 17.381 -52.896 1.00 42.09 544 ARG A C 1
ATOM 4445 O O . ARG A 1 544 ? 34.232 17.182 -53.654 1.00 42.09 544 ARG A O 1
ATOM 4452 N N . THR A 1 545 ? 33.019 18.597 -52.426 1.00 46.06 545 THR A N 1
ATOM 4453 C CA . THR A 1 545 ? 33.793 19.781 -52.848 1.00 46.06 545 THR A CA 1
ATOM 4454 C C . THR A 1 545 ? 35.164 19.889 -52.178 1.00 46.06 545 THR A C 1
ATOM 4456 O O . THR A 1 545 ? 36.096 20.360 -52.814 1.00 46.06 545 THR A O 1
ATOM 4459 N N . SER A 1 546 ? 35.322 19.434 -50.931 1.00 47.03 546 SER A N 1
ATOM 4460 C CA . SER A 1 546 ? 36.568 19.553 -50.159 1.00 47.03 546 SER A CA 1
ATOM 4461 C C . SER A 1 546 ? 37.573 18.437 -50.437 1.00 47.03 546 SER A C 1
ATOM 4463 O O . SER A 1 546 ? 38.758 18.661 -50.235 1.00 47.03 546 SER A O 1
ATOM 4465 N N . ILE A 1 547 ? 37.132 17.254 -50.882 1.00 43.91 547 ILE A N 1
ATOM 4466 C CA . ILE A 1 547 ? 38.037 16.150 -51.248 1.00 43.91 547 ILE A CA 1
ATOM 4467 C C . ILE A 1 547 ? 38.316 16.155 -52.759 1.00 43.91 547 ILE A C 1
ATOM 4469 O O . ILE A 1 547 ? 39.447 15.911 -53.168 1.00 43.91 547 ILE A O 1
ATOM 4473 N N . ALA A 1 548 ? 37.332 16.497 -53.605 1.00 38.12 548 ALA A N 1
ATOM 4474 C CA . ALA A 1 548 ? 37.535 16.479 -55.056 1.00 38.12 548 ALA A CA 1
ATOM 4475 C C . ALA A 1 548 ? 38.365 17.664 -55.578 1.00 38.12 548 ALA A C 1
ATOM 4477 O O . ALA A 1 548 ? 39.124 17.475 -56.522 1.00 38.12 548 ALA A O 1
ATOM 4478 N N . MET A 1 549 ? 38.266 18.863 -54.982 1.00 40.03 549 MET A N 1
ATOM 4479 C CA . MET A 1 549 ? 39.009 20.041 -55.467 1.00 40.03 549 MET A CA 1
ATOM 4480 C C . MET A 1 549 ? 40.523 19.972 -55.223 1.00 40.03 549 MET A C 1
ATOM 4482 O O . MET A 1 549 ? 41.259 20.261 -56.162 1.00 40.03 549 MET A O 1
ATOM 4486 N N . PRO A 1 550 ? 41.031 19.551 -54.048 1.00 42.44 550 PRO A N 1
ATOM 4487 C CA . PRO A 1 550 ? 42.475 19.408 -53.849 1.00 42.44 550 PRO A CA 1
ATOM 4488 C C . PRO A 1 550 ? 43.092 18.312 -54.728 1.00 42.44 550 PRO A C 1
ATOM 4490 O O . PRO A 1 550 ? 44.204 18.479 -55.214 1.00 42.44 550 PRO A O 1
ATOM 4493 N N . LEU A 1 551 ? 42.352 17.230 -55.008 1.00 38.59 551 LEU A N 1
ATOM 4494 C CA . LEU A 1 551 ? 42.795 16.168 -55.922 1.00 38.59 551 LEU A CA 1
ATOM 4495 C C . LEU A 1 551 ? 42.806 16.621 -57.394 1.00 38.59 551 LEU A C 1
ATOM 4497 O O . LEU A 1 551 ? 43.687 16.215 -58.150 1.00 38.59 551 LEU A O 1
ATOM 4501 N N . LEU A 1 552 ? 41.875 17.494 -57.799 1.00 37.94 552 LEU A N 1
ATOM 4502 C CA . LEU A 1 552 ? 41.857 18.114 -59.131 1.00 37.94 552 LEU A CA 1
ATOM 4503 C C . LEU A 1 552 ? 42.971 19.156 -59.304 1.00 37.94 552 LEU A C 1
ATOM 4505 O O . LEU A 1 552 ? 43.592 19.198 -60.361 1.00 37.94 552 LEU A O 1
ATOM 4509 N N . ILE A 1 553 ? 43.257 19.951 -58.269 1.00 46.59 553 ILE A N 1
ATOM 4510 C CA . ILE A 1 553 ? 44.326 20.961 -58.281 1.00 46.59 553 ILE A CA 1
ATOM 4511 C C . ILE A 1 553 ? 45.705 20.286 -58.314 1.00 46.59 553 ILE A C 1
ATOM 4513 O O . ILE A 1 553 ? 46.504 20.601 -59.191 1.00 46.59 553 ILE A O 1
ATOM 4517 N N . HIS A 1 554 ? 45.945 19.267 -57.480 1.00 43.25 554 HIS A N 1
ATOM 4518 C CA . HIS A 1 554 ? 47.203 18.510 -57.523 1.00 43.25 554 HIS A CA 1
ATOM 4519 C C . HIS A 1 554 ? 47.414 17.740 -58.836 1.00 43.25 554 HIS A C 1
ATOM 4521 O O . HIS A 1 554 ? 48.552 17.558 -59.262 1.00 43.25 554 HIS A O 1
ATOM 4527 N N . SER A 1 555 ? 46.338 17.319 -59.511 1.00 40.81 555 SER A N 1
ATOM 4528 C CA . SER A 1 555 ? 46.434 16.664 -60.825 1.00 40.81 555 SER A CA 1
ATOM 4529 C C . SER A 1 555 ? 46.711 17.651 -61.969 1.00 40.81 555 SER A C 1
ATOM 4531 O O . SER A 1 555 ? 47.287 17.256 -62.980 1.00 40.81 555 SER A O 1
ATOM 4533 N N . LEU A 1 556 ? 46.317 18.922 -61.825 1.00 37.66 556 LEU A N 1
ATOM 4534 C CA . LEU A 1 556 ? 46.545 19.980 -62.819 1.00 37.66 556 LEU A CA 1
ATOM 4535 C C . LEU A 1 556 ? 47.925 20.641 -62.671 1.00 37.66 556 LEU A C 1
ATOM 4537 O O . LEU A 1 556 ? 48.538 20.992 -63.676 1.00 37.66 556 LEU A O 1
ATOM 4541 N N . GLU A 1 557 ? 48.453 20.750 -61.451 1.00 43.91 557 GLU A N 1
ATOM 4542 C CA . GLU A 1 557 ? 49.801 21.286 -61.195 1.00 43.91 557 GLU A CA 1
ATOM 4543 C C . GLU A 1 557 ? 50.921 20.324 -61.629 1.00 43.91 557 GLU A C 1
ATOM 4545 O O . GLU A 1 557 ? 52.008 20.764 -61.996 1.00 43.91 557 GLU A O 1
ATOM 4550 N N . ALA A 1 558 ? 50.644 19.018 -61.702 1.00 43.81 558 ALA A N 1
ATOM 4551 C CA . ALA A 1 558 ? 51.588 18.014 -62.197 1.00 43.81 558 ALA A CA 1
ATOM 4552 C C . ALA A 1 558 ? 51.838 18.066 -63.725 1.00 43.81 558 ALA A C 1
ATOM 4554 O O . ALA A 1 558 ? 52.671 17.311 -64.227 1.00 43.81 558 ALA A O 1
ATOM 4555 N N . PHE A 1 559 ? 51.141 18.933 -64.476 1.00 36.31 559 PHE A N 1
ATOM 4556 C CA . PHE A 1 559 ? 51.147 18.940 -65.949 1.00 36.31 559 PHE A CA 1
ATOM 4557 C C . PHE A 1 559 ? 51.683 20.219 -66.622 1.00 36.31 559 PHE A C 1
ATOM 4559 O O . PHE A 1 559 ? 51.536 20.356 -67.836 1.00 36.31 559 PHE A O 1
ATOM 4566 N N . SER A 1 560 ? 52.341 21.137 -65.905 1.00 33.06 560 SER A N 1
ATOM 4567 C CA . SER A 1 560 ? 52.850 22.386 -66.507 1.00 33.06 560 SER A CA 1
ATOM 4568 C C . SER A 1 560 ? 54.380 22.410 -66.665 1.00 33.06 560 SER A C 1
ATOM 4570 O O . SER A 1 560 ? 55.077 22.612 -65.670 1.00 33.06 560 SER A O 1
ATOM 4572 N N . PRO A 1 561 ? 54.942 22.271 -67.887 1.00 41.41 561 PRO A N 1
ATOM 4573 C CA . PRO A 1 561 ? 56.363 22.492 -68.130 1.00 41.41 561 PRO A CA 1
ATOM 4574 C C . PRO A 1 561 ? 56.656 23.854 -68.795 1.00 41.41 561 PRO A C 1
ATOM 4576 O O . PRO A 1 561 ? 55.966 24.265 -69.725 1.00 41.41 561 PRO A O 1
ATOM 4579 N N . ASN A 1 562 ? 57.789 24.444 -68.385 1.00 38.72 562 ASN A N 1
ATOM 4580 C CA . ASN A 1 562 ? 58.580 25.532 -69.001 1.00 38.72 562 ASN A CA 1
ATOM 4581 C C . ASN A 1 562 ? 58.176 26.998 -68.750 1.00 38.72 562 ASN A C 1
ATOM 4583 O O . ASN A 1 562 ? 57.131 27.452 -69.197 1.00 38.72 562 ASN A O 1
ATOM 4587 N N . ALA A 1 563 ? 59.097 27.792 -68.179 1.00 32.22 563 ALA A N 1
ATOM 4588 C CA . ALA A 1 563 ? 60.146 28.562 -68.892 1.00 32.22 563 ALA A CA 1
ATOM 4589 C C . ALA A 1 563 ? 60.727 29.642 -67.938 1.00 32.22 563 ALA A C 1
ATOM 4591 O O . ALA A 1 563 ? 59.982 30.455 -67.408 1.00 32.22 563 ALA A O 1
ATOM 4592 N N . ARG A 1 564 ? 61.999 29.543 -67.514 1.00 34.28 564 ARG A N 1
ATOM 4593 C CA . ARG A 1 564 ? 63.163 30.339 -67.992 1.00 34.28 564 ARG A CA 1
ATOM 4594 C C . ARG A 1 564 ? 62.912 31.849 -68.160 1.00 34.28 564 ARG A C 1
ATOM 4596 O O . ARG A 1 564 ? 62.198 32.218 -69.080 1.00 34.28 564 ARG A O 1
ATOM 4603 N N . SER A 1 565 ? 63.615 32.691 -67.393 1.00 36.22 565 SER A N 1
ATOM 4604 C CA . SER A 1 565 ? 64.915 33.292 -67.783 1.00 36.22 565 SER A CA 1
ATOM 4605 C C . SER A 1 565 ? 65.337 34.429 -66.830 1.00 36.22 565 SER A C 1
ATOM 4607 O O . SER A 1 565 ? 64.564 35.356 -66.615 1.00 36.22 565 SER A O 1
ATOM 4609 N N . ASP A 1 566 ? 66.569 34.317 -66.329 1.00 35.53 566 ASP A N 1
ATOM 4610 C CA . ASP A 1 566 ? 67.640 35.327 -66.239 1.00 35.53 566 ASP A CA 1
ATOM 4611 C C . ASP A 1 566 ? 67.375 36.714 -65.615 1.00 35.53 566 ASP A C 1
ATOM 4613 O O . ASP A 1 566 ? 66.631 37.524 -66.161 1.00 35.53 566 ASP A O 1
ATOM 4617 N N . ALA A 1 567 ? 68.108 37.029 -64.534 1.00 34.88 567 ALA A N 1
ATOM 4618 C CA . ALA A 1 567 ? 69.176 38.047 -64.539 1.00 34.88 567 ALA A CA 1
ATOM 4619 C C . ALA A 1 567 ? 69.804 38.245 -63.136 1.00 34.88 567 ALA A C 1
ATOM 4621 O O . ALA A 1 567 ? 69.137 38.686 -62.205 1.00 34.88 567 ALA A O 1
ATOM 4622 N N . ASP A 1 568 ? 71.094 37.906 -63.057 1.00 35.75 568 ASP A N 1
ATOM 4623 C CA . ASP A 1 568 ? 72.226 38.601 -62.419 1.00 35.75 568 ASP A CA 1
ATOM 4624 C C . ASP A 1 568 ? 72.163 39.133 -60.974 1.00 35.75 568 ASP A C 1
ATOM 4626 O O . ASP A 1 568 ? 71.389 40.023 -60.626 1.00 35.75 568 ASP A O 1
ATOM 4630 N N . GLY A 1 569 ? 73.151 38.704 -60.175 1.00 34.09 569 GLY A N 1
ATOM 4631 C CA . GLY A 1 569 ? 73.590 39.425 -58.978 1.00 34.09 569 GLY A CA 1
ATOM 4632 C C . GLY A 1 569 ? 74.430 38.596 -58.005 1.00 34.09 569 GLY A C 1
ATOM 4633 O O . GLY A 1 569 ? 73.886 38.042 -57.058 1.00 34.09 569 GLY A O 1
ATOM 4634 N N . ASP A 1 570 ? 75.741 38.548 -58.256 1.00 35.81 570 ASP A N 1
ATOM 4635 C CA . ASP A 1 570 ? 76.832 37.935 -57.477 1.00 35.81 570 ASP A CA 1
ATOM 4636 C C . ASP A 1 570 ? 76.782 38.089 -55.942 1.00 35.81 570 ASP A C 1
ATOM 4638 O O . ASP A 1 570 ? 76.425 39.146 -55.417 1.00 35.81 570 ASP A O 1
ATOM 4642 N N . GLY A 1 571 ? 77.302 37.074 -55.227 1.00 33.38 571 GLY A N 1
ATOM 4643 C CA . GLY A 1 571 ? 77.706 37.216 -53.820 1.00 33.38 571 GLY A CA 1
ATOM 4644 C C . GLY A 1 571 ? 77.884 35.932 -52.991 1.00 33.38 571 GLY A C 1
ATOM 4645 O O . GLY A 1 571 ? 77.175 35.752 -52.011 1.00 33.38 571 GLY A O 1
ATOM 4646 N N . ASP A 1 572 ? 78.819 35.067 -53.392 1.00 34.09 572 ASP A N 1
ATOM 4647 C CA . ASP A 1 572 ? 79.621 34.093 -52.617 1.00 34.09 572 ASP A CA 1
ATOM 4648 C C . ASP A 1 572 ? 79.150 33.457 -51.274 1.00 34.09 572 ASP A C 1
ATOM 4650 O O . ASP A 1 572 ? 79.153 34.079 -50.213 1.00 34.09 572 ASP A O 1
ATOM 4654 N N . THR A 1 573 ? 79.080 32.109 -51.323 1.00 37.72 573 THR A N 1
ATOM 4655 C CA . THR A 1 573 ? 79.462 31.078 -50.309 1.00 37.72 573 THR A CA 1
ATOM 4656 C C . THR A 1 573 ? 78.570 30.920 -49.054 1.00 37.72 573 THR A C 1
ATOM 4658 O O . THR A 1 573 ? 78.311 31.874 -48.340 1.00 37.72 573 THR A O 1
ATOM 4661 N N . VAL A 1 574 ? 78.042 29.741 -48.672 1.00 34.38 574 VAL A N 1
ATOM 4662 C CA . VAL A 1 574 ? 78.692 28.446 -48.359 1.00 34.38 574 VAL A CA 1
ATOM 4663 C C . VAL A 1 574 ? 77.640 27.302 -48.313 1.00 34.38 574 VAL A C 1
ATOM 4665 O O . VAL A 1 574 ? 76.668 27.410 -47.578 1.00 34.38 574 VAL A O 1
ATOM 4668 N N . GLY A 1 575 ? 77.911 26.176 -48.994 1.00 35.94 575 GLY A N 1
ATOM 4669 C CA . GLY A 1 575 ? 77.848 24.811 -48.425 1.00 35.94 575 GLY A CA 1
ATOM 4670 C C . GLY A 1 575 ? 76.531 24.007 -48.320 1.00 35.94 575 GLY A C 1
ATOM 4671 O O . GLY A 1 575 ? 75.719 24.260 -47.440 1.00 35.94 575 GLY A O 1
ATOM 4672 N N . MET A 1 576 ? 76.528 22.879 -49.055 1.00 34.56 576 MET A N 1
ATOM 4673 C CA . MET A 1 576 ? 75.930 21.547 -48.781 1.00 34.56 576 MET A CA 1
ATOM 4674 C C . MET A 1 576 ? 74.592 21.133 -49.434 1.00 34.56 576 MET A C 1
ATOM 4676 O O . MET A 1 576 ? 73.515 21.495 -48.980 1.00 34.56 576 MET A O 1
ATOM 4680 N N . ASP A 1 577 ? 74.747 20.268 -50.450 1.00 32.44 577 ASP A N 1
ATOM 4681 C CA . ASP A 1 577 ? 73.966 19.085 -50.860 1.00 32.44 577 ASP A CA 1
ATOM 4682 C C . ASP A 1 577 ? 72.434 19.065 -50.688 1.00 32.44 577 ASP A C 1
ATOM 4684 O O . ASP A 1 577 ? 71.894 18.650 -49.660 1.00 32.44 577 ASP A O 1
ATOM 4688 N N . GLU A 1 578 ? 71.745 19.318 -51.805 1.00 38.75 578 GLU A N 1
ATOM 4689 C CA . GLU A 1 578 ? 70.467 18.697 -52.158 1.00 38.75 578 GLU A CA 1
ATOM 4690 C C . GLU A 1 578 ? 70.721 17.535 -53.130 1.00 38.75 578 GLU A C 1
ATOM 4692 O O . GLU A 1 578 ? 71.300 17.744 -54.192 1.00 38.75 578 GLU A O 1
ATOM 4697 N N . ASP A 1 579 ? 70.241 16.330 -52.803 1.00 40.72 579 ASP A N 1
ATOM 4698 C CA . ASP A 1 579 ? 69.726 15.403 -53.820 1.00 40.72 579 ASP A CA 1
ATOM 4699 C C . ASP A 1 579 ? 68.864 14.300 -53.175 1.00 40.72 579 ASP A C 1
ATOM 4701 O O . ASP A 1 579 ? 69.355 13.312 -52.621 1.00 40.72 579 ASP A O 1
ATOM 4705 N N . ARG A 1 580 ? 67.536 14.464 -53.226 1.00 35.41 580 ARG A N 1
ATOM 4706 C CA . ARG A 1 580 ? 66.560 13.373 -53.045 1.00 35.41 580 ARG A CA 1
ATOM 4707 C C . ARG A 1 580 ? 65.380 13.570 -53.989 1.00 35.41 580 ARG A C 1
ATOM 4709 O O . ARG A 1 580 ? 64.322 14.059 -53.603 1.00 35.41 580 ARG A O 1
ATOM 4716 N N . GLY A 1 581 ? 65.567 13.126 -55.228 1.00 37.75 581 GLY A N 1
ATOM 4717 C CA . GLY A 1 581 ? 64.471 12.842 -56.147 1.00 37.75 581 GLY A CA 1
ATOM 4718 C C . GLY A 1 581 ? 63.564 11.730 -55.604 1.00 37.75 581 GLY A C 1
ATOM 4719 O O . GLY A 1 581 ? 64.021 10.737 -55.034 1.00 37.75 581 GLY A O 1
ATOM 4720 N N . VAL A 1 582 ? 62.256 11.913 -55.772 1.00 40.44 582 VAL A N 1
ATOM 4721 C CA . VAL A 1 582 ? 61.222 10.946 -55.387 1.00 40.44 582 VAL A CA 1
ATOM 4722 C C . VAL A 1 582 ? 61.363 9.671 -56.226 1.00 40.44 582 VAL A C 1
ATOM 4724 O O . VAL A 1 582 ? 61.444 9.717 -57.451 1.00 40.44 582 VAL A O 1
ATOM 4727 N N . SER A 1 583 ? 61.388 8.520 -55.550 1.00 46.91 583 SER A N 1
ATOM 4728 C CA . SER A 1 583 ? 61.538 7.199 -56.167 1.00 46.91 583 SER A CA 1
ATOM 4729 C C . SER A 1 583 ? 60.336 6.840 -57.065 1.00 46.91 583 SER A C 1
ATOM 4731 O O . SER A 1 583 ? 59.196 6.885 -56.588 1.00 46.91 583 SER A O 1
ATOM 4733 N N . PRO A 1 584 ? 60.561 6.371 -58.311 1.00 43.72 584 PRO A N 1
ATOM 4734 C CA . PRO A 1 584 ? 59.522 5.855 -59.215 1.00 43.72 584 PRO A CA 1
ATOM 4735 C C . PRO A 1 584 ? 58.683 4.706 -58.628 1.00 43.72 584 PRO A C 1
ATOM 4737 O O . PRO A 1 584 ? 57.594 4.410 -59.114 1.00 43.72 584 PRO A O 1
ATOM 4740 N N . PHE A 1 585 ? 59.159 4.078 -57.550 1.00 41.06 585 PHE A N 1
ATOM 4741 C CA . PHE A 1 585 ? 58.467 2.999 -56.849 1.00 41.06 585 PHE A CA 1
ATOM 4742 C C . PHE A 1 585 ? 57.207 3.476 -56.102 1.00 41.06 585 PHE A C 1
ATOM 4744 O O . PHE A 1 585 ? 56.245 2.723 -55.969 1.00 41.06 585 PHE A O 1
ATOM 4751 N N . ALA A 1 586 ? 57.173 4.739 -55.659 1.00 41.81 586 ALA A N 1
ATOM 4752 C CA . ALA A 1 586 ? 56.017 5.308 -54.961 1.00 41.81 586 ALA A CA 1
ATOM 4753 C C . ALA A 1 586 ? 54.827 5.567 -55.906 1.00 41.81 586 ALA A C 1
ATOM 4755 O O . ALA A 1 586 ? 53.673 5.453 -55.500 1.00 41.81 586 ALA A O 1
ATOM 4756 N N . VAL A 1 587 ? 55.101 5.854 -57.182 1.00 47.84 587 VAL A N 1
ATOM 4757 C CA . VAL A 1 587 ? 54.068 6.122 -58.196 1.00 47.84 587 VAL A CA 1
ATOM 4758 C C . VAL A 1 587 ? 53.358 4.832 -58.618 1.00 47.84 587 VAL A C 1
ATOM 4760 O O . VAL A 1 587 ? 52.142 4.831 -58.813 1.00 47.84 587 VAL A O 1
ATOM 4763 N N . GLU A 1 588 ? 54.075 3.707 -58.675 1.00 48.16 588 GLU A N 1
ATOM 4764 C CA . GLU A 1 588 ? 53.488 2.430 -59.095 1.00 48.16 588 GLU A CA 1
ATOM 4765 C C . GLU A 1 588 ? 52.646 1.769 -57.988 1.00 48.16 588 GLU A C 1
ATOM 4767 O O . GLU A 1 588 ? 51.616 1.161 -58.279 1.00 48.16 588 GLU A O 1
ATOM 4772 N N . GLN A 1 589 ? 52.983 1.974 -56.707 1.00 48.34 589 GLN A N 1
ATOM 4773 C CA . GLN A 1 589 ? 52.145 1.488 -55.600 1.00 48.34 589 GLN A CA 1
ATOM 4774 C C . GLN A 1 589 ? 50.799 2.219 -55.499 1.00 48.34 589 GLN A C 1
ATOM 4776 O O . GLN A 1 589 ? 49.777 1.597 -55.203 1.00 48.34 589 GLN A O 1
ATOM 4781 N N . ILE A 1 590 ? 50.763 3.514 -55.827 1.00 43.94 590 ILE A N 1
ATOM 4782 C CA . ILE A 1 590 ? 49.517 4.292 -55.885 1.00 43.94 590 ILE A CA 1
ATOM 4783 C C . ILE A 1 590 ? 48.640 3.818 -57.057 1.00 43.94 590 ILE A C 1
ATOM 4785 O O . ILE A 1 590 ? 47.416 3.758 -56.941 1.00 43.94 590 ILE A O 1
ATOM 4789 N N . ARG A 1 591 ? 49.252 3.389 -58.167 1.00 45.25 591 ARG A N 1
ATOM 4790 C CA . ARG A 1 591 ? 48.541 2.881 -59.349 1.00 45.25 591 ARG A CA 1
ATOM 4791 C C . ARG A 1 591 ? 47.874 1.520 -59.115 1.00 45.25 591 ARG A C 1
ATOM 4793 O O . ARG A 1 591 ? 46.788 1.278 -59.642 1.00 45.25 591 ARG A O 1
ATOM 4800 N N . VAL A 1 592 ? 48.492 0.659 -58.303 1.00 51.88 592 VAL A N 1
ATOM 4801 C CA . VAL A 1 592 ? 47.936 -0.647 -57.903 1.00 51.88 592 VAL A CA 1
ATOM 4802 C C . VAL A 1 592 ? 46.787 -0.477 -56.902 1.00 51.88 592 VAL A C 1
ATOM 4804 O O . VAL A 1 592 ? 45.732 -1.077 -57.090 1.00 51.88 592 VAL A O 1
ATOM 4807 N N . ALA A 1 593 ? 46.926 0.418 -55.918 1.00 41.44 593 ALA A N 1
ATOM 4808 C CA . ALA A 1 593 ? 45.890 0.667 -54.909 1.00 41.44 593 ALA A CA 1
ATOM 4809 C C . ALA A 1 593 ? 44.591 1.264 -55.493 1.00 41.44 593 ALA A C 1
ATOM 4811 O O . ALA A 1 593 ? 43.495 0.957 -55.029 1.00 41.44 593 ALA A O 1
ATOM 4812 N N . VAL A 1 594 ? 44.690 2.071 -56.555 1.00 42.41 594 VAL A N 1
ATOM 4813 C CA . VAL A 1 594 ? 43.520 2.654 -57.241 1.00 42.41 594 VAL A CA 1
ATOM 4814 C C . VAL A 1 594 ? 42.780 1.625 -58.109 1.00 42.41 594 VAL A C 1
ATOM 4816 O O . VAL A 1 594 ? 41.579 1.762 -58.341 1.00 42.41 594 VAL A O 1
ATOM 4819 N N . LYS A 1 595 ? 43.455 0.556 -58.554 1.00 39.78 595 LYS A N 1
ATOM 4820 C CA . LYS A 1 595 ? 42.859 -0.489 -59.402 1.00 39.78 595 LYS A CA 1
ATOM 4821 C C . LYS A 1 595 ? 42.007 -1.495 -58.613 1.00 39.78 595 LYS A C 1
ATOM 4823 O O . LYS A 1 595 ? 41.128 -2.117 -59.200 1.00 39.78 595 LYS A O 1
ATOM 4828 N N . GLU A 1 596 ? 42.219 -1.613 -57.300 1.00 45.09 596 GLU A N 1
ATOM 4829 C CA . GLU A 1 596 ? 41.465 -2.522 -56.415 1.00 45.09 596 GLU A CA 1
ATOM 4830 C C . GLU A 1 596 ? 40.211 -1.894 -55.772 1.00 45.09 596 GLU A C 1
ATOM 4832 O O . GLU A 1 596 ? 39.417 -2.598 -55.155 1.00 45.09 596 GLU A O 1
ATOM 4837 N N . MET A 1 597 ? 39.975 -0.586 -55.940 1.00 33.53 597 MET A N 1
ATOM 4838 C CA . MET A 1 597 ? 38.842 0.123 -55.316 1.00 33.53 597 MET A CA 1
ATOM 4839 C C . MET A 1 597 ? 37.561 0.205 -56.172 1.00 33.53 597 MET A C 1
ATOM 4841 O O . MET A 1 597 ? 36.605 0.877 -55.782 1.00 33.53 597 MET A O 1
ATOM 4845 N N . ILE A 1 598 ? 37.495 -0.484 -57.317 1.00 37.09 598 ILE A N 1
ATOM 4846 C CA . ILE A 1 598 ? 36.298 -0.521 -58.174 1.00 37.09 598 ILE A CA 1
ATOM 4847 C C . ILE A 1 598 ? 35.628 -1.899 -58.041 1.00 37.09 598 ILE A C 1
ATOM 4849 O O . ILE A 1 598 ? 36.186 -2.882 -58.529 1.00 37.09 598 ILE A O 1
ATOM 4853 N N . PRO A 1 599 ? 34.440 -2.019 -57.418 1.00 35.53 599 PRO A N 1
ATOM 4854 C CA . PRO A 1 599 ? 33.715 -3.285 -57.411 1.00 35.53 599 PRO A CA 1
ATOM 4855 C C . PRO A 1 599 ? 33.153 -3.577 -58.816 1.00 35.53 599 PRO A C 1
ATOM 4857 O O . PRO A 1 599 ? 32.622 -2.661 -59.454 1.00 35.53 599 PRO A O 1
ATOM 4860 N N . PRO A 1 600 ? 33.224 -4.825 -59.321 1.00 35.84 600 PRO A N 1
ATOM 4861 C CA . PRO A 1 600 ? 32.584 -5.168 -60.582 1.00 35.84 600 PRO A CA 1
ATOM 4862 C C . PRO A 1 600 ? 31.057 -5.124 -60.434 1.00 35.84 600 PRO A C 1
ATOM 4864 O O . PRO A 1 600 ? 30.481 -5.631 -59.470 1.00 35.84 600 PRO A O 1
ATOM 4867 N N . SER A 1 601 ? 30.411 -4.489 -61.412 1.00 31.06 601 SER A N 1
ATOM 4868 C CA . SER A 1 601 ? 28.961 -4.407 -61.552 1.00 31.06 601 SER A CA 1
ATOM 4869 C C . SER A 1 601 ? 28.342 -5.789 -61.748 1.00 31.06 601 SER A C 1
ATOM 4871 O O . SER A 1 601 ? 28.809 -6.565 -62.579 1.00 31.06 601 SER A O 1
ATOM 4873 N N . SER A 1 602 ? 27.248 -6.055 -61.040 1.00 33.03 602 SER A N 1
ATOM 4874 C CA . SER A 1 602 ? 26.409 -7.236 -61.220 1.00 33.03 602 SER A CA 1
ATOM 4875 C C . SER A 1 602 ? 25.782 -7.269 -62.616 1.00 33.03 602 SER A C 1
ATOM 4877 O O . SER A 1 602 ? 24.939 -6.429 -62.934 1.00 33.03 602 SER A O 1
ATOM 4879 N N . ALA A 1 603 ? 26.159 -8.275 -63.403 1.00 32.09 603 ALA A N 1
ATOM 4880 C CA . ALA A 1 603 ? 25.406 -8.766 -64.548 1.00 32.09 603 ALA A CA 1
ATOM 4881 C C . ALA A 1 603 ? 25.081 -10.252 -64.331 1.00 32.09 603 ALA A C 1
ATOM 4883 O O . ALA A 1 603 ? 25.855 -10.995 -63.732 1.00 32.09 603 ALA A O 1
ATOM 4884 N N . SER A 1 604 ? 23.873 -10.588 -64.756 1.00 34.81 604 SER A N 1
ATOM 4885 C CA . SER A 1 604 ? 23.126 -11.841 -64.690 1.00 34.81 604 SER A CA 1
ATOM 4886 C C . SER A 1 604 ? 23.757 -13.035 -65.407 1.00 34.81 604 SER A C 1
ATOM 4888 O O . SER A 1 604 ? 24.484 -12.830 -66.370 1.00 34.81 604 SER A O 1
ATOM 4890 N N . GLU A 1 605 ? 23.330 -14.228 -64.975 1.00 33.28 605 GLU A N 1
ATOM 4891 C CA . GLU A 1 605 ? 23.031 -15.491 -65.700 1.00 33.28 605 GLU A CA 1
ATOM 4892 C C . GLU A 1 605 ? 23.460 -16.664 -64.797 1.00 33.28 605 GLU A C 1
ATOM 4894 O O . GLU A 1 605 ? 24.581 -16.679 -64.298 1.00 33.28 605 GLU A O 1
ATOM 4899 N N . ASP A 1 606 ? 22.536 -17.434 -64.223 1.00 36.25 606 ASP A N 1
ATOM 4900 C CA . ASP A 1 606 ? 21.689 -18.505 -64.790 1.00 36.25 606 ASP A CA 1
ATOM 4901 C C . ASP A 1 606 ? 22.416 -19.864 -64.873 1.00 36.25 606 ASP A C 1
ATOM 4903 O O . ASP A 1 606 ? 23.618 -19.927 -65.116 1.00 36.25 606 ASP A O 1
ATOM 4907 N N . ASP A 1 607 ? 21.630 -20.915 -64.631 1.00 34.72 607 ASP A N 1
ATOM 4908 C CA . ASP A 1 607 ? 21.901 -22.360 -64.695 1.00 34.72 607 ASP A CA 1
ATOM 4909 C C . ASP A 1 607 ? 22.657 -23.076 -63.554 1.00 34.72 607 ASP A C 1
ATOM 4911 O O . ASP A 1 607 ? 23.787 -22.756 -63.186 1.00 34.72 607 ASP A O 1
ATOM 4915 N N . GLY A 1 608 ? 22.052 -24.179 -63.081 1.00 31.59 608 GLY A N 1
ATOM 4916 C CA . GLY A 1 608 ? 22.819 -25.329 -62.586 1.00 31.59 608 GLY A CA 1
ATOM 4917 C C . GLY A 1 608 ? 22.213 -26.149 -61.447 1.00 31.59 608 GLY A C 1
ATOM 4918 O O . GLY A 1 608 ? 22.496 -25.907 -60.282 1.00 31.59 608 GLY A O 1
ATOM 4919 N N . GLU A 1 609 ? 21.438 -27.162 -61.821 1.00 34.88 609 GLU A N 1
ATOM 4920 C CA . GLU A 1 609 ? 20.899 -28.286 -61.042 1.00 34.88 609 GLU A CA 1
ATOM 4921 C C . GLU A 1 609 ? 21.865 -28.981 -60.052 1.00 34.88 609 GLU A C 1
ATOM 4923 O O . GLU A 1 609 ? 23.072 -29.057 -60.271 1.00 34.88 609 GLU A O 1
ATOM 4928 N N . GLY A 1 610 ? 21.302 -29.626 -59.018 1.00 32.34 610 GLY A N 1
ATOM 4929 C CA . GLY A 1 610 ? 22.015 -30.636 -58.224 1.00 32.34 610 GLY A CA 1
ATOM 4930 C C . GLY A 1 610 ? 21.276 -31.091 -56.963 1.00 32.34 610 GLY A C 1
ATOM 4931 O O . GLY A 1 610 ? 21.344 -30.442 -55.925 1.00 32.34 610 GLY A O 1
ATOM 4932 N N . ALA A 1 611 ? 20.560 -32.209 -57.070 1.00 36.19 611 ALA A N 1
ATOM 4933 C CA . ALA A 1 611 ? 19.848 -32.905 -56.000 1.00 36.19 611 ALA A CA 1
ATOM 4934 C C . ALA A 1 611 ? 20.775 -33.764 -55.114 1.00 36.19 611 ALA A C 1
ATOM 4936 O O . ALA A 1 611 ? 21.775 -34.252 -55.616 1.00 36.19 611 ALA A O 1
ATOM 4937 N N . GLU A 1 612 ? 20.381 -33.997 -53.850 1.00 36.22 612 GLU A N 1
ATOM 4938 C CA . GLU A 1 612 ? 20.557 -35.233 -53.036 1.00 36.22 612 GLU A CA 1
ATOM 4939 C C . GLU A 1 612 ? 20.074 -34.931 -51.593 1.00 36.22 612 GLU A C 1
ATOM 4941 O O . GLU A 1 612 ? 20.540 -33.994 -50.956 1.00 36.22 612 GLU A O 1
ATOM 4946 N N . GLN A 1 613 ? 18.913 -35.420 -51.140 1.00 35.38 613 GLN A N 1
ATOM 4947 C CA . GLN A 1 613 ? 18.624 -36.725 -50.509 1.00 35.38 613 GLN A CA 1
ATOM 4948 C C . GLN A 1 613 ? 19.369 -37.037 -49.190 1.00 35.38 613 GLN A C 1
ATOM 4950 O O . GLN A 1 613 ? 20.589 -37.058 -49.130 1.00 35.38 613 GLN A O 1
ATOM 4955 N N . GLY A 1 614 ? 18.576 -37.380 -48.161 1.00 32.25 614 GLY A N 1
ATOM 4956 C CA . GLY A 1 614 ? 18.983 -37.936 -46.858 1.00 32.25 614 GLY A CA 1
ATOM 4957 C C . GLY A 1 614 ? 18.458 -37.080 -45.693 1.00 32.25 614 GLY A C 1
ATOM 4958 O O . GLY A 1 614 ? 18.964 -35.996 -45.458 1.00 32.25 614 GLY A O 1
ATOM 4959 N N . GLY A 1 615 ? 17.412 -37.409 -44.931 1.00 33.03 615 GLY A N 1
ATOM 4960 C CA . GLY A 1 615 ? 16.875 -38.716 -44.573 1.00 33.03 615 GLY A CA 1
ATOM 4961 C C . GLY A 1 615 ? 17.607 -39.273 -43.351 1.00 33.03 615 GLY A C 1
ATOM 4962 O O . GLY A 1 615 ? 18.580 -39.990 -43.534 1.00 33.03 615 GLY A O 1
ATOM 4963 N N . HIS A 1 616 ? 17.145 -38.973 -42.128 1.00 36.41 616 HIS A N 1
ATOM 4964 C CA . HIS A 1 616 ? 17.247 -39.939 -41.029 1.00 36.41 616 HIS A CA 1
ATOM 4965 C C . HIS A 1 616 ? 16.292 -39.658 -39.859 1.00 36.41 616 HIS A C 1
ATOM 4967 O O . HIS A 1 616 ? 16.368 -38.634 -39.180 1.00 36.41 616 HIS A O 1
ATOM 4973 N N . ASP A 1 617 ? 15.417 -40.638 -39.640 1.00 37.94 617 ASP A N 1
ATOM 4974 C CA . ASP A 1 617 ? 14.668 -40.912 -38.418 1.00 37.94 617 ASP A CA 1
ATOM 4975 C C . ASP A 1 617 ? 15.590 -41.198 -37.223 1.00 37.94 617 ASP A C 1
ATOM 4977 O O . ASP A 1 617 ? 16.674 -41.764 -37.384 1.00 37.94 617 ASP A O 1
ATOM 4981 N N . GLY A 1 618 ? 15.091 -40.904 -36.018 1.00 31.69 618 GLY A N 1
ATOM 4982 C CA . GLY A 1 618 ? 15.685 -41.315 -34.744 1.00 31.69 618 GLY A CA 1
ATOM 4983 C C . GLY A 1 618 ? 14.685 -41.242 -33.586 1.00 31.69 618 GLY A C 1
ATOM 4984 O O . GLY A 1 618 ? 14.604 -40.237 -32.885 1.00 31.69 618 GLY A O 1
ATOM 4985 N N . LYS A 1 619 ? 13.901 -42.315 -33.421 1.00 35.97 619 LYS A N 1
ATOM 4986 C CA . LYS A 1 619 ? 13.181 -42.693 -32.190 1.00 35.97 619 LYS A CA 1
ATOM 4987 C C . LYS A 1 619 ? 14.146 -43.375 -31.199 1.00 35.97 619 LYS A C 1
ATOM 4989 O O . LYS A 1 619 ? 15.195 -43.842 -31.615 1.00 35.97 619 LYS A O 1
ATOM 4994 N N . GLU A 1 620 ? 13.652 -43.531 -29.963 1.00 33.78 620 GLU A N 1
ATOM 4995 C CA . GLU A 1 620 ? 14.135 -44.338 -28.811 1.00 33.78 620 GLU A CA 1
ATOM 4996 C C . GLU A 1 620 ? 14.908 -43.525 -27.752 1.00 33.78 620 GLU A C 1
ATOM 4998 O O . GLU A 1 620 ? 15.882 -42.858 -28.071 1.00 33.78 620 GLU A O 1
ATOM 5003 N N . ALA A 1 621 ? 14.407 -43.311 -26.524 1.00 33.50 621 ALA A N 1
ATOM 5004 C CA . ALA A 1 621 ? 13.913 -44.200 -25.447 1.00 33.50 621 ALA A CA 1
ATOM 5005 C C . ALA A 1 621 ? 15.040 -44.763 -24.553 1.00 33.50 621 ALA A C 1
ATOM 5007 O O . ALA A 1 621 ? 16.104 -45.090 -25.060 1.00 33.50 621 ALA A O 1
ATOM 5008 N N . LEU A 1 622 ? 14.721 -44.904 -23.249 1.00 32.59 622 LEU A N 1
ATOM 5009 C CA . LEU A 1 622 ? 15.550 -45.267 -22.069 1.00 32.59 622 LEU A CA 1
ATOM 5010 C C . LEU A 1 622 ? 16.213 -44.038 -21.404 1.00 32.59 622 LEU A C 1
ATOM 5012 O O . LEU A 1 622 ? 16.800 -43.208 -22.080 1.00 32.59 622 LEU A O 1
ATOM 5016 N N . ASP A 1 623 ? 16.152 -43.783 -20.097 1.00 31.09 623 ASP A N 1
ATOM 5017 C CA . ASP A 1 623 ? 15.744 -44.563 -18.925 1.00 31.09 623 ASP A CA 1
ATOM 5018 C C . ASP A 1 623 ? 15.545 -43.606 -17.730 1.00 31.09 623 ASP A C 1
ATOM 5020 O O . ASP A 1 623 ? 16.117 -42.513 -17.714 1.00 31.09 623 ASP A O 1
ATOM 5024 N N . GLY A 1 624 ? 14.807 -44.027 -16.692 1.00 29.64 624 GLY A N 1
ATOM 5025 C CA . GLY A 1 624 ? 14.944 -43.412 -15.360 1.00 29.64 624 GLY A CA 1
ATOM 5026 C C . GLY A 1 624 ? 13.686 -43.275 -14.502 1.00 29.64 624 GLY A C 1
ATOM 5027 O O . GLY A 1 624 ? 13.440 -42.216 -13.929 1.00 29.64 624 GLY A O 1
ATOM 5028 N N . GLU A 1 625 ? 12.895 -44.337 -14.395 1.00 30.08 625 GLU A N 1
ATOM 5029 C CA . GLU A 1 625 ? 11.808 -44.496 -13.429 1.00 30.08 625 GLU A CA 1
ATOM 5030 C C . GLU A 1 625 ? 12.367 -44.665 -11.999 1.00 30.08 625 GLU A C 1
ATOM 5032 O O . GLU A 1 625 ? 13.029 -45.656 -11.703 1.00 30.08 625 GLU A O 1
ATOM 5037 N N . ILE A 1 626 ? 12.098 -43.717 -11.087 1.00 31.69 626 ILE A N 1
ATOM 5038 C CA . ILE A 1 626 ? 12.298 -43.898 -9.636 1.00 31.69 626 ILE A CA 1
ATOM 5039 C C . ILE A 1 626 ? 11.043 -43.437 -8.871 1.00 31.69 626 ILE A C 1
ATOM 5041 O O . ILE A 1 626 ? 10.819 -42.257 -8.613 1.00 31.69 626 ILE A O 1
ATOM 5045 N N . VAL A 1 627 ? 10.267 -44.457 -8.486 1.00 30.50 627 VAL A N 1
ATOM 5046 C CA . VAL A 1 627 ? 9.557 -44.646 -7.206 1.00 30.50 627 VAL A CA 1
ATOM 5047 C C . VAL A 1 627 ? 8.324 -43.772 -6.922 1.00 30.50 627 VAL A C 1
ATOM 5049 O O . VAL A 1 627 ? 8.354 -42.768 -6.210 1.00 30.50 627 VAL A O 1
ATOM 5052 N N . ARG A 1 628 ? 7.167 -44.308 -7.342 1.00 29.95 628 ARG A N 1
ATOM 5053 C CA . ARG A 1 628 ? 5.948 -44.343 -6.518 1.00 29.95 628 ARG A CA 1
ATOM 5054 C C . ARG A 1 628 ? 6.103 -45.439 -5.463 1.00 29.95 628 ARG A C 1
ATOM 5056 O O . ARG A 1 628 ? 6.028 -46.608 -5.809 1.00 29.95 628 ARG A O 1
ATOM 5063 N N . GLU A 1 629 ? 6.199 -45.076 -4.190 1.00 30.28 629 GLU A N 1
ATOM 5064 C CA . GLU A 1 629 ? 5.729 -45.931 -3.093 1.00 30.28 629 GLU A CA 1
ATOM 5065 C C . GLU A 1 629 ? 5.605 -45.115 -1.801 1.00 30.28 629 GLU A C 1
ATOM 5067 O O . GLU A 1 629 ? 6.607 -44.709 -1.220 1.00 30.28 629 GLU A O 1
ATOM 5072 N N . LYS A 1 630 ? 4.362 -44.845 -1.377 1.00 30.86 630 LYS A N 1
ATOM 5073 C CA . LYS A 1 630 ? 3.890 -44.831 0.026 1.00 30.86 630 LYS A CA 1
ATOM 5074 C C . LYS A 1 630 ? 2.481 -44.245 0.106 1.00 30.86 630 LYS A C 1
ATOM 5076 O O . LYS A 1 630 ? 2.255 -43.097 0.472 1.00 30.86 630 LYS A O 1
ATOM 5081 N N . MET A 1 631 ? 1.513 -45.096 -0.207 1.00 36.00 631 MET A N 1
ATOM 5082 C CA . MET A 1 631 ? 0.161 -45.010 0.333 1.00 36.00 631 MET A CA 1
ATOM 5083 C C . MET A 1 631 ? -0.221 -46.424 0.762 1.00 36.00 631 MET A C 1
ATOM 5085 O O . MET A 1 631 ? -0.652 -47.221 -0.064 1.00 36.00 631 MET A O 1
ATOM 5089 N N . LYS A 1 632 ? 0.035 -46.746 2.034 1.00 35.00 632 LYS A N 1
ATOM 5090 C CA . LYS A 1 632 ? -0.619 -47.791 2.837 1.00 35.00 632 LYS A CA 1
ATOM 5091 C C . LYS A 1 632 ? -0.034 -47.753 4.255 1.00 35.00 632 LYS A C 1
ATOM 5093 O O . LYS A 1 632 ? 1.173 -47.623 4.412 1.00 35.00 632 LYS A O 1
ATOM 5098 N N . ALA A 1 633 ? -0.924 -47.901 5.233 1.00 37.19 633 ALA A N 1
ATOM 5099 C CA . ALA A 1 633 ? -0.693 -48.069 6.671 1.00 37.19 633 ALA A CA 1
ATOM 5100 C C . ALA A 1 633 ? -0.435 -46.805 7.520 1.00 37.19 633 ALA A C 1
ATOM 5102 O O . ALA A 1 633 ? 0.694 -46.434 7.818 1.00 37.19 633 ALA A O 1
ATOM 5103 N N . THR A 1 634 ? -1.534 -46.238 8.020 1.00 38.03 634 THR A N 1
ATOM 5104 C CA . THR A 1 634 ? -1.681 -45.946 9.457 1.00 38.03 634 THR A CA 1
ATOM 5105 C C . THR A 1 634 ? -3.020 -46.523 9.902 1.00 38.03 634 THR A C 1
ATOM 5107 O O . THR A 1 634 ? -4.061 -45.874 9.780 1.00 38.03 634 THR A O 1
ATOM 5110 N N . GLY A 1 635 ? -2.960 -47.792 10.294 1.00 32.97 635 GLY A N 1
ATOM 5111 C CA . GLY A 1 635 ? -3.675 -48.369 11.423 1.00 32.97 635 GLY A CA 1
ATOM 5112 C C . GLY A 1 635 ? -2.602 -48.760 12.426 1.00 32.97 635 GLY A C 1
ATOM 5113 O O . GLY A 1 635 ? -1.561 -49.263 11.940 1.00 32.97 635 GLY A O 1
#

Nearest PDB structures (foldseek):
  5diz-assembly2_B  TM=6.123E-01  e=3.860E-02  Arabidopsis thaliana
  5diz-assembly1_A  TM=6.213E-01  e=4.777E-02  Arabidopsis thaliana
  4gpk-assembly2_F  TM=2.567E-01  e=2.217E-01  Bacillus thuringiensis serovar thuringiensis
  8h38-assembly1_B  TM=2.655E-01  e=3.255E-01  Homo sapiens
  4gpk-assembly1_D  TM=2.652E-01  e=5.666E-01  Bacillus thuringiensis serovar thuringiensis

Mean predicted aligned error: 16.18 Å

Sequence (635 aa):
MIRRFSPALWHKLPQSIRQSWKKIFSSSSVLWKRGTTVNYDWDFDENGNLQPNVYEVRRDAPLSQIKSLLSNQNPHRALEIVLRAIDDPTKRLSAIDAEEAVDIFLRHYRVKEAIRVNKRLLQNKVEICSRLQAIIGVAKAIRAEQTPRRVVNDVEKILTSSKPEDFDERSLMWLLRCVTDAHPVLAPQYQEDILKRWVALRAKRGLFRISPDLVVHFITIWAVAKNMKAAYRWLIYHSTRVRDRRIPPHPKDAYPYTTYIRAVNHHRNRGPDDLVDYQRIFDRMRHDGVYPDTAFFNAVIQSEVRRRRTDRAFWLYDILRSNFTKERYPDEFTFGSLFHALENGAPRSGYSNSPLAHHILTPRALFRDVHLFRELKAQHVILPPPPPPPPPPPPPPSAIRESRRRDLLIPRDILNVALRLFVKSGDDAGAIVVLNAFKVQTLKVRGDSDKIVIAGLMRRVIAQLSAHPFLQALQDLPLGQASAVDADRLLSEADKFDDSWVTRFLKLDSVEEAVSLGCDPEQLVRHITQVGEEARRQMMIRTRTSIAMPLLIHSLEAFSPNARSDADGDGDTVGMDEDRGVSPFAVEQIRVAVKEMIPPSSASEDDGEGAEQGGHDGKEALDGEIVREKMKATG

Organism: NCBI:txid50990

Secondary structure (DSSP, 8-state):
-GGG--HHHHTTS-HHHHHHHHHHHTT--EE-SSS-EEEEEEEE-TTS-EEEEEEE--TTHHHHHHHHHHHTT-HHHHHHHHHHHHH-GGG---HHHHHHHHHHHHHTT-HHHHHHHHHHHHHTT-PPPHHHHHHHHHHHHHHTT--HHHHHHHHHHHHHHS-TTTS-HHHHHHHHHHHHHH-TTS-HHHHHHHHHHHHHHHHTTS-----HHHHHHHHHHHHHTT-HHHHHHHHHHHHHHHHT-SSPPPGGGGHHHHHHHHHHHH-----TT----HHHHHHHHHHTTPPPPHHHHHHHHHHHHHTT-HHHHHHHHHHHHHT-BTTB---HHHHHHHHHHHHH----TT----TTGGG---HHHHHHHHHHHHHHHHHHTTSPPS-PSSPSPPPPHHHHHHHHHHHHS--HHHHHHHHHHHHHTT-HHHHHHHHHHHHHTTPPPPHHHHHHHHHHHHHHHHHHHHTSHHHHHHHSS-TTTS-HHHHHHHHHHHHHS-HHHHHHHH--TTHHHHHHTT--HHHHHHHHHHHHHHHHHHHHHHHHHHHHHHHHHHHHHTT---------------------PPPHHHHHHHHHHHHSS-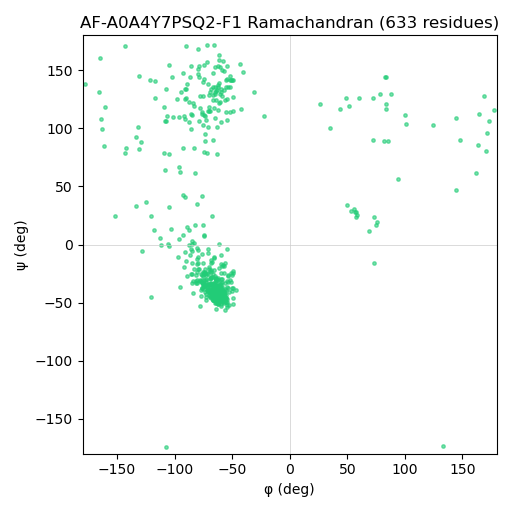PPP----------------------------------

Foldseek 3Di:
DVVPDDLVVLVVDDPVVVVVVLVVLQPDFDDDPDDWTWRWDWDQPPVRDTDTPTDGPCLCVLVVVLLVCLVVVNNVVNLVSLLVQCPDPVNHNDLVNLLSSLVSCLVSLVLVSSLVSVVSCVVSVRDHQLLSVLLNQLSVCLVVVHDLVVSLVSNLVSLVPHDVVRCDPVSLVSSLVSVCVSCVVNQLVSNVSSVVSNVVVVVVVHDDDDDLVVLLVSLQSCLVVVNLVRSVVSLVVLLVVLQPDPDQDDLSSQNSLLSSLLSLLPPPPDDPPSPPPVVVSCVSCVVSNHDHFQSSLLSVLLSCLVVLVLLVSLVSVVVLVVPDDLRRAQDPSSLLSNLSSCVVHVPPPDDPPPPSPVSNDDLVRSVVVVQVRLVVNLVVVPPDDDDDDDDDDDDPPVVVVVVSLVSNQDDLSSLLSSLLSCLQVVNVVSNVVSVVSCVVSVNDDDLSSVCSNVVSVVVVLVVCVCPPVVVVVVVPPPPPPQDVVNVVVVVVVVVVVPPCVVVVVVPCPPSVVCVVVVDDPVVVVVVVVVVSVVVVVVVVVCVCVVVVVVVVVVVVVVPDDDDDDDDDDDDDDDDDDDDDDDDPVVVVVVVVVVVPPDDDDDDDDDDDDDDDDDDDDDDDDDDDDDDDDDDDDDD